Protein AF-0000000086102725 (afdb_homodimer)

Radius of gyration: 27.32 Å; Cα contacts (8 Å, |Δi|>4): 1694; chains: 2; bounding box: 63×88×68 Å

Foldseek 3Di:
DPDQDQQAEAADEDPDPPLFDDDDDDDDDDPPFDKDKDKDAKDADDAQDWDQFFDRIDGDDGIWFIKIATDRPNGRFGQWIATPLFKIKHKDFDADPPPFDQDAWAAPRRLRRRLRGPDSFQVSSLVSSLVRCQVTWHHWAPDPDPDRDIGFIWMWMHGSFWIWIWGDDTNGIHIYIYGHDDDQVRSLVVCLDVPVCNQPDDDPDGAAKDKDWDDDPDPQFWIWIWIQLGTRSNQTATFIFTDFPQADDQQQSFFDDDPCPQQCNDVVHPPDDDDRHGNLHVLSVVLCVLQVVDPVSNVVSSVLRVVLNVVRVVVVCVRRPPVDGHDRVPDDRRRNVSSVVSSVSSVVSVVVSPPPPD/DPDQDQQAEAADEDPDPPLFDDDDDDDDDDPPFDKDKDKDAKDADDAQDWDQFFDRIDGDDGIWFIKIATDRPNGRFGQWIATPLFKIKHKDFDADPPPFDADAWAAPRRLRRRLRGPDSFQVSSLVSSLVRCQVTWHHWAPDPDPDRDIGFMWMWMHGSFWIWIWGDDTSGIYIYIYGHDDDQVRSLVVCLDVPVCSQPDDDPDGAAKDKDWDDDPDPQFWIWIWIQLGTRSNQTATFIFTDFPQADDQQQSFFDDDPCPQQCNDVVHPPDDDDRHGNLHVLSVVLCVLQVVDPVSNVVSSVLRVVLNVVNVVVVCVRRPPVDGHDRVPDDRRRNVSSVVSSVSSVVSVVVSPPPPD

Organism: NCBI:txid247094

Secondary structure (DSSP, 8-state):
-------EEEE----SS--EEEEEEEEEEETTPPEEEEEE--EE--TT-EEE-SS-EEEPPSEE--EEEEEETTSSS-SEEEETTS-EEEEEEE--SS---SS--B-HHHHHHHHHHH-SSHHHHHHHHHHHHHHH-B-S--SSSSS----EEEEEEE-SSEEEEEEEETTEEEEEEEES---HHHHHHHHT-TTTTSS-EETTEEEEEEEEEEEESSTTSPPEEEE--SS-GGGS--EEE---TT----GGGSPPP-GGGSGGGSSSTTSS------HHHHHHHHHHHHHTT-HHHHHHHHHHHHHHHHHHHHHHHHHT-TTS---TTT---HHHHHHHHHHHHHHHHHHHHS----/-------EEEE----SS--EEEEEEEEEEETTPPEEEEEE--EE--TT-EEE-SS-EEEPPSEE--EEEEEETTSSS-SEEEETTS-EEEEEEE--SS---SS--B-HHHHHHHHHHH-SSHHHHHHHHHHHHHHH-B-S--SSSSS----EEEEEEE-SSEEEEEEEETTEEEEEEEES---HHHHHHHHT-TTTTSS-EETTEEEEEEEEEEEESSTTSPPEEEE--SS-GGGS--EEE---TT----GGGSPPP-GGG-GGGSSSTTSS------HHHHHHHHHHHHHTT-HHHHHHHHHHHHHHHHHHHHHHHHHT-TTS---TTT---HHHHHHHHHHHHHHHHHHHSS----

Nearest PDB structures (foldseek):
  8etk-assembly1_A  TM=4.879E-01  e=4.576E-06  Lactobacillus gasseri
  5y7p-assembly4_H  TM=5.320E-01  e=4.505E-05  Ligilactobacillus salivarius
  7svi-assembly1_B  TM=4.671E-01  e=7.655E-06  Lactobacillus johnsonii
  8blt-assembly1_A  TM=4.550E-01  e=4.505E-05  Ligilactobacillus salivarius
  8vrx-assembly1_B  TM=4.661E-01  e=2.465E-03  Arthrobacter citreus

Solvent-accessible surface area (backbone atoms only — not comparable to full-atom values): 36438 Å² total; per-residue (Å²): 124,83,76,64,48,53,42,43,40,42,23,31,19,26,50,51,92,48,58,37,18,36,38,38,37,47,39,73,36,57,57,82,55,44,41,19,46,48,59,43,74,60,45,76,42,62,85,84,36,68,40,76,49,66,74,41,72,44,84,39,63,48,57,36,44,25,32,43,31,39,16,51,61,83,50,64,28,17,45,29,37,34,23,73,63,43,24,36,38,36,55,41,77,38,63,43,84,26,80,52,47,78,52,73,20,39,41,62,30,32,42,43,42,53,20,37,27,66,24,73,36,32,69,49,23,54,51,45,38,54,52,47,24,62,73,58,32,49,19,32,62,76,45,95,38,66,65,74,41,64,60,32,34,31,33,44,27,25,25,44,65,39,34,33,43,38,38,40,26,68,64,37,45,34,39,32,43,30,34,15,64,66,53,70,66,56,49,53,50,53,49,28,30,49,88,80,46,41,23,31,77,53,95,63,27,19,13,25,26,34,40,39,32,43,23,34,56,49,85,64,37,66,47,37,40,25,35,33,51,28,49,41,53,68,79,43,42,54,33,50,36,56,84,40,89,71,54,71,69,49,69,50,41,36,44,69,84,54,71,77,72,27,31,80,68,37,86,72,50,27,79,58,87,77,84,46,67,19,57,50,47,50,48,53,52,50,51,50,61,72,20,68,86,36,70,70,52,35,48,51,53,53,50,53,45,49,51,55,29,49,52,43,48,52,52,52,51,60,55,60,37,79,91,48,79,60,58,59,84,72,53,68,50,52,36,52,54,47,52,50,51,51,51,50,49,46,54,54,52,57,64,65,71,51,78,74,82,119,124,82,76,63,47,53,41,44,40,42,23,31,21,26,50,54,93,48,58,37,18,35,39,38,37,45,40,75,34,56,57,84,54,43,40,20,47,49,61,44,71,59,46,77,43,62,86,85,37,70,40,76,50,67,74,40,72,46,82,40,64,48,58,36,43,26,31,42,32,40,16,52,60,83,50,63,29,16,44,29,38,34,22,73,63,43,23,35,38,36,55,41,78,36,64,41,83,26,78,53,48,80,52,73,20,40,42,62,30,32,43,43,42,54,19,36,27,66,27,72,36,33,70,49,24,54,50,47,39,53,53,45,23,64,73,58,32,50,19,33,62,76,44,96,38,67,62,74,41,63,60,33,35,30,33,44,29,26,24,44,66,39,34,34,43,38,39,40,26,68,64,36,44,33,37,33,44,34,35,16,64,66,52,70,67,55,49,53,50,53,49,30,30,50,87,82,46,42,24,31,75,52,94,63,26,18,12,25,25,34,41,39,31,41,22,35,54,50,88,65,39,67,47,38,40,27,35,32,50,29,49,42,54,68,78,42,42,54,34,48,34,56,82,41,90,72,54,73,69,50,69,51,41,37,43,68,84,55,70,78,73,28,32,77,69,37,86,73,49,26,80,57,86,77,84,46,69,19,58,49,46,50,48,53,51,48,52,49,61,70,21,68,86,34,72,68,51,34,49,49,54,51,50,52,45,48,51,53,28,50,53,45,50,50,53,52,52,58,54,61,35,79,90,48,79,59,58,60,84,71,53,68,50,53,35,51,54,47,52,52,51,52,51,49,49,47,53,54,50,54,63,65,72,50,77,76,83,119

pLDDT: mean 84.91, std 15.69, range [26.83, 98.75]

Structure (mmCIF, N/CA/C/O backbone):
data_AF-0000000086102725-model_v1
#
loop_
_entity.id
_entity.type
_entity.pdbx_description
1 polymer Secernin-2
#
loop_
_atom_site.group_PDB
_atom_site.id
_atom_site.type_symbol
_atom_site.label_atom_id
_atom_site.label_alt_id
_atom_site.label_comp_id
_atom_site.label_asym_id
_atom_site.label_entity_id
_atom_site.label_seq_id
_atom_site.pdbx_PDB_ins_code
_atom_site.Cartn_x
_atom_site.Cartn_y
_atom_site.Cartn_z
_atom_site.occupancy
_atom_site.B_iso_or_equiv
_atom_site.auth_seq_id
_atom_site.auth_comp_id
_atom_site.auth_asym_id
_atom_site.auth_atom_id
_atom_site.pdbx_PDB_model_num
ATOM 1 N N . MET A 1 1 ? -13.008 0.727 19.938 1 26.94 1 MET A N 1
ATOM 2 C CA . MET A 1 1 ? -12.094 -0.035 19.094 1 26.94 1 MET A CA 1
ATOM 3 C C . MET A 1 1 ? -11.438 0.865 18.047 1 26.94 1 MET A C 1
ATOM 5 O O . MET A 1 1 ? -12.109 1.69 17.422 1 26.94 1 MET A O 1
ATOM 9 N N . PRO A 1 2 ? -10.234 1.031 18.188 1 33.69 2 PRO A N 1
ATOM 10 C CA . PRO A 1 2 ? -9.641 1.98 17.25 1 33.69 2 PRO A CA 1
ATOM 11 C C . PRO A 1 2 ? -9.969 1.654 15.789 1 33.69 2 PRO A C 1
ATOM 13 O O . PRO A 1 2 ? -10.141 0.484 15.438 1 33.69 2 PRO A O 1
ATOM 16 N N . PRO A 1 3 ? -10.445 2.596 15.078 1 35.19 3 PRO A N 1
ATOM 17 C CA . PRO A 1 3 ? -11.008 2.436 13.734 1 35.19 3 PRO A CA 1
ATOM 18 C C . PRO A 1 3 ? -10 1.854 12.742 1 35.19 3 PRO A C 1
ATOM 20 O O . PRO A 1 3 ? -8.789 2.061 12.891 1 35.19 3 PRO A O 1
ATOM 23 N N . SER A 1 4 ? -10.188 0.574 12.305 1 38.16 4 SER A N 1
ATOM 24 C CA . SER A 1 4 ? -9.609 0.02 11.086 1 38.16 4 SER A CA 1
ATOM 25 C C . SER A 1 4 ? -9.828 0.943 9.891 1 38.16 4 SER A C 1
ATOM 27 O O . SER A 1 4 ? -10.945 1.42 9.672 1 38.16 4 SER A O 1
ATOM 29 N N . SER A 1 5 ? -9.031 2.061 9.641 1 39.72 5 SER A N 1
ATOM 30 C CA . SER A 1 5 ? -9.414 3.092 8.68 1 39.72 5 SER A CA 1
ATOM 31 C C . SER A 1 5 ? -8.508 3.066 7.453 1 39.72 5 SER A C 1
ATOM 33 O O . SER A 1 5 ? -7.402 2.527 7.5 1 39.72 5 SER A O 1
ATOM 35 N N . CYS A 1 6 ? -9.094 3.074 6.312 1 35.19 6 CYS A N 1
ATOM 36 C CA . CYS A 1 6 ? -8.438 3.426 5.062 1 35.19 6 CYS A CA 1
ATOM 37 C C . CYS A 1 6 ? -8.297 4.938 4.922 1 35.19 6 CYS A C 1
ATOM 39 O O . CYS A 1 6 ? -9.25 5.617 4.527 1 35.19 6 CYS A O 1
ATOM 41 N N . ASP A 1 7 ? -7.207 5.555 5.449 1 31.41 7 ASP A N 1
ATOM 42 C CA . ASP A 1 7 ? -7.215 7.012 5.367 1 31.41 7 ASP A CA 1
ATOM 43 C C . ASP A 1 7 ? -6.062 7.52 4.5 1 31.41 7 ASP A C 1
ATOM 45 O O . ASP A 1 7 ? -5.672 8.68 4.605 1 31.41 7 ASP A O 1
ATOM 49 N N . CYS A 1 8 ? -5.355 6.516 3.723 1 33.34 8 CYS A N 1
ATOM 50 C CA . CYS A 1 8 ? -4.281 6.969 2.844 1 33.34 8 CYS A CA 1
ATOM 51 C C . CYS A 1 8 ? -4.504 6.484 1.416 1 33.34 8 CYS A C 1
ATOM 53 O O . CYS A 1 8 ? -4.855 5.324 1.197 1 33.34 8 CYS A O 1
ATOM 55 N N . PHE A 1 9 ? -4.398 7.469 0.417 1 37.06 9 PHE A N 1
ATOM 56 C CA . PHE A 1 9 ? -4.68 7.219 -0.992 1 37.06 9 PHE A CA 1
ATOM 57 C C . PHE A 1 9 ? -3.561 7.762 -1.871 1 37.06 9 PHE A C 1
ATOM 59 O O . PHE A 1 9 ? -2.955 8.789 -1.555 1 37.06 9 PHE A O 1
ATOM 66 N N . VAL A 1 10 ? -3.139 6.922 -2.898 1 41.31 10 VAL A N 1
ATOM 67 C CA . VAL A 1 10 ? -2.229 7.465 -3.9 1 41.31 10 VAL A CA 1
ATOM 68 C C . VAL A 1 10 ? -2.768 7.18 -5.301 1 41.31 10 VAL A C 1
ATOM 70 O O . VAL A 1 10 ? -3.32 6.109 -5.551 1 41.31 10 VAL A O 1
ATOM 73 N N . SER A 1 11 ? -2.842 8.352 -6.094 1 42.47 11 SER A N 1
ATOM 74 C CA . SER A 1 11 ? -3.107 8.195 -7.523 1 42.47 11 SER A CA 1
ATOM 75 C C . SER A 1 11 ? -1.846 8.414 -8.344 1 42.47 11 SER A C 1
ATOM 77 O O . SER A 1 11 ? -1.082 9.352 -8.086 1 42.47 11 SER A O 1
ATOM 79 N N . LEU A 1 12 ? -1.421 7.461 -9.094 1 50.09 12 LEU A N 1
ATOM 80 C CA . LEU A 1 12 ? -0.244 7.617 -9.945 1 50.09 12 LEU A CA 1
ATOM 81 C C . LEU A 1 12 ? -0.648 7.93 -11.375 1 50.09 12 LEU A C 1
ATOM 83 O O . LEU A 1 12 ? -1.682 7.457 -11.852 1 50.09 12 LEU A O 1
ATOM 87 N N . PRO A 1 13 ? 0.115 9.094 -11.945 1 47.31 13 PRO A N 1
ATOM 88 C CA . PRO A 1 13 ? -0.215 9.516 -13.305 1 47.31 13 PRO A CA 1
ATOM 89 C C . PRO A 1 13 ? -0.164 8.367 -14.312 1 47.31 13 PRO A C 1
ATOM 91 O O . PRO A 1 13 ? 0.476 7.348 -14.047 1 47.31 13 PRO A O 1
ATOM 94 N N . PRO A 1 14 ? -0.843 8.711 -15.375 1 42.59 14 PRO A N 1
ATOM 95 C CA . PRO A 1 14 ? -0.759 7.789 -16.516 1 42.59 14 PRO A CA 1
ATOM 96 C C . PRO A 1 14 ? 0.662 7.645 -17.047 1 42.59 14 PRO A C 1
ATOM 98 O O . PRO A 1 14 ? 1.402 8.633 -17.125 1 42.59 14 PRO A O 1
ATOM 101 N N . ALA A 1 15 ? 1.4 6.816 -16.5 1 38.19 15 ALA A N 1
ATOM 102 C CA . ALA A 1 15 ? 2.643 6.875 -17.266 1 38.19 15 ALA A CA 1
ATOM 103 C C . ALA A 1 15 ? 2.361 7.113 -18.75 1 38.19 15 ALA A C 1
ATOM 105 O O . ALA A 1 15 ? 3.053 7.902 -19.391 1 38.19 15 ALA A O 1
ATOM 106 N N . SER A 1 16 ? 2.352 6.039 -19.594 1 36.78 16 SER A N 1
ATOM 107 C CA . SER A 1 16 ? 2.061 5.977 -21.016 1 36.78 16 SER A CA 1
ATOM 108 C C . SER A 1 16 ? 0.562 5.855 -21.281 1 36.78 16 SER A C 1
ATOM 110 O O . SER A 1 16 ? -0.206 5.555 -20.359 1 36.78 16 SER A O 1
ATOM 112 N N . ILE A 1 17 ? 0.234 6.258 -22.328 1 43.59 17 ILE A N 1
ATOM 113 C CA . ILE A 1 17 ? -1.018 6.023 -23.031 1 43.59 17 ILE A CA 1
ATOM 114 C C . ILE A 1 17 ? -1.529 4.617 -22.719 1 43.59 17 ILE A C 1
ATOM 116 O O . ILE A 1 17 ? -2.59 4.215 -23.203 1 43.59 17 ILE A O 1
ATOM 120 N N . SER A 1 18 ? -0.831 3.924 -21.844 1 53.34 18 SER A N 1
ATOM 121 C CA . SER A 1 18 ? -1.286 2.537 -21.875 1 53.34 18 SER A CA 1
ATOM 122 C C . SER A 1 18 ? -2.473 2.328 -20.938 1 53.34 18 SER A C 1
ATOM 124 O O . SER A 1 18 ? -2.416 2.693 -19.766 1 53.34 18 SER A O 1
ATOM 126 N N . PRO A 1 19 ? -3.574 2.033 -21.328 1 65.81 19 PRO A N 1
ATOM 127 C CA . PRO A 1 19 ? -4.871 1.85 -20.672 1 65.81 19 PRO A CA 1
ATOM 128 C C . PRO A 1 19 ? -4.953 0.547 -19.875 1 65.81 19 PRO A C 1
ATOM 130 O O . PRO A 1 19 ? -5.961 -0.161 -19.938 1 65.81 19 PRO A O 1
ATOM 133 N N . PHE A 1 20 ? -3.588 0.155 -19.156 1 73.62 20 PHE A N 1
ATOM 134 C CA . PHE A 1 20 ? -3.615 -1.12 -18.453 1 73.62 20 PHE A CA 1
ATOM 135 C C . PHE A 1 20 ? -3.209 -0.938 -17 1 73.62 20 PHE A C 1
ATOM 137 O O . PHE A 1 20 ? -2.312 -0.149 -16.688 1 73.62 20 PHE A O 1
ATOM 144 N N . VAL A 1 21 ? -3.822 -1.614 -16.047 1 77.19 21 VAL A N 1
ATOM 145 C CA . VAL A 1 21 ? -3.262 -1.922 -14.727 1 77.19 21 VAL A CA 1
ATOM 146 C C . VAL A 1 21 ? -2.342 -3.137 -14.828 1 77.19 21 VAL A C 1
ATOM 148 O O . VAL A 1 21 ? -2.684 -4.129 -15.484 1 77.19 21 VAL A O 1
ATOM 151 N N . ILE A 1 22 ? -1.103 -3.055 -14.336 1 81.44 22 ILE A N 1
ATOM 152 C CA . ILE A 1 22 ? -0.18 -4.184 -14.336 1 81.44 22 ILE A CA 1
ATOM 153 C C . ILE A 1 22 ? 0.101 -4.621 -12.898 1 81.44 22 ILE A C 1
ATOM 155 O O . ILE A 1 22 ? 0.409 -3.791 -12.039 1 81.44 22 ILE A O 1
ATOM 159 N N . PHE A 1 23 ? -0.068 -5.789 -12.617 1 84.56 23 PHE A N 1
ATOM 160 C CA . PHE A 1 23 ? 0.191 -6.434 -11.328 1 84.56 23 PHE A CA 1
ATOM 161 C C . PHE A 1 23 ? 1.375 -7.387 -11.438 1 84.56 23 PHE A C 1
ATOM 163 O O . PHE A 1 23 ? 1.524 -8.094 -12.43 1 84.56 23 PHE A O 1
ATOM 170 N N . GLY A 1 24 ? 2.264 -7.395 -10.5 1 85.44 24 GLY A N 1
ATOM 171 C CA . GLY A 1 24 ? 3.385 -8.32 -10.445 1 85.44 24 GLY A CA 1
ATOM 172 C C . GLY A 1 24 ? 3.689 -8.805 -9.047 1 85.44 24 GLY A C 1
ATOM 173 O O . GLY A 1 24 ? 3.646 -8.031 -8.086 1 85.44 24 GLY A O 1
ATOM 174 N N . LYS A 1 25 ? 4.004 -10.109 -8.906 1 87.44 25 LYS A N 1
ATOM 175 C CA . LYS A 1 25 ? 4.316 -10.672 -7.594 1 87.44 25 LYS A CA 1
ATOM 176 C C . LYS A 1 25 ? 5.145 -11.953 -7.727 1 87.44 25 LYS A C 1
ATOM 178 O O . LYS A 1 25 ? 4.895 -12.766 -8.609 1 87.44 25 LYS A O 1
ATOM 183 N N . ASN A 1 26 ? 6.184 -12.039 -6.891 1 86.19 26 ASN A N 1
ATOM 184 C CA . ASN A 1 26 ? 6.848 -13.32 -6.652 1 86.19 26 ASN A CA 1
ATOM 185 C C . ASN A 1 26 ? 6.285 -14.023 -5.418 1 86.19 26 ASN A C 1
ATOM 187 O O . ASN A 1 26 ? 5.773 -13.375 -4.508 1 86.19 26 ASN A O 1
ATOM 191 N N . SER A 1 27 ? 6.277 -15.352 -5.5 1 89.19 27 SER A N 1
ATOM 192 C CA . SER A 1 27 ? 6.062 -16.156 -4.305 1 89.19 27 SER A CA 1
ATOM 193 C C . SER A 1 27 ? 7.387 -16.594 -3.688 1 89.19 27 SER A C 1
ATOM 195 O O . SER A 1 27 ? 8.047 -17.5 -4.199 1 89.19 27 SER A O 1
ATOM 197 N N . ASP A 1 28 ? 7.75 -15.953 -2.643 1 83.94 28 ASP A N 1
ATOM 198 C CA . ASP A 1 28 ? 8.977 -16.312 -1.944 1 83.94 28 ASP A CA 1
ATOM 199 C C . ASP A 1 28 ? 8.711 -17.344 -0.855 1 83.94 28 ASP A C 1
ATOM 201 O O . ASP A 1 28 ? 8.023 -17.062 0.128 1 83.94 28 ASP A O 1
ATOM 205 N N . ARG A 1 29 ? 9.258 -18.547 -1.03 1 87.56 29 ARG A N 1
ATOM 206 C CA . ARG A 1 29 ? 8.977 -19.703 -0.201 1 87.56 29 ARG A CA 1
ATOM 207 C C . ARG A 1 29 ? 10.258 -20.5 0.075 1 87.56 29 ARG A C 1
ATOM 209 O O . ARG A 1 29 ? 11.297 -20.234 -0.523 1 87.56 29 ARG A O 1
ATOM 216 N N . PRO A 1 30 ? 10.086 -21.422 1.092 1 85.06 30 PRO A N 1
ATOM 217 C CA . PRO A 1 30 ? 11.219 -22.344 1.202 1 85.06 30 PRO A CA 1
ATOM 218 C C . PRO A 1 30 ? 11.641 -22.922 -0.145 1 85.06 30 PRO A C 1
ATOM 220 O O . PRO A 1 30 ? 10.781 -23.266 -0.968 1 85.06 30 PRO A O 1
ATOM 223 N N . ARG A 1 31 ? 12.875 -23.047 -0.329 1 87.75 31 ARG A N 1
ATOM 224 C CA . ARG A 1 31 ? 13.484 -23.297 -1.627 1 87.75 31 ARG A CA 1
ATOM 225 C C . ARG A 1 31 ? 12.914 -24.562 -2.271 1 87.75 31 ARG A C 1
ATOM 227 O O . ARG A 1 31 ? 12.766 -24.625 -3.494 1 87.75 31 ARG A O 1
ATOM 234 N N . ASP A 1 32 ? 12.539 -25.516 -1.517 1 89.25 32 ASP A N 1
ATOM 235 C CA . ASP A 1 32 ? 12.141 -26.812 -2.074 1 89.25 32 ASP A CA 1
ATOM 236 C C . ASP A 1 32 ? 10.617 -26.906 -2.184 1 89.25 32 ASP A C 1
ATOM 238 O O . ASP A 1 32 ? 10.086 -27.922 -2.631 1 89.25 32 ASP A O 1
ATOM 242 N N . GLU A 1 33 ? 9.984 -25.906 -1.765 1 92.56 33 GLU A N 1
ATOM 243 C CA . GLU A 1 33 ? 8.523 -25.953 -1.852 1 92.56 33 GLU A CA 1
ATOM 244 C C . GLU A 1 33 ? 8.055 -25.797 -3.295 1 92.56 33 GLU A C 1
ATOM 246 O O . GLU A 1 33 ? 8.578 -24.969 -4.043 1 92.56 33 GLU A O 1
ATOM 251 N N . VAL A 1 34 ? 7.113 -26.641 -3.666 1 95 34 VAL A N 1
ATOM 252 C CA . VAL A 1 34 ? 6.609 -26.672 -5.035 1 95 34 VAL A CA 1
ATOM 253 C C . VAL A 1 34 ? 5.332 -25.844 -5.133 1 95 34 VAL A C 1
ATOM 255 O O . VAL A 1 34 ? 4.434 -25.969 -4.301 1 95 34 VAL A O 1
ATOM 258 N N . GLN A 1 35 ? 5.34 -25 -6.121 1 94.69 35 GLN A N 1
ATOM 259 C CA . GLN A 1 35 ? 4.137 -24.25 -6.453 1 94.69 35 GLN A CA 1
ATOM 260 C C . GLN A 1 35 ? 3.414 -24.859 -7.648 1 94.69 35 GLN A C 1
ATOM 262 O O . GLN A 1 35 ? 4.055 -25.391 -8.562 1 94.69 35 GLN A O 1
ATOM 267 N N . GLU A 1 36 ? 2.166 -24.875 -7.609 1 97 36 GLU A N 1
ATOM 268 C CA . GLU A 1 36 ? 1.355 -25.297 -8.742 1 97 36 GLU A CA 1
ATOM 269 C C . GLU A 1 36 ? 0.401 -24.203 -9.188 1 97 36 GLU A C 1
ATOM 271 O O . GLU A 1 36 ? 0.214 -23.203 -8.477 1 97 36 GLU A O 1
ATOM 276 N N . VAL A 1 37 ? -0.053 -24.281 -10.398 1 96.62 37 VAL A N 1
ATOM 277 C CA . VAL A 1 37 ? -1.072 -23.375 -10.93 1 96.62 37 VAL A CA 1
ATOM 278 C C . VAL A 1 37 ? -2.375 -24.141 -11.148 1 96.62 37 VAL A C 1
ATOM 280 O O . VAL A 1 37 ? -2.406 -25.141 -11.883 1 96.62 37 VAL A O 1
ATOM 283 N N . VAL A 1 38 ? -3.447 -23.703 -10.523 1 97.25 38 VAL A N 1
ATOM 284 C CA . VAL A 1 38 ? -4.715 -24.422 -10.531 1 97.25 38 VAL A CA 1
ATOM 285 C C . VAL A 1 38 ? -5.824 -23.5 -11.055 1 97.25 38 VAL A C 1
ATOM 287 O O . VAL A 1 38 ? -5.918 -22.344 -10.656 1 97.25 38 VAL A O 1
ATOM 290 N N . TYR A 1 39 ? -6.59 -24.031 -11.945 1 97.12 39 TYR A N 1
ATOM 291 C CA . TYR A 1 39 ? -7.781 -23.359 -12.461 1 97.12 39 TYR A CA 1
ATOM 292 C C . TYR A 1 39 ? -9.047 -23.984 -11.891 1 97.12 39 TYR A C 1
ATOM 294 O O . TYR A 1 39 ? -9.203 -25.203 -11.898 1 97.12 39 TYR A O 1
ATOM 302 N N . TYR A 1 40 ? -9.898 -23.172 -11.328 1 97.25 40 TYR A N 1
ATOM 303 C CA . TYR A 1 40 ? -11.234 -23.594 -10.914 1 97.25 40 TYR A CA 1
ATOM 304 C C . TYR A 1 40 ? -12.312 -22.844 -11.68 1 97.25 40 TYR A C 1
ATOM 306 O O . TYR A 1 40 ? -12.336 -21.609 -11.672 1 97.25 40 TYR A O 1
ATOM 314 N N . PRO A 1 41 ? -13.211 -23.547 -12.336 1 96.44 41 PRO A N 1
ATOM 315 C CA . PRO A 1 41 ? -14.32 -22.859 -13.016 1 96.44 41 PRO A CA 1
ATOM 316 C C . PRO A 1 41 ? -15.336 -22.266 -12.039 1 96.44 41 PRO A C 1
ATOM 318 O O . PRO A 1 41 ? -15.352 -22.641 -10.867 1 96.44 41 PRO A O 1
ATOM 321 N N . ALA A 1 42 ? -16.109 -21.297 -12.586 1 96.81 42 ALA A N 1
ATOM 322 C CA . ALA A 1 42 ? -17.25 -20.812 -11.797 1 96.81 42 ALA A CA 1
ATOM 323 C C . ALA A 1 42 ? -18.172 -21.953 -11.406 1 96.81 42 ALA A C 1
ATOM 325 O O . ALA A 1 42 ? -18.328 -22.922 -12.148 1 96.81 42 ALA A O 1
ATOM 326 N N . ALA A 1 43 ? -18.75 -21.781 -10.188 1 97.69 43 ALA A N 1
ATOM 327 C CA . ALA A 1 43 ? -19.578 -22.875 -9.703 1 97.69 43 ALA A CA 1
ATOM 328 C C . ALA A 1 43 ? -20.703 -22.375 -8.812 1 97.69 43 ALA A C 1
ATOM 330 O O . ALA A 1 43 ? -20.609 -21.266 -8.258 1 97.69 43 ALA A O 1
ATOM 331 N N . SER A 1 44 ? -21.734 -23.188 -8.719 1 97.94 44 SER A N 1
ATOM 332 C CA . SER A 1 44 ? -22.812 -22.969 -7.754 1 97.94 44 SER A CA 1
ATOM 333 C C . SER A 1 44 ? -22.734 -23.984 -6.609 1 97.94 44 SER A C 1
ATOM 335 O O . SER A 1 44 ? -22.328 -25.125 -6.809 1 97.94 44 SER A O 1
ATOM 337 N N . HIS A 1 45 ? -23.094 -23.5 -5.441 1 97.88 45 HIS A N 1
ATOM 338 C CA . HIS A 1 45 ? -23.047 -24.312 -4.242 1 97.88 45 HIS A CA 1
ATOM 339 C C . HIS A 1 45 ? -24.344 -24.234 -3.465 1 97.88 45 HIS A C 1
ATOM 341 O O . HIS A 1 45 ? -24.984 -23.188 -3.426 1 97.88 45 HIS A O 1
ATOM 347 N N . PRO A 1 46 ? -24.734 -25.344 -2.807 1 97.19 46 PRO A N 1
ATOM 348 C CA . PRO A 1 46 ? -25.953 -25.312 -1.997 1 97.19 46 PRO A CA 1
ATOM 349 C C . PRO A 1 46 ? -25.875 -24.312 -0.842 1 97.19 46 PRO A C 1
ATOM 351 O O . PRO A 1 46 ? -24.812 -24.156 -0.234 1 97.19 46 PRO A O 1
ATOM 354 N N . ARG A 1 47 ? -27.094 -23.766 -0.509 1 94.88 47 ARG A N 1
ATOM 355 C CA . ARG A 1 47 ? -27.156 -22.859 0.637 1 94.88 47 ARG A CA 1
ATOM 356 C C . ARG A 1 47 ? -26.781 -23.594 1.925 1 94.88 47 ARG A C 1
ATOM 358 O O . ARG A 1 47 ? -27.234 -24.719 2.16 1 94.88 47 ARG A O 1
ATOM 365 N N . GLY A 1 48 ? -25.938 -22.969 2.711 1 93.81 48 GLY A N 1
ATOM 366 C CA . GLY A 1 48 ? -25.578 -23.531 3.994 1 93.81 48 GLY A CA 1
ATOM 367 C C . GLY A 1 48 ? -24.391 -24.484 3.906 1 93.81 48 GLY A C 1
ATOM 368 O O . GLY A 1 48 ? -23.938 -25 4.926 1 93.81 48 GLY A O 1
ATOM 369 N N . SER A 1 49 ? -23.844 -24.656 2.742 1 97 49 SER A N 1
ATOM 370 C CA . SER A 1 49 ? -22.688 -25.531 2.596 1 97 49 SER A CA 1
ATOM 371 C C . SER A 1 49 ? -21.422 -24.875 3.158 1 97 49 SER A C 1
ATOM 373 O O . SER A 1 49 ? -21.422 -23.688 3.453 1 97 49 SER A O 1
ATOM 375 N N . LYS A 1 50 ? -20.422 -25.766 3.352 1 97.62 50 LYS A N 1
ATOM 376 C CA . LYS A 1 50 ? -19.141 -25.297 3.867 1 97.62 50 LYS A CA 1
ATOM 377 C C . LYS A 1 50 ? -18.016 -25.641 2.908 1 97.62 50 LYS A C 1
ATOM 379 O O . LYS A 1 50 ? -18.172 -26.5 2.027 1 97.62 50 LYS A O 1
ATOM 384 N N . VAL A 1 51 ? -16.953 -24.938 3 1 97.81 51 VAL A N 1
ATOM 385 C CA . VAL A 1 51 ? -15.734 -25.25 2.256 1 97.81 51 VAL A CA 1
ATOM 386 C C . VAL A 1 51 ? -14.578 -25.453 3.227 1 97.81 51 VAL A C 1
ATOM 388 O O . VAL A 1 51 ? -14.422 -24.688 4.188 1 97.81 51 VAL A O 1
ATOM 391 N N . THR A 1 52 ? -13.859 -26.562 2.988 1 96.12 52 THR A N 1
ATOM 392 C CA . THR A 1 52 ? -12.68 -26.844 3.793 1 96.12 52 THR A CA 1
ATOM 393 C C . THR A 1 52 ? -11.453 -26.141 3.217 1 96.12 52 THR A C 1
ATOM 395 O O . THR A 1 52 ? -11.016 -26.469 2.109 1 96.12 52 THR A O 1
ATOM 398 N N . CYS A 1 53 ? -10.914 -25.188 3.918 1 97.06 53 CYS A N 1
ATOM 399 C CA . CYS A 1 53 ? -9.711 -24.484 3.5 1 97.06 53 CYS A CA 1
ATOM 400 C C . CYS A 1 53 ? -8.461 -25.266 3.912 1 97.06 53 CYS A C 1
ATOM 402 O O . CYS A 1 53 ? -8.445 -26.5 3.875 1 97.06 53 CYS A O 1
ATOM 404 N N . THR A 1 54 ? -7.363 -24.594 4.168 1 95.56 54 THR A N 1
ATOM 405 C CA . THR A 1 54 ? -6.141 -25.328 4.488 1 95.56 54 THR A CA 1
ATOM 406 C C . THR A 1 54 ? -6.289 -26.062 5.82 1 95.56 54 THR A C 1
ATOM 408 O O . THR A 1 54 ? -5.965 -27.25 5.918 1 95.56 54 THR A O 1
ATOM 411 N N . PHE A 1 55 ? -6.867 -25.344 6.887 1 93.31 55 PHE A N 1
ATOM 412 C CA . PHE A 1 55 ? -6.895 -25.938 8.211 1 93.31 55 PHE A CA 1
ATOM 413 C C . PHE A 1 55 ? -8.32 -25.984 8.758 1 93.31 55 PHE A C 1
ATOM 415 O O . PHE A 1 55 ? -8.648 -26.828 9.594 1 93.31 55 PHE A O 1
ATOM 422 N N . ILE A 1 56 ? -9.148 -25.078 8.328 1 95.19 56 ILE A N 1
ATOM 423 C CA . ILE A 1 56 ? -10.469 -24.984 8.93 1 95.19 56 ILE A CA 1
ATOM 424 C C . ILE A 1 56 ? -11.539 -24.953 7.836 1 95.19 56 ILE A C 1
ATOM 426 O O . ILE A 1 56 ? -11.219 -24.781 6.656 1 95.19 56 ILE A O 1
ATOM 430 N N . GLU A 1 57 ? -12.758 -25.078 8.336 1 96.25 57 GLU A N 1
ATOM 431 C CA . GLU A 1 57 ? -13.914 -24.938 7.461 1 96.25 57 GLU A CA 1
ATOM 432 C C . GLU A 1 57 ? -14.594 -23.578 7.668 1 96.25 57 GLU A C 1
ATOM 434 O O . GLU A 1 57 ? -14.68 -23.094 8.797 1 96.25 57 GLU A O 1
ATOM 439 N N . VAL A 1 58 ? -15.047 -23.047 6.578 1 97 58 VAL A N 1
ATOM 440 C CA . VAL A 1 58 ? -15.812 -21.797 6.664 1 97 58 VAL A CA 1
ATOM 441 C C . VAL A 1 58 ? -17.094 -21.922 5.832 1 97 58 VAL A C 1
ATOM 443 O O . VAL A 1 58 ? -17.219 -22.828 5.012 1 97 58 VAL A O 1
ATOM 446 N N . GLU A 1 59 ? -18.078 -21.031 6.09 1 96.12 59 GLU A N 1
ATOM 447 C CA . GLU A 1 59 ? -19.312 -21.031 5.309 1 96.12 59 GLU A CA 1
ATOM 448 C C . GLU A 1 59 ? -19.031 -20.75 3.836 1 96.12 59 GLU A C 1
ATOM 450 O O . GLU A 1 59 ? -18.219 -19.891 3.506 1 96.12 59 GLU A O 1
ATOM 455 N N . GLN A 1 60 ? -19.672 -21.484 3.01 1 97.62 60 GLN A N 1
ATOM 456 C CA . GLN A 1 60 ? -19.531 -21.312 1.569 1 97.62 60 GLN A CA 1
ATOM 457 C C . GLN A 1 60 ? -20.609 -20.391 1.022 1 97.62 60 GLN A C 1
ATOM 459 O O . GLN A 1 60 ? -21.734 -20.359 1.533 1 97.62 60 GLN A O 1
ATOM 464 N N . VAL A 1 61 ? -20.25 -19.609 0.058 1 96.88 61 VAL A N 1
ATOM 465 C CA . VAL A 1 61 ? -21.234 -18.781 -0.637 1 96.88 61 VAL A CA 1
ATOM 466 C C . VAL A 1 61 ? -21.953 -19.609 -1.696 1 96.88 61 VAL A C 1
ATOM 468 O O . VAL A 1 61 ? -21.469 -20.672 -2.098 1 96.88 61 VAL A O 1
ATOM 471 N N . THR A 1 62 ? -23.047 -19.141 -2.254 1 97.56 62 THR A N 1
ATOM 472 C CA . THR A 1 62 ? -23.859 -19.906 -3.182 1 97.56 62 THR A CA 1
ATOM 473 C C . THR A 1 62 ? -23.266 -19.875 -4.582 1 97.56 62 THR A C 1
ATOM 475 O O . THR A 1 62 ? -23.578 -20.734 -5.414 1 97.56 62 THR A O 1
ATOM 478 N N . GLU A 1 63 ? -22.484 -18.859 -4.879 1 97.94 63 GLU A N 1
ATOM 479 C CA . GLU A 1 63 ? -21.828 -18.734 -6.176 1 97.94 63 GLU A CA 1
ATOM 480 C C . GLU A 1 63 ? -20.359 -18.344 -6.016 1 97.94 63 GLU A C 1
ATOM 482 O O . GLU A 1 63 ? -20.031 -17.469 -5.215 1 97.94 63 GLU A O 1
ATOM 487 N N . THR A 1 64 ? -19.484 -19.031 -6.703 1 98.38 64 THR A N 1
ATOM 488 C CA . THR A 1 64 ? -18.078 -18.656 -6.758 1 98.38 64 THR A CA 1
ATOM 489 C C . THR A 1 64 ? -17.656 -18.359 -8.195 1 98.38 64 THR A C 1
ATOM 491 O O . THR A 1 64 ? -18.172 -18.953 -9.133 1 98.38 64 THR A O 1
ATOM 494 N N . LEU A 1 65 ? -16.766 -17.469 -8.391 1 98.06 65 LEU A N 1
ATOM 495 C CA . LEU A 1 65 ? -16.188 -17.094 -9.68 1 98.06 65 LEU A CA 1
ATOM 496 C C . LEU A 1 65 ? -15.094 -18.062 -10.094 1 98.06 65 LEU A C 1
ATOM 498 O O . LEU A 1 65 ? -14.508 -18.75 -9.25 1 98.06 65 LEU A O 1
ATOM 502 N N . ALA A 1 66 ? -14.852 -18.141 -11.422 1 97.69 66 ALA A N 1
ATOM 503 C CA . ALA A 1 66 ? -13.672 -18.859 -11.898 1 97.69 66 ALA A CA 1
ATOM 504 C C . ALA A 1 66 ? -12.391 -18.188 -11.406 1 97.69 66 ALA A C 1
ATOM 506 O O . ALA A 1 66 ? -12.297 -16.953 -11.383 1 97.69 66 ALA A O 1
ATOM 507 N N . VAL A 1 67 ? -11.398 -19 -11.008 1 98.31 67 VAL A N 1
ATOM 508 C CA . VAL A 1 67 ? -10.164 -18.438 -10.477 1 98.31 67 VAL A CA 1
ATOM 509 C C . VAL A 1 67 ? -8.969 -19.188 -11.031 1 98.31 67 VAL A C 1
ATOM 511 O O . VAL A 1 67 ? -9.07 -20.375 -11.344 1 98.31 67 VAL A O 1
ATOM 514 N N . LEU A 1 68 ? -7.879 -18.531 -11.297 1 97.69 68 LEU A N 1
ATOM 515 C CA . LEU A 1 68 ? -6.535 -19.031 -11.547 1 97.69 68 LEU A CA 1
ATOM 516 C C . LEU A 1 68 ? -5.621 -18.75 -10.359 1 97.69 68 LEU A C 1
ATOM 518 O O . LEU A 1 68 ? -5.438 -17.609 -9.961 1 97.69 68 LEU A O 1
ATOM 522 N N . LEU A 1 69 ? -5.043 -19.828 -9.828 1 97.62 69 LEU A N 1
ATOM 523 C CA . LEU A 1 69 ? -4.305 -19.703 -8.578 1 97.62 69 LEU A CA 1
ATOM 524 C C . LEU A 1 69 ? -2.875 -20.203 -8.734 1 97.62 69 LEU A C 1
ATOM 526 O O . LEU A 1 69 ? -2.635 -21.219 -9.391 1 97.62 69 LEU A O 1
ATOM 530 N N . SER A 1 70 ? -1.93 -19.438 -8.32 1 96.19 70 SER A N 1
ATOM 531 C CA . SER A 1 70 ? -0.581 -19.922 -8.039 1 96.19 70 SER A CA 1
ATOM 532 C C . SER A 1 70 ? -0.393 -20.203 -6.559 1 96.19 70 SER A C 1
ATOM 534 O O . SER A 1 70 ? -0.439 -19.297 -5.73 1 96.19 70 SER A O 1
ATOM 536 N N . CYS A 1 71 ? -0.227 -21.469 -6.195 1 95.38 71 CYS A N 1
ATOM 537 C CA . CYS A 1 71 ? -0.292 -21.828 -4.781 1 95.38 71 CYS A CA 1
ATOM 538 C C . CYS A 1 71 ? 0.745 -22.891 -4.445 1 95.38 71 CYS A C 1
ATOM 540 O O . CYS A 1 71 ? 1.021 -23.781 -5.258 1 95.38 71 CYS A O 1
ATOM 542 N N . PRO A 1 72 ? 1.35 -22.734 -3.217 1 93.06 72 PRO A N 1
ATOM 543 C CA . PRO A 1 72 ? 2.062 -23.906 -2.713 1 93.06 72 PRO A CA 1
ATOM 544 C C . PRO A 1 72 ? 1.21 -25.172 -2.748 1 93.06 72 PRO A C 1
ATOM 546 O O . PRO A 1 72 ? 0.044 -25.141 -2.348 1 93.06 72 PRO A O 1
ATOM 549 N N . SER A 1 73 ? 1.772 -26.219 -3.203 1 95.62 73 SER A N 1
ATOM 550 C CA . SER A 1 73 ? 1.008 -27.406 -3.588 1 95.62 73 SER A CA 1
ATOM 551 C C . SER A 1 73 ? 0.392 -28.078 -2.371 1 95.62 73 SER A C 1
ATOM 553 O O . SER A 1 73 ? -0.521 -28.906 -2.508 1 95.62 73 SER A O 1
ATOM 555 N N . TRP A 1 74 ? 0.881 -27.812 -1.189 1 93.94 74 TRP A N 1
ATOM 556 C CA . TRP A 1 74 ? 0.367 -28.5 -0.01 1 93.94 74 TRP A CA 1
ATOM 557 C C . TRP A 1 74 ? -0.831 -27.75 0.573 1 93.94 74 TRP A C 1
ATOM 559 O O . TRP A 1 74 ? -1.55 -28.297 1.419 1 93.94 74 TRP A O 1
ATOM 569 N N . LEU A 1 75 ? -1.057 -26.547 0.188 1 93.94 75 LEU A N 1
ATOM 570 C CA . LEU A 1 75 ? -2.109 -25.766 0.829 1 93.94 75 LEU A CA 1
ATOM 571 C C . LEU A 1 75 ? -3.312 -25.609 -0.096 1 93.94 75 LEU A C 1
ATOM 573 O O . LEU A 1 75 ? -3.197 -25.797 -1.308 1 93.94 75 LEU A O 1
ATOM 577 N N . TRP A 1 76 ? -4.43 -25.234 0.489 1 96.31 76 TRP A N 1
ATOM 578 C CA . TRP A 1 76 ? -5.68 -25.016 -0.235 1 96.31 76 TRP A CA 1
ATOM 579 C C . TRP A 1 76 ? -5.703 -23.641 -0.883 1 96.31 76 TRP A C 1
ATOM 581 O O . TRP A 1 76 ? -6.195 -23.469 -2.002 1 96.31 76 TRP A O 1
ATOM 591 N N . GLY A 1 77 ? -5.184 -22.641 -0.162 1 97.38 77 GLY A N 1
ATOM 592 C CA . GLY A 1 77 ? -5.207 -21.25 -0.589 1 97.38 77 GLY A CA 1
ATOM 593 C C . GLY A 1 77 ? -4.23 -20.953 -1.708 1 97.38 77 GLY A C 1
ATOM 594 O O . GLY A 1 77 ? -3.934 -21.828 -2.531 1 97.38 77 GLY A O 1
ATOM 595 N N . ALA A 1 78 ? -3.863 -19.719 -1.854 1 96.94 78 ALA A N 1
ATOM 596 C CA . ALA A 1 78 ? -2.961 -19.312 -2.926 1 96.94 78 ALA A CA 1
ATOM 597 C C . ALA A 1 78 ? -2.113 -18.125 -2.498 1 96.94 78 ALA A C 1
ATOM 599 O O . ALA A 1 78 ? -2.588 -17.234 -1.776 1 96.94 78 ALA A O 1
ATOM 600 N N . GLU A 1 79 ? -0.873 -18.094 -2.98 1 93.19 79 GLU A N 1
ATOM 601 C CA . GLU A 1 79 ? -0.013 -16.922 -2.768 1 93.19 79 GLU A CA 1
ATOM 602 C C . GLU A 1 79 ? -0.463 -15.742 -3.617 1 93.19 79 GLU A C 1
ATOM 604 O O . GLU A 1 79 ? -0.294 -14.586 -3.221 1 93.19 79 GLU A O 1
ATOM 609 N N . MET A 1 80 ? -0.916 -16.047 -4.781 1 93.06 80 MET A N 1
ATOM 610 C CA . MET A 1 80 ? -1.4 -15.055 -5.73 1 93.06 80 MET A CA 1
ATOM 611 C C . MET A 1 80 ? -2.355 -15.688 -6.738 1 93.06 80 MET A C 1
ATOM 613 O O . MET A 1 80 ? -2.354 -16.906 -6.926 1 93.06 80 MET A O 1
ATOM 617 N N . GLY A 1 81 ? -3.166 -14.859 -7.34 1 97 81 GLY A N 1
ATOM 618 C CA . GLY A 1 81 ? -4.109 -15.352 -8.328 1 97 81 GLY A CA 1
ATOM 619 C C . GLY A 1 81 ? -4.969 -14.25 -8.93 1 97 81 GLY A C 1
ATOM 620 O O . GLY A 1 81 ? -4.707 -13.062 -8.711 1 97 81 GLY A O 1
ATOM 621 N N . ALA A 1 82 ? -5.887 -14.758 -9.773 1 97.38 82 ALA A N 1
ATOM 622 C CA . ALA A 1 82 ? -6.816 -13.867 -10.469 1 97.38 82 ALA A CA 1
ATOM 623 C C . ALA A 1 82 ? -8.172 -14.539 -10.656 1 97.38 82 ALA A C 1
ATOM 625 O O . ALA A 1 82 ? -8.289 -15.766 -10.562 1 97.38 82 ALA A O 1
ATOM 626 N N . ASN A 1 83 ? -9.188 -13.695 -10.805 1 97.75 83 ASN A N 1
ATOM 627 C CA . ASN A 1 83 ? -10.484 -14.266 -11.148 1 97.75 83 ASN A CA 1
ATOM 628 C C . ASN A 1 83 ? -11 -13.734 -12.484 1 97.75 83 ASN A C 1
ATOM 630 O O . ASN A 1 83 ? -10.359 -12.898 -13.109 1 97.75 83 ASN A O 1
ATOM 634 N N . GLU A 1 84 ? -12.055 -14.242 -12.938 1 95.5 84 GLU A N 1
ATOM 635 C CA . GLU A 1 84 ? -12.594 -13.992 -14.266 1 95.5 84 GLU A CA 1
ATOM 636 C C . GLU A 1 84 ? -13.125 -12.57 -14.391 1 95.5 84 GLU A C 1
ATOM 638 O O . GLU A 1 84 ? -13.461 -12.117 -15.492 1 95.5 84 GLU A O 1
ATOM 643 N N . LYS A 1 85 ? -13.203 -11.82 -13.32 1 95 85 LYS A N 1
ATOM 644 C CA . LYS A 1 85 ? -13.719 -10.453 -13.344 1 95 85 LYS A CA 1
ATOM 645 C C . LYS A 1 85 ? -12.578 -9.438 -13.359 1 95 85 LYS A C 1
ATOM 647 O O . LYS A 1 85 ? -12.812 -8.234 -13.273 1 95 85 LYS A O 1
ATOM 652 N N . GLY A 1 86 ? -11.383 -9.961 -13.445 1 93.06 86 GLY A N 1
ATOM 653 C CA . GLY A 1 86 ? -10.242 -9.07 -13.57 1 93.06 86 GLY A CA 1
ATOM 654 C C . GLY A 1 86 ? -9.664 -8.648 -12.234 1 93.06 86 GLY A C 1
ATOM 655 O O . GLY A 1 86 ? -8.945 -7.645 -12.148 1 93.06 86 GLY A O 1
ATOM 656 N N . VAL A 1 87 ? -9.984 -9.336 -11.18 1 94.5 87 VAL A N 1
ATOM 657 C CA . VAL A 1 87 ? -9.398 -9.055 -9.867 1 94.5 87 VAL A CA 1
ATOM 658 C C . VAL A 1 87 ? -8.133 -9.891 -9.68 1 94.5 87 VAL A C 1
ATOM 660 O O . VAL A 1 87 ? -8.117 -11.086 -10.008 1 94.5 87 VAL A O 1
ATOM 663 N N . CYS A 1 88 ? -7.043 -9.312 -9.258 1 94.5 88 CYS A N 1
ATOM 664 C CA . CYS A 1 88 ? -5.812 -9.992 -8.867 1 94.5 88 CYS A CA 1
ATOM 665 C C . CYS A 1 88 ? -5.492 -9.734 -7.398 1 94.5 88 CYS A C 1
ATOM 667 O O . CYS A 1 88 ? -5.691 -8.625 -6.898 1 94.5 88 CYS A O 1
ATOM 669 N N . ILE A 1 89 ? -5.055 -10.727 -6.719 1 94.19 89 ILE A N 1
ATOM 670 C CA . ILE A 1 89 ? -4.66 -10.586 -5.32 1 94.19 89 ILE A CA 1
ATOM 671 C C . ILE A 1 89 ? -3.332 -11.297 -5.082 1 94.19 89 ILE A C 1
ATOM 673 O O . ILE A 1 89 ? -3.113 -12.398 -5.59 1 94.19 89 ILE A O 1
ATOM 677 N N . GLY A 1 90 ? -2.443 -10.688 -4.406 1 91.56 90 GLY A N 1
ATOM 678 C CA . GLY A 1 90 ? -1.219 -11.289 -3.898 1 91.56 90 GLY A CA 1
ATOM 679 C C . GLY A 1 90 ? -1.064 -11.148 -2.396 1 91.56 90 GLY A C 1
ATOM 680 O O . GLY A 1 90 ? -1.431 -10.117 -1.822 1 91.56 90 GLY A O 1
ATOM 681 N N . ASN A 1 91 ? -0.53 -12.141 -1.796 1 89.62 91 ASN A N 1
ATOM 682 C CA . ASN A 1 91 ? -0.282 -12.172 -0.359 1 89.62 91 ASN A CA 1
ATOM 683 C C . ASN A 1 91 ? 1.193 -11.945 -0.039 1 89.62 91 ASN A C 1
ATOM 685 O O . ASN A 1 91 ? 2.07 -12.453 -0.742 1 89.62 91 ASN A O 1
ATOM 689 N N . GLU A 1 92 ? 1.428 -11.195 0.954 1 78.62 92 GLU A N 1
ATOM 690 C CA . GLU A 1 92 ? 2.775 -11.016 1.486 1 78.62 92 GLU A CA 1
ATOM 691 C C . GLU A 1 92 ? 2.805 -11.234 2.996 1 78.62 92 GLU A C 1
ATOM 693 O O . GLU A 1 92 ? 1.875 -10.836 3.703 1 78.62 92 GLU A O 1
ATOM 698 N N . ALA A 1 93 ? 3.891 -11.906 3.438 1 72.81 93 ALA A N 1
ATOM 699 C CA . ALA A 1 93 ? 4.09 -12.125 4.867 1 72.81 93 ALA A CA 1
ATOM 700 C C . ALA A 1 93 ? 4.613 -10.859 5.547 1 72.81 93 ALA A C 1
ATOM 702 O O . ALA A 1 93 ? 5.457 -10.156 4.988 1 72.81 93 ALA A O 1
ATOM 703 N N . VAL A 1 94 ? 3.971 -10.586 6.645 1 61.84 94 VAL A N 1
ATOM 704 C CA . VAL A 1 94 ? 4.504 -9.539 7.512 1 61.84 94 VAL A CA 1
ATOM 705 C C . VAL A 1 94 ? 4.891 -10.141 8.867 1 61.84 94 VAL A C 1
ATOM 707 O O . VAL A 1 94 ? 4.051 -10.719 9.555 1 61.84 94 VAL A O 1
ATOM 710 N N . TRP A 1 95 ? 6.238 -10.305 9.117 1 51.25 95 TRP A N 1
ATOM 711 C CA . TRP A 1 95 ? 6.723 -10.883 10.367 1 51.25 95 TRP A CA 1
ATOM 712 C C . TRP A 1 95 ? 6.52 -9.914 11.523 1 51.25 95 TRP A C 1
ATOM 714 O O . TRP A 1 95 ? 6.867 -8.734 11.43 1 51.25 95 TRP A O 1
ATOM 724 N N . THR A 1 96 ? 5.43 -10.148 12.203 1 46.44 96 THR A N 1
ATOM 725 C CA . THR A 1 96 ? 5.184 -9.289 13.352 1 46.44 96 THR A CA 1
ATOM 726 C C . THR A 1 96 ? 5.559 -10 14.648 1 46.44 96 THR A C 1
ATOM 728 O O . THR A 1 96 ? 5.559 -11.227 14.711 1 46.44 96 THR A O 1
ATOM 731 N N . LYS A 1 97 ? 6.293 -9.469 15.531 1 42.03 97 LYS A N 1
ATOM 732 C CA . LYS A 1 97 ? 6.535 -10.047 16.844 1 42.03 97 LYS A CA 1
ATOM 733 C C . LYS A 1 97 ? 5.234 -10.516 17.5 1 42.03 97 LYS A C 1
ATOM 735 O O . LYS A 1 97 ? 5.254 -11.195 18.516 1 42.03 97 LYS A O 1
ATOM 740 N N . GLU A 1 98 ? 4.066 -9.945 17.125 1 46.72 98 GLU A N 1
ATOM 741 C CA . GLU A 1 98 ? 2.842 -10.453 17.719 1 46.72 98 GLU A CA 1
ATOM 742 C C . GLU A 1 98 ? 2.732 -11.969 17.562 1 46.72 98 GLU A C 1
ATOM 744 O O . GLU A 1 98 ? 2.965 -12.5 16.469 1 46.72 98 GLU A O 1
ATOM 749 N N . PRO A 1 99 ? 2.607 -12.453 18.75 1 53.34 99 PRO A N 1
ATOM 750 C CA . PRO A 1 99 ? 2.389 -13.891 18.625 1 53.34 99 PRO A CA 1
ATOM 751 C C . PRO A 1 99 ? 1.242 -14.242 17.688 1 53.34 99 PRO A C 1
ATOM 753 O O . PRO A 1 99 ? 0.182 -13.609 17.734 1 53.34 99 PRO A O 1
ATOM 756 N N . VAL A 1 100 ? 1.528 -14.648 16.516 1 59.06 100 VAL A N 1
ATOM 757 C CA . VAL A 1 100 ? 0.519 -15.289 15.68 1 59.06 100 VAL A CA 1
ATOM 758 C C . VAL A 1 100 ? -0.126 -16.438 16.438 1 59.06 100 VAL A C 1
ATOM 760 O O . VAL A 1 100 ? 0.554 -17.172 17.172 1 59.06 100 VAL A O 1
ATOM 763 N N . SER A 1 101 ? -1.488 -16.281 16.5 1 61.59 101 SER A N 1
ATOM 764 C CA . SER A 1 101 ? -2.172 -17.359 17.219 1 61.59 101 SER A CA 1
ATOM 765 C C . SER A 1 101 ? -1.645 -18.719 16.781 1 61.59 101 SER A C 1
ATOM 767 O O . SER A 1 101 ? -1.412 -18.953 15.594 1 61.59 101 SER A O 1
ATOM 769 N N . ASP A 1 102 ? -1.457 -19.406 17.734 1 68 102 ASP A N 1
ATOM 770 C CA . ASP A 1 102 ? -1.026 -20.781 17.5 1 68 102 ASP A CA 1
ATOM 771 C C . ASP A 1 102 ? -2.172 -21.625 16.953 1 68 102 ASP A C 1
ATOM 773 O O . ASP A 1 102 ? -1.938 -22.656 16.312 1 68 102 ASP A O 1
ATOM 777 N N . SER A 1 103 ? -3.289 -21.047 17.172 1 82.12 103 SER A N 1
ATOM 778 C CA . SER A 1 103 ? -4.434 -21.844 16.75 1 82.12 103 SER A CA 1
ATOM 779 C C . SER A 1 103 ? -4.648 -21.766 15.25 1 82.12 103 SER A C 1
ATOM 781 O O . SER A 1 103 ? -4.465 -20.703 14.648 1 82.12 103 SER A O 1
ATOM 783 N N . GLU A 1 104 ? -5.008 -22.906 14.758 1 89.25 104 GLU A N 1
ATOM 784 C CA . GLU A 1 104 ? -5.32 -22.969 13.336 1 89.25 104 GLU A CA 1
ATOM 785 C C . GLU A 1 104 ? -6.559 -22.141 13.008 1 89.25 104 GLU A C 1
ATOM 787 O O . GLU A 1 104 ? -7.562 -22.188 13.727 1 89.25 104 GLU A O 1
ATOM 792 N N . ALA A 1 105 ? -6.438 -21.281 12.07 1 93.19 105 ALA A N 1
ATOM 793 C CA . ALA A 1 105 ? -7.477 -20.453 11.477 1 93.19 105 ALA A CA 1
ATOM 794 C C . ALA A 1 105 ? -7.266 -20.297 9.977 1 93.19 105 ALA A C 1
ATOM 796 O O . ALA A 1 105 ? -6.785 -21.219 9.312 1 93.19 105 ALA A O 1
ATOM 797 N N . LEU A 1 106 ? -7.75 -19.219 9.43 1 94.19 106 LEU A N 1
ATOM 798 C CA . LEU A 1 106 ? -7.484 -18.984 8.016 1 94.19 106 LEU A CA 1
ATOM 799 C C . LEU A 1 106 ? -6.059 -18.5 7.801 1 94.19 106 LEU A C 1
ATOM 801 O O . LEU A 1 106 ? -5.594 -17.594 8.5 1 94.19 106 LEU A O 1
ATOM 805 N N . LEU A 1 107 ? -5.336 -19.156 6.895 1 93.19 107 LEU A N 1
ATOM 806 C CA . LEU A 1 107 ? -4.074 -18.578 6.445 1 93.19 107 LEU A CA 1
ATOM 807 C C . LEU A 1 107 ? -4.312 -17.375 5.543 1 93.19 107 LEU A C 1
ATOM 809 O O . LEU A 1 107 ? -5.371 -17.266 4.922 1 93.19 107 LEU A O 1
ATOM 813 N N . GLY A 1 108 ? -3.311 -16.438 5.48 1 93.38 108 GLY A N 1
ATOM 814 C CA . GLY A 1 108 ? -3.4 -15.367 4.492 1 93.38 108 GLY A CA 1
ATOM 815 C C . GLY A 1 108 ? -3.68 -15.875 3.09 1 93.38 108 GLY A C 1
ATOM 816 O O . GLY A 1 108 ? -4.445 -15.266 2.342 1 93.38 108 GLY A O 1
ATOM 817 N N . MET A 1 109 ? -3.117 -17.031 2.779 1 95.19 109 MET A N 1
ATOM 818 C CA . MET A 1 109 ? -3.281 -17.625 1.459 1 95.19 109 MET A CA 1
ATOM 819 C C . MET A 1 109 ? -4.703 -18.141 1.269 1 95.19 109 MET A C 1
ATOM 821 O O . MET A 1 109 ? -5.23 -18.125 0.155 1 95.19 109 MET A O 1
ATOM 825 N N . ASP A 1 110 ? -5.336 -18.625 2.305 1 97.81 110 ASP A N 1
ATOM 826 C CA . ASP A 1 110 ? -6.75 -18.984 2.225 1 97.81 110 ASP A CA 1
ATOM 827 C C . ASP A 1 110 ? -7.609 -17.766 1.88 1 97.81 110 ASP A C 1
ATOM 829 O O . ASP A 1 110 ? -8.531 -17.859 1.068 1 97.81 110 ASP A O 1
ATOM 833 N N . LEU A 1 111 ? -7.297 -16.672 2.566 1 97.25 111 LEU A N 1
ATOM 834 C CA . LEU A 1 111 ? -8.047 -15.43 2.357 1 97.25 111 LEU A CA 1
ATOM 835 C C . LEU A 1 111 ? -7.918 -14.961 0.914 1 97.25 111 LEU A C 1
ATOM 837 O O . LEU A 1 111 ? -8.875 -14.422 0.348 1 97.25 111 LEU A O 1
ATOM 841 N N . VAL A 1 112 ? -6.75 -15.172 0.318 1 96.88 112 VAL A N 1
ATOM 842 C CA . VAL A 1 112 ? -6.543 -14.82 -1.081 1 96.88 112 VAL A CA 1
ATOM 843 C C . VAL A 1 112 ? -7.539 -15.57 -1.959 1 96.88 112 VAL A C 1
ATOM 845 O O . VAL A 1 112 ? -8.266 -14.961 -2.748 1 96.88 112 VAL A O 1
ATOM 848 N N . ARG A 1 113 ? -7.598 -16.875 -1.821 1 98.62 113 ARG A N 1
ATOM 849 C CA . ARG A 1 113 ? -8.477 -17.688 -2.664 1 98.62 113 ARG A CA 1
ATOM 850 C C . ARG A 1 113 ? -9.945 -17.359 -2.402 1 98.62 113 ARG A C 1
ATOM 852 O O . ARG A 1 113 ? -10.727 -17.188 -3.34 1 98.62 113 ARG A O 1
ATOM 859 N N . LEU A 1 114 ? -10.297 -17.281 -1.166 1 98.69 114 LEU A N 1
ATOM 860 C CA . LEU A 1 114 ? -11.688 -16.984 -0.83 1 98.69 114 LEU A CA 1
ATOM 861 C C . LEU A 1 114 ? -12.109 -15.648 -1.432 1 98.69 114 LEU A C 1
ATOM 863 O O . LEU A 1 114 ? -13.203 -15.531 -1.988 1 98.69 114 LEU A O 1
ATOM 867 N N . ALA A 1 115 ? -11.305 -14.672 -1.276 1 98.44 115 ALA A N 1
ATOM 868 C CA . ALA A 1 115 ? -11.633 -13.352 -1.812 1 98.44 115 ALA A CA 1
ATOM 869 C C . ALA A 1 115 ? -11.758 -13.391 -3.332 1 98.44 115 ALA A C 1
ATOM 871 O O . ALA A 1 115 ? -12.672 -12.781 -3.9 1 98.44 115 ALA A O 1
ATOM 872 N N . LEU A 1 116 ? -10.859 -14.07 -4.012 1 98.5 116 LEU A N 1
ATOM 873 C CA . LEU A 1 116 ? -10.914 -14.172 -5.465 1 98.5 116 LEU A CA 1
ATOM 874 C C . LEU A 1 116 ? -12.195 -14.875 -5.91 1 98.5 116 LEU A C 1
ATOM 876 O O . LEU A 1 116 ? -12.828 -14.461 -6.887 1 98.5 116 LEU A O 1
ATOM 880 N N . GLU A 1 117 ? -12.57 -15.898 -5.219 1 98.75 117 GLU A N 1
ATOM 881 C CA . GLU A 1 117 ? -13.75 -16.672 -5.586 1 98.75 117 GLU A CA 1
ATOM 882 C C . GLU A 1 117 ? -15.031 -15.875 -5.352 1 98.75 117 GLU A C 1
ATOM 884 O O . GLU A 1 117 ? -16.047 -16.109 -6.012 1 98.75 117 GLU A O 1
ATOM 889 N N . ARG A 1 118 ? -14.984 -14.914 -4.527 1 98.62 118 ARG A N 1
ATOM 890 C CA . ARG A 1 118 ? -16.234 -14.328 -4.047 1 98.62 118 ARG A CA 1
ATOM 891 C C . ARG A 1 118 ? -16.375 -12.883 -4.508 1 98.62 118 ARG A C 1
ATOM 893 O O . ARG A 1 118 ? -17.422 -12.258 -4.309 1 98.62 118 ARG A O 1
ATOM 900 N N . SER A 1 119 ? -15.328 -12.281 -5.094 1 97.75 119 SER A N 1
ATOM 901 C CA . SER A 1 119 ? -15.352 -10.828 -5.246 1 97.75 119 SER A CA 1
ATOM 902 C C . SER A 1 119 ? -15.195 -10.43 -6.711 1 97.75 119 SER A C 1
ATOM 904 O O . SER A 1 119 ? -14.172 -10.711 -7.332 1 97.75 119 SER A O 1
ATOM 906 N N . PRO A 1 120 ? -16.125 -9.695 -7.258 1 95.94 120 PRO A N 1
ATOM 907 C CA . PRO A 1 120 ? -16.016 -9.227 -8.641 1 95.94 120 PRO A CA 1
ATOM 908 C C . PRO A 1 120 ? -15.211 -7.938 -8.773 1 95.94 120 PRO A C 1
ATOM 910 O O . PRO A 1 120 ? -14.992 -7.453 -9.883 1 95.94 120 PRO A O 1
ATOM 913 N N . SER A 1 121 ? -14.773 -7.34 -7.676 1 92.12 121 SER A N 1
ATOM 914 C CA . SER A 1 121 ? -13.953 -6.133 -7.695 1 92.12 121 SER A CA 1
ATOM 915 C C . SER A 1 121 ? -12.922 -6.148 -6.57 1 92.12 121 SER A C 1
ATOM 917 O O . SER A 1 121 ? -13.047 -6.914 -5.613 1 92.12 121 SER A O 1
ATOM 919 N N . ALA A 1 122 ? -11.891 -5.312 -6.77 1 90.12 122 ALA A N 1
ATOM 920 C CA . ALA A 1 122 ? -10.867 -5.203 -5.73 1 90.12 122 ALA A CA 1
ATOM 921 C C . ALA A 1 122 ? -11.469 -4.707 -4.418 1 90.12 122 ALA A C 1
ATOM 923 O O . ALA A 1 122 ? -11.109 -5.195 -3.344 1 90.12 122 ALA A O 1
ATOM 924 N N . GLN A 1 123 ? -12.328 -3.729 -4.473 1 84.81 123 GLN A N 1
ATOM 925 C CA . GLN A 1 123 ? -12.984 -3.189 -3.287 1 84.81 123 GLN A CA 1
ATOM 926 C C . GLN A 1 123 ? -13.766 -4.273 -2.547 1 84.81 123 GLN A C 1
ATOM 928 O O . GLN A 1 123 ? -13.688 -4.379 -1.322 1 84.81 123 GLN A O 1
ATOM 933 N N . GLN A 1 124 ? -14.539 -5.047 -3.287 1 92.06 124 GLN A N 1
ATOM 934 C CA . GLN A 1 124 ? -15.305 -6.125 -2.668 1 92.06 124 GLN A CA 1
ATOM 935 C C . GLN A 1 124 ? -14.375 -7.191 -2.092 1 92.06 124 GLN A C 1
ATOM 937 O O . GLN A 1 124 ? -14.688 -7.805 -1.067 1 92.06 124 GLN A O 1
ATOM 942 N N . ALA A 1 125 ? -13.25 -7.41 -2.76 1 95.31 125 ALA A N 1
ATOM 943 C CA . ALA A 1 125 ? -12.273 -8.352 -2.223 1 95.31 125 ALA A CA 1
ATOM 944 C C . ALA A 1 125 ? -11.766 -7.906 -0.855 1 95.31 125 ALA A C 1
ATOM 946 O O . ALA A 1 125 ? -11.602 -8.727 0.053 1 95.31 125 ALA A O 1
ATOM 947 N N . VAL A 1 126 ? -11.469 -6.574 -0.706 1 89.38 126 VAL A N 1
ATOM 948 C CA . VAL A 1 126 ? -11.078 -6.027 0.59 1 89.38 126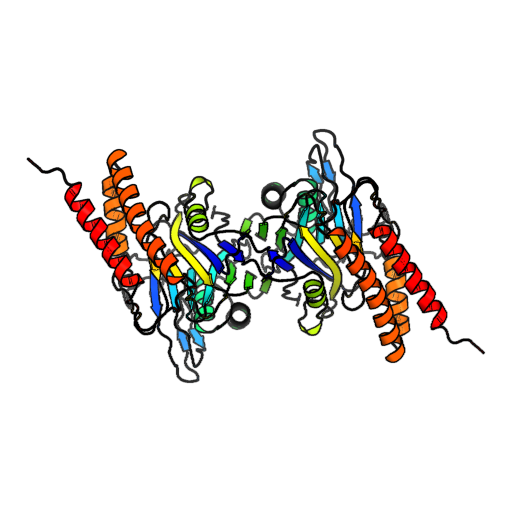 VAL A CA 1
ATOM 949 C C . VAL A 1 126 ? -12.164 -6.324 1.624 1 89.38 126 VAL A C 1
ATOM 951 O O . VAL A 1 126 ? -11.867 -6.77 2.734 1 89.38 126 VAL A O 1
ATOM 954 N N . GLN A 1 127 ? -13.398 -6.129 1.286 1 87.75 127 GLN A N 1
ATOM 955 C CA . GLN A 1 127 ? -14.516 -6.355 2.193 1 87.75 127 GLN A CA 1
ATOM 956 C C . GLN A 1 127 ? -14.617 -7.824 2.594 1 87.75 127 GLN A C 1
ATOM 958 O O . GLN A 1 127 ? -14.797 -8.141 3.771 1 87.75 127 GLN A O 1
ATOM 963 N N . VAL A 1 128 ? -14.477 -8.711 1.656 1 94.75 128 VAL A N 1
ATOM 964 C CA . VAL A 1 128 ? -14.57 -10.141 1.924 1 94.75 128 VAL A CA 1
ATOM 965 C C . VAL A 1 128 ? -13.469 -10.562 2.889 1 94.75 128 VAL A C 1
ATOM 967 O O . VAL A 1 128 ? -13.727 -11.273 3.865 1 94.75 128 VAL A O 1
ATOM 970 N N . ILE A 1 129 ? -12.242 -10.117 2.611 1 94.75 129 ILE A N 1
ATOM 971 C CA . ILE A 1 129 ? -11.125 -10.508 3.457 1 94.75 129 ILE A CA 1
ATOM 972 C C . ILE A 1 129 ? -11.344 -9.992 4.879 1 94.75 129 ILE A C 1
ATOM 974 O O . ILE A 1 129 ? -11.164 -10.727 5.848 1 94.75 129 ILE A O 1
ATOM 978 N N . THR A 1 130 ? -11.75 -8.734 5.047 1 86.12 130 THR A N 1
ATOM 979 C CA . THR A 1 130 ? -11.883 -8.141 6.371 1 86.12 130 THR A CA 1
ATOM 980 C C . THR A 1 130 ? -13.031 -8.789 7.137 1 86.12 130 THR A C 1
ATOM 982 O O . THR A 1 130 ? -12.945 -8.992 8.352 1 86.12 130 THR A O 1
ATOM 985 N N . GLU A 1 131 ? -14.117 -9.141 6.457 1 87.5 131 GLU A N 1
ATOM 986 C CA . GLU A 1 131 ? -15.227 -9.836 7.102 1 87.5 131 GLU A CA 1
ATOM 987 C C . GLU A 1 131 ? -14.805 -11.227 7.57 1 87.5 131 GLU A C 1
ATOM 989 O O . GLU A 1 131 ? -15.148 -11.648 8.68 1 87.5 131 GLU A O 1
ATOM 994 N N . LEU A 1 132 ? -14.125 -11.938 6.746 1 94.12 132 LEU A N 1
ATOM 995 C CA . LEU A 1 132 ? -13.656 -13.273 7.098 1 94.12 132 LEU A CA 1
ATOM 996 C C . LEU A 1 132 ? -12.68 -13.219 8.266 1 94.12 132 LEU A C 1
ATOM 998 O O . LEU A 1 132 ? -12.688 -14.094 9.133 1 94.12 132 LEU A O 1
ATOM 1002 N N . LEU A 1 133 ? -11.812 -12.227 8.219 1 87.5 133 LEU A N 1
ATOM 1003 C CA . LEU A 1 133 ? -10.859 -12.023 9.305 1 87.5 133 LEU A CA 1
ATOM 1004 C C . LEU A 1 133 ? -11.57 -11.812 10.633 1 87.5 133 LEU A C 1
ATOM 1006 O O . LEU A 1 133 ? -11.164 -12.359 11.656 1 87.5 133 LEU A O 1
ATOM 1010 N N . GLU A 1 134 ? -12.586 -10.977 10.633 1 81.5 134 GLU A N 1
ATOM 1011 C CA . GLU A 1 134 ? -13.344 -10.68 11.844 1 81.5 134 GLU A CA 1
ATOM 1012 C C . GLU A 1 134 ? -14.055 -11.93 12.375 1 81.5 134 GLU A C 1
ATOM 1014 O O . GLU A 1 134 ? -14.141 -12.133 13.586 1 81.5 134 GLU A O 1
ATOM 1019 N N . HIS A 1 135 ? -14.484 -12.789 11.523 1 87.75 135 HIS A N 1
ATOM 1020 C CA . HIS A 1 135 ? -15.312 -13.93 11.922 1 87.75 135 HIS A CA 1
ATOM 1021 C C . HIS A 1 135 ? -14.453 -15.133 12.281 1 87.75 135 HIS A C 1
ATOM 1023 O O . HIS A 1 135 ? -14.797 -15.898 13.188 1 87.75 135 HIS A O 1
ATOM 1029 N N . TYR A 1 136 ? -13.359 -15.344 11.523 1 91.44 136 TYR A N 1
ATOM 1030 C CA . TYR A 1 136 ? -12.648 -16.609 11.664 1 91.44 136 TYR A CA 1
ATOM 1031 C C . TYR A 1 136 ? -11.219 -16.375 12.141 1 91.44 136 TYR A C 1
ATOM 1033 O O . TYR A 1 136 ? -10.539 -17.312 12.562 1 91.44 136 TYR A O 1
ATOM 1041 N N . GLY A 1 137 ? -10.773 -15.133 12.031 1 86.25 137 GLY A N 1
ATOM 1042 C CA . GLY A 1 137 ? -9.391 -14.836 12.383 1 86.25 137 GLY A CA 1
ATOM 1043 C C . GLY A 1 137 ? -8.391 -15.375 11.383 1 86.25 137 GLY A C 1
ATOM 1044 O O . GLY A 1 137 ? -8.781 -15.859 10.312 1 86.25 137 GLY A O 1
ATOM 1045 N N . GLN A 1 138 ? -7.098 -15.219 11.695 1 88.12 138 GLN A N 1
ATOM 1046 C CA . GLN A 1 138 ? -6 -15.766 10.906 1 88.12 138 GLN A CA 1
ATOM 1047 C C . GLN A 1 138 ? -4.969 -16.453 11.789 1 88.12 138 GLN A C 1
ATOM 1049 O O . GLN A 1 138 ? -4.707 -16 12.914 1 88.12 138 GLN A O 1
ATOM 1054 N N . GLY A 1 139 ? -4.516 -17.609 11.234 1 86.5 139 GLY A N 1
ATOM 1055 C CA . GLY A 1 139 ? -3.545 -18.344 12.023 1 86.5 139 GLY A CA 1
ATOM 1056 C C . GLY A 1 139 ? -3.209 -19.703 11.445 1 86.5 139 GLY A C 1
ATOM 1057 O O . GLY A 1 139 ? -3.891 -20.188 10.531 1 86.5 139 GLY A O 1
ATOM 1058 N N . GLY A 1 140 ? -2.084 -20.328 12.031 1 86 140 GLY A N 1
ATOM 1059 C CA . GLY A 1 140 ? -1.583 -21.625 11.602 1 86 140 GLY A CA 1
ATOM 1060 C C . GLY A 1 140 ? -0.23 -21.531 10.922 1 86 140 GLY A C 1
ATOM 1061 O O . GLY A 1 140 ? 0.222 -20.453 10.555 1 86 140 GLY A O 1
ATOM 1062 N N . SER A 1 141 ? 0.321 -22.734 10.766 1 84.5 141 SER A N 1
ATOM 1063 C CA . SER A 1 141 ? 1.64 -22.797 10.141 1 84.5 141 SER A CA 1
ATOM 1064 C C . SER A 1 141 ? 1.559 -22.5 8.648 1 84.5 141 SER A C 1
ATOM 1066 O O . SER A 1 141 ? 0.667 -23 7.957 1 84.5 141 SER A O 1
ATOM 1068 N N . CYS A 1 142 ? 2.521 -21.719 8.219 1 86.69 142 CYS A N 1
ATOM 1069 C CA . CYS A 1 142 ? 2.527 -21.328 6.812 1 86.69 142 CYS A CA 1
ATOM 1070 C C . CYS A 1 142 ? 3.615 -22.062 6.043 1 86.69 142 CYS A C 1
ATOM 1072 O O . CYS A 1 142 ? 3.947 -21.703 4.918 1 86.69 142 CYS A O 1
ATOM 1074 N N . MET A 1 143 ? 4.145 -23.094 6.609 1 84.75 143 MET A N 1
ATOM 1075 C CA . MET A 1 143 ? 5.176 -23.906 5.965 1 84.75 143 MET A CA 1
ATOM 1076 C C . MET A 1 143 ? 4.887 -25.391 6.133 1 84.75 143 MET A C 1
ATOM 1078 O O . MET A 1 143 ? 4.391 -25.812 7.176 1 84.75 143 MET A O 1
ATOM 1082 N N . GLU A 1 144 ? 5.289 -26.047 5.098 1 90.19 144 GLU A N 1
ATOM 1083 C CA . GLU A 1 144 ? 5.172 -27.5 5.16 1 90.19 144 GLU A CA 1
ATOM 1084 C C . GLU A 1 144 ? 6.348 -28.125 5.914 1 90.19 144 GLU A C 1
ATOM 1086 O O . GLU A 1 144 ? 7.168 -28.828 5.328 1 90.19 144 GLU A O 1
ATOM 1091 N N . ASP A 1 145 ? 6.355 -27.875 7.102 1 85.88 145 ASP A N 1
ATOM 1092 C CA . ASP A 1 145 ? 7.434 -28.328 7.973 1 85.88 145 ASP A CA 1
ATOM 1093 C C . ASP A 1 145 ? 6.938 -28.531 9.406 1 85.88 145 ASP A C 1
ATOM 1095 O O . ASP A 1 145 ? 5.977 -27.891 9.828 1 85.88 145 ASP A O 1
ATOM 1099 N N . ALA A 1 146 ? 7.637 -29.406 10.07 1 79.12 146 ALA A N 1
ATOM 1100 C CA . ALA A 1 146 ? 7.27 -29.656 11.461 1 79.12 146 ALA A CA 1
ATOM 1101 C C . ALA A 1 146 ? 7.441 -28.406 12.312 1 79.12 146 ALA A C 1
ATOM 1103 O O . ALA A 1 146 ? 6.676 -28.172 13.25 1 79.12 146 ALA A O 1
ATOM 1104 N N . GLU A 1 147 ? 8.43 -27.688 11.891 1 76.81 147 GLU A N 1
ATOM 1105 C CA . GLU A 1 147 ? 8.609 -26.391 12.555 1 76.81 147 GLU A CA 1
ATOM 1106 C C . GLU A 1 147 ? 7.605 -25.359 12.055 1 76.81 147 GLU A C 1
ATOM 1108 O O . GLU A 1 147 ? 7.387 -25.234 10.844 1 76.81 147 GLU A O 1
ATOM 1113 N N . SER A 1 148 ? 6.934 -24.781 12.969 1 76.5 148 SER A N 1
ATOM 1114 C CA . SER A 1 148 ? 5.863 -23.859 12.617 1 76.5 148 SER A CA 1
ATOM 1115 C C . SER A 1 148 ? 6.414 -22.484 12.289 1 76.5 148 SER A C 1
ATOM 1117 O O . SER A 1 148 ? 7.348 -22 12.945 1 76.5 148 SER A O 1
ATOM 1119 N N . LEU A 1 149 ? 5.941 -21.969 11.148 1 73.25 149 LEU A N 1
ATOM 1120 C CA . LEU A 1 149 ? 6.184 -20.578 10.781 1 73.25 149 LEU A CA 1
ATOM 1121 C C . LEU A 1 149 ? 4.871 -19.812 10.656 1 73.25 149 LEU A C 1
ATOM 1123 O O . LEU A 1 149 ? 4.008 -20.172 9.859 1 73.25 149 LEU A O 1
ATOM 1127 N N . LYS A 1 150 ? 4.723 -18.828 11.539 1 77.5 150 LYS A N 1
ATOM 1128 C CA . LYS A 1 150 ? 3.49 -18.047 11.547 1 77.5 150 LYS A CA 1
ATOM 1129 C C . LYS A 1 150 ? 3.771 -16.562 11.297 1 77.5 150 LYS A C 1
ATOM 1131 O O . LYS A 1 150 ? 4.781 -16.031 11.766 1 77.5 150 LYS A O 1
ATOM 1136 N N . TYR A 1 151 ? 2.924 -15.961 10.523 1 73.81 151 TYR A N 1
ATOM 1137 C CA . TYR A 1 151 ? 3.07 -14.539 10.266 1 73.81 151 TYR A CA 1
ATOM 1138 C C . TYR A 1 151 ? 1.721 -13.898 9.961 1 73.81 151 TYR A C 1
ATOM 1140 O O . TYR A 1 151 ? 0.756 -14.594 9.633 1 73.81 151 TYR A O 1
ATOM 1148 N N . HIS A 1 152 ? 1.676 -12.547 10.117 1 77.25 152 HIS A N 1
ATOM 1149 C CA . HIS A 1 152 ? 0.541 -11.773 9.633 1 77.25 152 HIS A CA 1
ATOM 1150 C C . HIS A 1 152 ? 0.682 -11.453 8.148 1 77.25 152 HIS A C 1
ATOM 1152 O O . HIS A 1 152 ? 1.734 -11.703 7.555 1 77.25 152 HIS A O 1
ATOM 1158 N N . ASN A 1 153 ? -0.472 -10.898 7.656 1 81.44 153 ASN A N 1
ATOM 1159 C CA . ASN A 1 153 ? -0.514 -10.859 6.199 1 81.44 153 ASN A CA 1
ATOM 1160 C C . ASN A 1 153 ? -0.797 -9.445 5.684 1 81.44 153 ASN A C 1
ATOM 1162 O O . ASN A 1 153 ? -1.582 -8.711 6.281 1 81.44 153 ASN A O 1
ATOM 1166 N N . THR A 1 154 ? -0.143 -9.125 4.645 1 82.44 154 THR A N 1
ATOM 1167 C CA . THR A 1 154 ? -0.5 -7.992 3.793 1 82.44 154 THR A CA 1
ATOM 1168 C C . THR A 1 154 ? -0.944 -8.477 2.416 1 82.44 154 THR A C 1
ATOM 1170 O O . THR A 1 154 ? -0.381 -9.43 1.875 1 82.44 154 THR A O 1
ATOM 1173 N N . PHE A 1 155 ? -1.932 -7.797 1.854 1 88.06 155 PHE A N 1
ATOM 1174 C CA . PHE A 1 155 ? -2.465 -8.164 0.549 1 88.06 155 PHE A CA 1
ATOM 1175 C C . PHE A 1 155 ? -2.377 -6.996 -0.424 1 88.06 155 PHE A C 1
ATOM 1177 O O . PHE A 1 155 ? -2.629 -5.852 -0.049 1 88.06 155 PHE A O 1
ATOM 1184 N N . MET A 1 156 ? -1.949 -7.285 -1.556 1 85.94 156 MET A N 1
ATOM 1185 C CA . MET A 1 156 ? -2.166 -6.383 -2.684 1 85.94 156 MET A CA 1
ATOM 1186 C C . MET A 1 156 ? -3.352 -6.844 -3.527 1 85.94 156 MET A C 1
ATOM 1188 O O . MET A 1 156 ? -3.369 -7.973 -4.016 1 85.94 156 MET A O 1
ATOM 1192 N N . LEU A 1 157 ? -4.371 -5.984 -3.656 1 90.81 157 LEU A N 1
ATOM 1193 C CA . LEU A 1 157 ? -5.566 -6.27 -4.441 1 90.81 157 LEU A CA 1
ATOM 1194 C C . LEU A 1 157 ? -5.734 -5.254 -5.566 1 90.81 157 LEU A C 1
ATOM 1196 O O . LEU A 1 157 ? -5.555 -4.051 -5.355 1 90.81 157 LEU A O 1
ATOM 1200 N N . CYS A 1 158 ? -5.988 -5.762 -6.77 1 87.56 158 CYS A N 1
ATOM 1201 C CA . CYS A 1 158 ? -6.234 -4.785 -7.828 1 87.56 158 CYS A CA 1
ATOM 1202 C C . CYS A 1 158 ? -7.223 -5.328 -8.852 1 87.56 158 CYS A C 1
ATOM 1204 O O . CYS A 1 158 ? -7.492 -6.531 -8.883 1 87.56 158 CYS A O 1
ATOM 1206 N N . ASP A 1 159 ? -7.859 -4.453 -9.531 1 89.75 159 ASP A N 1
ATOM 1207 C CA . ASP A 1 159 ? -8.68 -4.727 -10.711 1 89.75 159 ASP A CA 1
ATOM 1208 C C . ASP A 1 159 ? -8.383 -3.734 -11.836 1 89.75 159 ASP A C 1
ATOM 1210 O O . ASP A 1 159 ? -7.289 -3.162 -11.891 1 89.75 159 ASP A O 1
ATOM 1214 N N . ARG A 1 160 ? -9.273 -3.582 -12.75 1 83.44 160 ARG A N 1
ATOM 1215 C CA . ARG A 1 160 ? -9.023 -2.803 -13.961 1 83.44 160 ARG A CA 1
ATOM 1216 C C . ARG A 1 160 ? -8.93 -1.314 -13.641 1 83.44 160 ARG A C 1
ATOM 1218 O O . ARG A 1 160 ? -8.461 -0.526 -14.469 1 83.44 160 ARG A O 1
ATOM 1225 N N . SER A 1 161 ? -9.25 -0.92 -12.375 1 75.5 161 SER A N 1
ATOM 1226 C CA . SER A 1 161 ? -9.43 0.512 -12.164 1 75.5 161 SER A CA 1
ATOM 1227 C C . SER A 1 161 ? -8.711 0.976 -10.898 1 75.5 161 SER A C 1
ATOM 1229 O O . SER A 1 161 ? -8.359 2.152 -10.773 1 75.5 161 SER A O 1
ATOM 1231 N N . GLU A 1 162 ? -8.492 0.084 -9.977 1 78.56 162 GLU A N 1
ATOM 1232 C CA . GLU A 1 162 ? -7.945 0.521 -8.695 1 78.56 162 GLU A CA 1
ATOM 1233 C C . GLU A 1 162 ? -7.145 -0.592 -8.023 1 78.56 162 GLU A C 1
ATOM 1235 O O . GLU A 1 162 ? -7.195 -1.745 -8.461 1 78.56 162 GLU A O 1
ATOM 1240 N N . ALA A 1 163 ? -6.395 -0.203 -7.09 1 82.75 163 ALA A N 1
ATOM 1241 C CA . ALA A 1 163 ? -5.617 -1.139 -6.277 1 82.75 163 ALA A CA 1
ATOM 1242 C C . ALA A 1 163 ? -5.723 -0.797 -4.793 1 82.75 163 ALA A C 1
ATOM 1244 O O . ALA A 1 163 ? -6.047 0.336 -4.434 1 82.75 163 ALA A O 1
ATOM 1245 N N . TYR A 1 164 ? -5.555 -1.791 -3.984 1 81.56 164 TYR A N 1
ATOM 1246 C CA . TYR A 1 164 ? -5.535 -1.659 -2.531 1 81.56 164 TYR A CA 1
ATOM 1247 C C . TYR A 1 164 ? -4.336 -2.385 -1.935 1 81.56 164 TYR A C 1
ATOM 1249 O O . TYR A 1 164 ? -3.943 -3.449 -2.416 1 81.56 164 TYR A O 1
ATOM 1257 N N . VAL A 1 165 ? -3.746 -1.792 -0.972 1 82.19 165 VAL A N 1
ATOM 1258 C CA . VAL A 1 165 ? -2.873 -2.516 -0.052 1 82.19 165 VAL A CA 1
ATOM 1259 C C . VAL A 1 165 ? -3.58 -2.705 1.288 1 82.19 165 VAL A C 1
ATOM 1261 O O . VAL A 1 165 ? -3.945 -1.729 1.947 1 82.19 165 VAL A O 1
ATOM 1264 N N . LEU A 1 166 ? -3.838 -3.971 1.67 1 82.06 166 LEU A N 1
ATOM 1265 C CA . LEU A 1 166 ? -4.531 -4.316 2.906 1 82.06 166 LEU A CA 1
ATOM 1266 C C . LEU A 1 166 ? -3.58 -4.988 3.891 1 82.06 166 LEU A C 1
ATOM 1268 O O . LEU A 1 166 ? -3.084 -6.086 3.633 1 82.06 166 LEU A O 1
ATOM 1272 N N . GLU A 1 167 ? -3.363 -4.336 4.984 1 77.94 167 GLU A N 1
ATOM 1273 C CA . GLU A 1 167 ? -2.531 -4.887 6.051 1 77.94 167 GLU A CA 1
ATOM 1274 C C . GLU A 1 167 ? -3.387 -5.438 7.188 1 77.94 167 GLU A C 1
ATOM 1276 O O . GLU A 1 167 ? -4.375 -4.82 7.586 1 77.94 167 GLU A O 1
ATOM 1281 N N . THR A 1 168 ? -2.932 -6.613 7.633 1 76.25 168 THR A N 1
ATOM 1282 C CA . THR A 1 168 ? -3.73 -7.238 8.68 1 76.25 168 THR A CA 1
ATOM 1283 C C . THR A 1 168 ? -2.846 -7.68 9.844 1 76.25 168 THR A C 1
ATOM 1285 O O . THR A 1 168 ? -1.685 -8.047 9.641 1 76.25 168 THR A O 1
ATOM 1288 N N . ALA A 1 169 ? -3.344 -7.621 11.016 1 71.06 169 ALA A N 1
ATOM 1289 C CA . ALA A 1 169 ? -2.77 -8.141 12.25 1 71.06 169 ALA A CA 1
ATOM 1290 C C . ALA A 1 169 ? -3.861 -8.672 13.18 1 71.06 169 ALA A C 1
ATOM 1292 O O . ALA A 1 169 ? -4.645 -7.891 13.734 1 71.06 169 ALA A O 1
ATOM 1293 N N . GLY A 1 170 ? -3.824 -9.945 13.352 1 71.56 170 GLY A N 1
ATOM 1294 C CA . GLY A 1 170 ? -4.988 -10.508 14.023 1 71.56 170 GLY A CA 1
ATOM 1295 C C . GLY A 1 170 ? -6.285 -10.227 13.289 1 71.56 170 GLY A C 1
ATOM 1296 O O . GLY A 1 170 ? -6.418 -10.539 12.102 1 71.56 170 GLY A O 1
ATOM 1297 N N . CYS A 1 171 ? -7.207 -9.602 14.016 1 68.19 171 CYS A N 1
ATOM 1298 C CA . CYS A 1 171 ? -8.469 -9.266 13.375 1 68.19 171 CYS A CA 1
ATOM 1299 C C . CYS A 1 171 ? -8.484 -7.809 12.93 1 68.19 171 CYS A C 1
ATOM 1301 O O . CYS A 1 171 ? -9.477 -7.34 12.359 1 68.19 171 CYS A O 1
ATOM 1303 N N . TYR A 1 172 ? -7.461 -7.125 13.117 1 65.56 172 TYR A N 1
ATOM 1304 C CA . TYR A 1 172 ? -7.367 -5.719 12.75 1 65.56 172 TYR A CA 1
ATOM 1305 C C . TYR A 1 172 ? -6.82 -5.559 11.336 1 65.56 172 TYR A C 1
ATOM 1307 O O . TYR A 1 172 ? -6.117 -6.438 10.836 1 65.56 172 TYR A O 1
ATOM 1315 N N . TRP A 1 173 ? -7.27 -4.402 10.75 1 65.81 173 TRP A N 1
ATOM 1316 C CA . TRP A 1 173 ? -6.801 -4.199 9.383 1 65.81 173 TRP A CA 1
ATOM 1317 C C . TRP A 1 173 ? -6.789 -2.719 9.023 1 65.81 173 TRP A C 1
ATOM 1319 O O . TRP A 1 173 ? -7.5 -1.92 9.641 1 65.81 173 TRP A O 1
ATOM 1329 N N . VAL A 1 174 ? -5.801 -2.363 8.109 1 66.19 174 VAL A N 1
ATOM 1330 C CA . VAL A 1 174 ? -5.73 -1.052 7.477 1 66.19 174 VAL A CA 1
ATOM 1331 C C . VAL A 1 174 ? -5.605 -1.216 5.965 1 66.19 174 VAL A C 1
ATOM 1333 O O . VAL A 1 174 ? -4.855 -2.07 5.488 1 66.19 174 VAL A O 1
ATOM 1336 N N . ALA A 1 175 ? -6.445 -0.435 5.262 1 68.12 175 ALA A N 1
ATOM 1337 C CA . ALA A 1 175 ? -6.387 -0.497 3.803 1 68.12 175 ALA A CA 1
ATOM 1338 C C . ALA A 1 175 ? -5.977 0.849 3.213 1 68.12 175 ALA A C 1
ATOM 1340 O O . ALA A 1 175 ? -6.418 1.899 3.682 1 68.12 175 ALA A O 1
ATOM 1341 N N . GLU A 1 176 ? -4.996 0.747 2.305 1 70.19 176 GLU A N 1
ATOM 1342 C CA . GLU A 1 176 ? -4.625 1.898 1.489 1 70.19 176 GLU A CA 1
ATOM 1343 C C . GLU A 1 176 ? -5.133 1.746 0.057 1 70.19 176 GLU A C 1
ATOM 1345 O O . GLU A 1 176 ? -4.938 0.702 -0.568 1 70.19 176 GLU A O 1
ATOM 1350 N N . ARG A 1 177 ? -5.789 2.795 -0.402 1 70.88 177 ARG A N 1
ATOM 1351 C CA . ARG A 1 177 ? -6.352 2.756 -1.747 1 70.88 177 ARG A CA 1
ATOM 1352 C C . ARG A 1 177 ? -5.453 3.488 -2.74 1 70.88 177 ARG A C 1
ATOM 1354 O O . ARG A 1 177 ? -4.922 4.555 -2.432 1 70.88 177 ARG A O 1
ATOM 1361 N N . ILE A 1 178 ? -5.246 2.844 -3.832 1 70.88 178 ILE A N 1
ATOM 1362 C CA . ILE A 1 178 ? -4.473 3.4 -4.938 1 70.88 178 ILE A CA 1
ATOM 1363 C C . ILE A 1 178 ? -5.352 3.52 -6.176 1 70.88 178 ILE A C 1
ATOM 1365 O O . ILE A 1 178 ? -5.973 2.543 -6.602 1 70.88 178 ILE A O 1
ATOM 1369 N N . VAL A 1 179 ? -5.477 4.715 -6.688 1 65.12 179 VAL A N 1
ATOM 1370 C CA . VAL A 1 179 ? -6.371 4.918 -7.82 1 65.12 179 VAL A CA 1
ATOM 1371 C C . VAL A 1 179 ? -5.598 5.512 -8.992 1 65.12 179 VAL A C 1
ATOM 1373 O O . VAL A 1 179 ? -4.594 6.199 -8.797 1 65.12 179 VAL A O 1
ATOM 1376 N N . GLY A 1 180 ? -5.953 5.102 -10.172 1 61.78 180 GLY A N 1
ATOM 1377 C CA . GLY A 1 180 ? -5.324 5.641 -11.359 1 61.78 180 GLY A CA 1
ATOM 1378 C C . GLY A 1 180 ? -5.691 7.086 -11.625 1 61.78 180 GLY A C 1
ATOM 1379 O O . GLY A 1 180 ? -4.832 7.895 -11.992 1 61.78 180 GLY A O 1
ATOM 1380 N N . LYS A 1 181 ? -7.121 7.395 -11.609 1 61.66 181 LYS A N 1
ATOM 1381 C CA . LYS A 1 181 ? -7.566 8.734 -11.992 1 61.66 181 LYS A CA 1
ATOM 1382 C C . LYS A 1 181 ? -8.25 9.438 -10.82 1 61.66 181 LYS A C 1
ATOM 1384 O O . LYS A 1 181 ? -9.266 8.953 -10.305 1 61.66 181 LYS A O 1
ATOM 1389 N N . MET A 1 182 ? -7.492 10.508 -10.344 1 67.31 182 MET A N 1
ATOM 1390 C CA . MET A 1 182 ? -8.148 11.32 -9.32 1 67.31 182 MET A CA 1
ATOM 1391 C C . MET A 1 182 ? -7.656 12.766 -9.375 1 67.31 182 MET A C 1
ATOM 1393 O O . MET A 1 182 ? -6.453 13.008 -9.492 1 67.31 182 MET A O 1
ATOM 1397 N N . ASP A 1 183 ? -8.578 13.625 -9.484 1 74.5 183 ASP A N 1
ATOM 1398 C CA . ASP A 1 183 ? -8.164 15.023 -9.375 1 74.5 183 ASP A CA 1
ATOM 1399 C C . ASP A 1 183 ? -8.188 15.492 -7.922 1 74.5 183 ASP A C 1
ATOM 1401 O O . ASP A 1 183 ? -8.594 14.742 -7.031 1 74.5 183 ASP A O 1
ATOM 1405 N N . VAL A 1 184 ? -7.719 16.641 -7.766 1 82.88 184 VAL A N 1
ATOM 1406 C CA . VAL A 1 184 ? -7.531 17.203 -6.43 1 82.88 184 VAL A CA 1
ATOM 1407 C C . VAL A 1 184 ? -8.875 17.297 -5.719 1 82.88 184 VAL A C 1
ATOM 1409 O O . VAL A 1 184 ? -9 16.938 -4.551 1 82.88 184 VAL A O 1
ATOM 1412 N N . GLN A 1 185 ? -9.852 17.75 -6.449 1 83.31 185 GLN A N 1
ATOM 1413 C CA . GLN A 1 185 ? -11.164 17.938 -5.844 1 83.31 185 GLN A CA 1
ATOM 1414 C C . GLN A 1 185 ? -11.789 16.609 -5.434 1 83.31 185 GLN A C 1
ATOM 1416 O O . GLN A 1 185 ? -12.414 16.516 -4.375 1 83.31 185 GLN A O 1
ATOM 1421 N N . SER A 1 186 ? -11.594 15.664 -6.258 1 79.19 186 SER A N 1
ATOM 1422 C CA . SER A 1 186 ? -12.109 14.344 -5.93 1 79.19 186 SER A CA 1
ATOM 1423 C C . SER A 1 186 ? -11.438 13.781 -4.68 1 79.19 186 SER A C 1
ATOM 1425 O O . SER A 1 186 ? -12.094 13.164 -3.84 1 79.19 186 SER A O 1
ATOM 1427 N N . MET A 1 187 ? -10.164 13.922 -4.574 1 82.25 187 MET A N 1
ATOM 1428 C CA . MET A 1 187 ? -9.438 13.484 -3.387 1 82.25 187 MET A CA 1
ATOM 1429 C C . MET A 1 187 ? -9.953 14.195 -2.141 1 82.25 187 MET A C 1
ATOM 1431 O O . MET A 1 187 ? -10.195 13.562 -1.112 1 82.25 187 MET A O 1
ATOM 1435 N N . MET A 1 188 ? -10.18 15.5 -2.252 1 88.38 188 MET A N 1
ATOM 1436 C CA . MET A 1 188 ? -10.695 16.266 -1.123 1 88.38 188 MET A CA 1
ATOM 1437 C C . MET A 1 188 ? -12.062 15.75 -0.696 1 88.38 188 MET A C 1
ATOM 1439 O O . MET A 1 188 ? -12.344 15.633 0.498 1 88.38 188 MET A O 1
ATOM 1443 N N . ASN A 1 189 ? -12.844 15.43 -1.668 1 85.62 189 ASN A N 1
ATOM 1444 C CA . ASN A 1 189 ? -14.18 14.922 -1.37 1 85.62 189 ASN A CA 1
ATOM 1445 C C . ASN A 1 189 ? -14.117 13.578 -0.642 1 85.62 189 ASN A C 1
ATOM 1447 O O . ASN A 1 189 ? -14.914 13.328 0.267 1 85.62 189 ASN A O 1
ATOM 1451 N N . ILE A 1 190 ? -13.211 12.773 -1.085 1 77.81 190 ILE A N 1
ATOM 1452 C CA . ILE A 1 190 ? -13.031 11.477 -0.444 1 77.81 190 ILE A CA 1
ATOM 1453 C C . ILE A 1 190 ? -12.625 11.672 1.016 1 77.81 190 ILE A C 1
ATOM 1455 O O . ILE A 1 190 ? -13.18 11.031 1.912 1 77.81 190 ILE A O 1
ATOM 1459 N N . LEU A 1 191 ? -11.734 12.555 1.324 1 85.06 191 LEU A N 1
ATOM 1460 C CA . LEU A 1 191 ? -11.195 12.789 2.66 1 85.06 191 LEU A CA 1
ATOM 1461 C C . LEU A 1 191 ? -12.234 13.461 3.557 1 85.06 191 LEU A C 1
ATOM 1463 O O . LEU A 1 191 ? -12.117 13.422 4.781 1 85.06 191 LEU A O 1
ATOM 1467 N N . ARG A 1 192 ? -13.273 14.016 2.934 1 91 192 ARG A N 1
ATOM 1468 C CA . ARG A 1 192 ? -14.32 14.711 3.668 1 91 192 ARG A CA 1
ATOM 1469 C C . ARG A 1 192 ? -15.484 13.773 3.979 1 91 192 ARG A C 1
ATOM 1471 O O . ARG A 1 192 ? -16.422 14.141 4.699 1 91 192 ARG A O 1
ATOM 1478 N N . ASP A 1 193 ? -15.445 12.617 3.488 1 81.25 193 ASP A N 1
ATOM 1479 C CA . ASP A 1 193 ? -16.594 11.711 3.562 1 81.25 193 ASP A CA 1
ATOM 1480 C C . ASP A 1 193 ? -16.734 11.117 4.961 1 81.25 193 ASP A C 1
ATOM 1482 O O . ASP A 1 193 ? -16.062 10.141 5.293 1 81.25 193 ASP A O 1
ATOM 1486 N N . LYS A 1 194 ? -17.672 11.531 5.711 1 82.5 194 LYS A N 1
ATOM 1487 C CA . LYS A 1 194 ? -17.906 11.023 7.059 1 82.5 194 LYS A CA 1
ATOM 1488 C C . LYS A 1 194 ? -18.641 9.68 7.027 1 82.5 194 LYS A C 1
ATOM 1490 O O . LYS A 1 194 ? -18.391 8.82 7.875 1 82.5 194 LYS A O 1
ATOM 1495 N N . ASN A 1 195 ? -19.422 9.539 6.09 1 73.5 195 ASN A N 1
ATOM 1496 C CA . ASN A 1 195 ? -20.25 8.336 6.004 1 73.5 195 ASN A CA 1
ATOM 1497 C C . ASN A 1 195 ? -19.391 7.086 5.816 1 73.5 195 ASN A C 1
ATOM 1499 O O . ASN A 1 195 ? -19.703 6.035 6.379 1 73.5 195 ASN A O 1
ATOM 1503 N N . SER A 1 196 ? -18.406 7.262 5.055 1 64.5 196 SER A N 1
ATOM 1504 C CA . SER A 1 196 ? -17.531 6.117 4.801 1 64.5 196 SER A CA 1
ATOM 1505 C C . SER A 1 196 ? -16.578 5.883 5.969 1 64.5 196 SER A C 1
ATOM 1507 O O . SER A 1 196 ? -15.93 4.836 6.047 1 64.5 196 SER A O 1
ATOM 1509 N N . GLY A 1 197 ? -16.484 6.875 6.887 1 72.31 197 GLY A N 1
ATOM 1510 C CA . GLY A 1 197 ? -15.555 6.77 8 1 72.31 197 GLY A CA 1
ATOM 1511 C C . GLY A 1 197 ? -14.188 7.352 7.695 1 72.31 197 GLY A C 1
ATOM 1512 O O . GLY A 1 197 ? -13.328 7.418 8.578 1 72.31 197 GLY A O 1
ATOM 1513 N N . ILE A 1 198 ? -13.953 7.758 6.406 1 73.81 198 ILE A N 1
ATOM 1514 C CA . ILE A 1 198 ? -12.672 8.336 6.035 1 73.81 198 ILE A CA 1
ATOM 1515 C C . ILE A 1 198 ? -12.445 9.633 6.801 1 73.81 198 ILE A C 1
ATOM 1517 O O . ILE A 1 198 ? -11.359 9.859 7.348 1 73.81 198 ILE A O 1
ATOM 1521 N N . CYS A 1 199 ? -13.484 10.469 6.742 1 86.19 199 CYS A N 1
ATOM 1522 C CA . CYS A 1 199 ? -13.469 11.594 7.676 1 86.19 199 CYS A CA 1
ATOM 1523 C C . CYS A 1 199 ? -13.961 11.156 9.055 1 86.19 199 CYS A C 1
ATOM 1525 O O . CYS A 1 199 ? -15.164 11.172 9.32 1 86.19 199 CYS A O 1
ATOM 1527 N N . MET A 1 200 ? -13.047 10.812 9.898 1 80.5 200 MET A N 1
ATOM 1528 C CA . MET A 1 200 ? -13.344 10.18 11.18 1 80.5 200 MET A CA 1
ATOM 1529 C C . MET A 1 200 ? -14.039 11.156 12.117 1 80.5 200 MET A C 1
ATOM 1531 O O . MET A 1 200 ? -13.609 12.305 12.258 1 80.5 200 MET A O 1
ATOM 1535 N N . ASP A 1 201 ? -15.148 10.727 12.703 1 85.44 201 ASP A N 1
ATOM 1536 C CA . ASP A 1 201 ? -15.891 11.516 13.688 1 85.44 201 ASP A CA 1
ATOM 1537 C C . ASP A 1 201 ? -16.672 10.602 14.641 1 85.44 201 ASP A C 1
ATOM 1539 O O . ASP A 1 201 ? -17.875 10.789 14.844 1 85.44 201 ASP A O 1
ATOM 1543 N N . SER A 1 202 ? -15.977 9.633 15.078 1 75.75 202 SER A N 1
ATOM 1544 C CA . SER A 1 202 ? -16.625 8.664 15.961 1 75.75 202 SER A CA 1
ATOM 1545 C C . SER A 1 202 ? -15.633 8.086 16.969 1 75.75 202 SER A C 1
ATOM 1547 O O . SER A 1 202 ? -14.422 8.227 16.797 1 75.75 202 SER A O 1
ATOM 1549 N N . GLY A 1 203 ? -16.156 7.555 18.062 1 71.06 203 GLY A N 1
ATOM 1550 C CA . GLY A 1 203 ? -15.352 6.832 19.031 1 71.06 203 GLY A CA 1
ATOM 1551 C C . GLY A 1 203 ? -14.352 7.719 19.75 1 71.06 203 GLY A C 1
ATOM 1552 O O . GLY A 1 203 ? -13.266 7.266 20.125 1 71.06 203 GLY A O 1
ATOM 1553 N N . GLY A 1 204 ? -14.609 8.961 19.812 1 80.69 204 GLY A N 1
ATOM 1554 C CA . GLY A 1 204 ? -13.688 9.867 20.484 1 80.69 204 GLY A CA 1
ATOM 1555 C C . GLY A 1 204 ? -12.562 10.352 19.578 1 80.69 204 GLY A C 1
ATOM 1556 O O . GLY A 1 204 ? -11.68 11.086 20.031 1 80.69 204 GLY A O 1
ATOM 1557 N N . PHE A 1 205 ? -12.672 9.922 18.328 1 82.5 205 PHE A N 1
ATOM 1558 C CA . PHE A 1 205 ? -11.633 10.305 17.375 1 82.5 205 PHE A CA 1
ATOM 1559 C C . PHE A 1 205 ? -12.211 11.195 16.281 1 82.5 205 PHE A C 1
ATOM 1561 O O . PHE A 1 205 ? -13.414 11.188 16.031 1 82.5 205 PHE A O 1
ATOM 1568 N N . ARG A 1 206 ? -11.336 11.922 15.711 1 88.06 206 ARG A N 1
ATOM 1569 C CA . ARG A 1 206 ? -11.688 12.828 14.617 1 88.06 206 ARG A CA 1
ATOM 1570 C C . ARG A 1 206 ? -10.516 13.016 13.664 1 88.06 206 ARG A C 1
ATOM 1572 O O . ARG A 1 206 ? -9.359 12.867 14.055 1 88.06 206 ARG A O 1
ATOM 1579 N N . SER A 1 207 ? -10.867 13.195 12.398 1 89.56 207 SER A N 1
ATOM 1580 C CA . SER A 1 207 ? -9.82 13.703 11.516 1 89.56 207 SER A CA 1
ATOM 1581 C C . SER A 1 207 ? -9.406 15.125 11.906 1 89.56 207 SER A C 1
ATOM 1583 O O . SER A 1 207 ? -10.125 16.078 11.617 1 89.56 207 SER A O 1
ATOM 1585 N N . THR A 1 208 ? -8.273 15.234 12.492 1 93.69 208 THR A N 1
ATOM 1586 C CA . THR A 1 208 ? -7.891 16.5 13.109 1 93.69 208 THR A CA 1
ATOM 1587 C C . THR A 1 208 ? -7.156 17.391 12.109 1 93.69 208 THR A C 1
ATOM 1589 O O . THR A 1 208 ? -6.949 18.578 12.375 1 93.69 208 THR A O 1
ATOM 1592 N N . SER A 1 209 ? -6.809 16.922 11.062 1 93.62 209 SER A N 1
ATOM 1593 C CA . SER A 1 209 ? -6.207 17.625 9.938 1 93.62 209 SER A CA 1
ATOM 1594 C C . SER A 1 209 ? -6.246 16.781 8.664 1 93.62 209 SER A C 1
ATOM 1596 O O . SER A 1 209 ? -6.516 15.578 8.719 1 93.62 209 SER A O 1
ATOM 1598 N N . SER A 1 210 ? -6.035 17.406 7.586 1 92.56 210 SER A N 1
ATOM 1599 C CA . SER A 1 210 ? -6.051 16.734 6.297 1 92.56 210 SER A CA 1
ATOM 1600 C C . SER A 1 210 ? -5.074 17.375 5.316 1 92.56 210 SER A C 1
ATOM 1602 O O . SER A 1 210 ? -4.82 18.578 5.387 1 92.56 210 SER A O 1
ATOM 1604 N N . MET A 1 211 ? -4.516 16.562 4.453 1 92.88 211 MET A N 1
ATOM 1605 C CA . MET A 1 211 ? -3.547 17.031 3.469 1 92.88 211 MET A CA 1
ATOM 1606 C C . MET A 1 211 ? -3.791 16.391 2.111 1 92.88 211 MET A C 1
ATOM 1608 O O . MET A 1 211 ? -4.09 15.195 2.035 1 92.88 211 MET A O 1
ATOM 1612 N N . VAL A 1 212 ? -3.771 17.156 1.065 1 89.81 212 VAL A N 1
ATOM 1613 C CA . VAL A 1 212 ? -3.764 16.703 -0.32 1 89.81 212 VAL A CA 1
ATOM 1614 C C . VAL A 1 212 ? -2.588 17.328 -1.064 1 89.81 212 VAL A C 1
ATOM 1616 O O . VAL A 1 212 ? -2.408 18.547 -1.042 1 89.81 212 VAL A O 1
ATOM 1619 N N . SER A 1 213 ? -1.728 16.5 -1.661 1 92.31 213 SER A N 1
ATOM 1620 C CA . SER A 1 213 ? -0.589 17.016 -2.418 1 92.31 213 SER A CA 1
ATOM 1621 C C . SER A 1 213 ? -0.716 16.672 -3.9 1 92.31 213 SER A C 1
ATOM 1623 O O . SER A 1 213 ? -1.146 15.578 -4.258 1 92.31 213 SER A O 1
ATOM 1625 N N . VAL A 1 214 ? -0.432 17.641 -4.695 1 86.69 214 VAL A N 1
ATOM 1626 C CA . VAL A 1 214 ? -0.336 17.5 -6.145 1 86.69 214 VAL A CA 1
ATOM 1627 C C . VAL A 1 214 ? 1.13 17.531 -6.57 1 86.69 214 VAL A C 1
ATOM 1629 O O . VAL A 1 214 ? 1.812 18.531 -6.395 1 86.69 214 VAL A O 1
ATOM 1632 N N . LEU A 1 215 ? 1.618 16.406 -7.113 1 87.56 215 LEU A N 1
ATOM 1633 C CA . LEU A 1 215 ? 3.02 16.266 -7.492 1 87.56 215 LEU A CA 1
ATOM 1634 C C . LEU A 1 215 ? 3.154 16.078 -9 1 87.56 215 LEU A C 1
ATOM 1636 O O . LEU A 1 215 ? 3.068 14.945 -9.492 1 87.56 215 LEU A O 1
ATOM 1640 N N . PRO A 1 216 ? 3.434 17.219 -9.703 1 83.31 216 PRO A N 1
ATOM 1641 C CA . PRO A 1 216 ? 3.604 17.094 -11.148 1 83.31 216 PRO A CA 1
ATOM 1642 C C . PRO A 1 216 ? 4.816 16.25 -11.531 1 83.31 216 PRO A C 1
ATOM 1644 O O . PRO A 1 216 ? 5.871 16.344 -10.891 1 83.31 216 PRO A O 1
ATOM 1647 N N . CYS A 1 217 ? 4.672 15.453 -12.562 1 77.06 217 CYS A N 1
ATOM 1648 C CA . CYS A 1 217 ? 5.801 14.672 -13.062 1 77.06 217 CYS A CA 1
ATOM 1649 C C . CYS A 1 217 ? 6.902 15.586 -13.594 1 77.06 217 CYS A C 1
ATOM 1651 O O . CYS A 1 217 ? 8.086 15.281 -13.445 1 77.06 217 CYS A O 1
ATOM 1653 N N . SER A 1 218 ? 6.418 16.672 -14.172 1 77.31 218 SER A N 1
ATOM 1654 C CA . SER A 1 218 ? 7.367 17.641 -14.695 1 77.31 218 SER A CA 1
ATOM 1655 C C . SER A 1 218 ? 8.008 18.438 -13.57 1 77.31 218 SER A C 1
ATOM 1657 O O . SER A 1 218 ? 7.316 18.969 -12.695 1 77.31 218 SER A O 1
ATOM 1659 N N . HIS A 1 219 ? 9.281 18.672 -13.648 1 81.5 219 HIS A N 1
ATOM 1660 C CA . HIS A 1 219 ? 10.008 19.422 -12.633 1 81.5 219 HIS A CA 1
ATOM 1661 C C . HIS A 1 219 ? 9.875 20.922 -12.852 1 81.5 219 HIS A C 1
ATOM 1663 O O . HIS A 1 219 ? 10.289 21.719 -12.008 1 81.5 219 HIS A O 1
ATOM 1669 N N . HIS A 1 220 ? 9.18 21.266 -13.883 1 81.62 220 HIS A N 1
ATOM 1670 C CA . HIS A 1 220 ? 8.992 22.688 -14.172 1 81.62 220 HIS A CA 1
ATOM 1671 C C . HIS A 1 220 ? 7.766 23.25 -13.461 1 81.62 220 HIS A C 1
ATOM 1673 O O . HIS A 1 220 ? 7.586 24.453 -13.383 1 81.62 220 HIS A O 1
ATOM 1679 N N . LEU A 1 221 ? 6.949 22.359 -13.031 1 84.12 221 LEU A N 1
ATOM 1680 C CA . LEU A 1 221 ? 5.773 22.75 -12.266 1 84.12 221 LEU A CA 1
ATOM 1681 C C . LEU A 1 221 ? 5.984 22.5 -10.773 1 84.12 221 LEU A C 1
ATOM 1683 O O . LEU A 1 221 ? 6.648 21.531 -10.398 1 84.12 221 LEU A O 1
ATOM 1687 N N . PRO A 1 222 ? 5.449 23.281 -9.961 1 89.19 222 PRO A N 1
ATOM 1688 C CA . PRO A 1 222 ? 5.66 23.125 -8.523 1 89.19 222 PRO A CA 1
ATOM 1689 C C . PRO A 1 222 ? 4.793 22.016 -7.918 1 89.19 222 PRO A C 1
ATOM 1691 O O . PRO A 1 222 ? 3.666 21.797 -8.367 1 89.19 222 PRO A O 1
ATOM 1694 N N . CYS A 1 223 ? 5.41 21.375 -6.953 1 91.62 223 CYS A N 1
ATOM 1695 C CA . CYS A 1 223 ? 4.562 20.562 -6.082 1 91.62 223 CYS A CA 1
ATOM 1696 C C . CYS A 1 223 ? 3.713 21.453 -5.176 1 91.62 223 CYS A C 1
ATOM 1698 O O . CYS A 1 223 ? 4.195 22.453 -4.66 1 91.62 223 CYS A O 1
ATOM 1700 N N . ILE A 1 224 ? 2.441 21.156 -5.062 1 92.75 224 ILE A N 1
ATOM 1701 C CA . ILE A 1 224 ? 1.527 21.953 -4.242 1 92.75 224 ILE A CA 1
ATOM 1702 C C . ILE A 1 224 ? 0.926 21.078 -3.148 1 92.75 224 ILE A C 1
ATOM 1704 O O . ILE A 1 224 ? 0.445 19.969 -3.422 1 92.75 224 ILE A O 1
ATOM 1708 N N . HIS A 1 225 ? 0.974 21.5 -1.934 1 95.38 225 HIS A N 1
ATOM 1709 C CA . HIS A 1 225 ? 0.448 20.781 -0.78 1 95.38 225 HIS A CA 1
ATOM 1710 C C . HIS A 1 225 ? -0.693 21.547 -0.123 1 95.38 225 HIS A C 1
ATOM 1712 O O . HIS A 1 225 ? -0.489 22.656 0.397 1 95.38 225 HIS A O 1
ATOM 1718 N N . LEU A 1 226 ? -1.884 21.031 -0.178 1 95.81 226 LEU A N 1
ATOM 1719 C CA . LEU A 1 226 ? -3.068 21.656 0.401 1 95.81 226 LEU A CA 1
ATOM 1720 C C . LEU A 1 226 ? -3.355 21.094 1.79 1 95.81 226 LEU A C 1
ATOM 1722 O O . LEU A 1 226 ? -3.492 19.875 1.958 1 95.81 226 LEU A O 1
ATOM 1726 N N . LEU A 1 227 ? -3.467 21.953 2.795 1 97.19 227 LEU A N 1
ATOM 1727 C CA . LEU A 1 227 ? -3.668 21.531 4.172 1 97.19 227 LEU A CA 1
ATOM 1728 C C . LEU A 1 227 ? -4.875 22.219 4.793 1 97.19 227 LEU A C 1
ATOM 1730 O O . LEU A 1 227 ? -5.086 23.422 4.574 1 97.19 227 LEU A O 1
ATOM 1734 N N . THR A 1 228 ? -5.59 21.469 5.582 1 96.75 228 THR A N 1
ATOM 1735 C CA . THR A 1 228 ? -6.699 22.094 6.289 1 96.75 228 THR A CA 1
ATOM 1736 C C . THR A 1 228 ? -6.211 22.797 7.551 1 96.75 228 THR A C 1
ATOM 1738 O O . THR A 1 228 ? -6.766 23.812 7.957 1 96.75 228 THR A O 1
ATOM 1741 N N . VAL A 1 229 ? -5.273 22.188 8.266 1 95.38 229 VAL A N 1
ATOM 1742 C CA . VAL A 1 229 ? -4.719 22.656 9.531 1 95.38 229 VAL A CA 1
ATOM 1743 C C . VAL A 1 229 ? -5.742 22.469 10.648 1 95.38 229 VAL A C 1
ATOM 1745 O O . VAL A 1 229 ? -5.371 22.266 11.805 1 95.38 229 VAL A O 1
ATOM 1748 N N . THR A 1 230 ? -6.992 22.578 10.375 1 97.19 230 THR A N 1
ATOM 1749 C CA . THR A 1 230 ? -8.078 22.484 11.352 1 97.19 230 THR A CA 1
ATOM 1750 C C . THR A 1 230 ? -8.805 21.141 11.211 1 97.19 230 THR A C 1
ATOM 1752 O O . THR A 1 230 ? -8.734 20.5 10.156 1 97.19 230 THR A O 1
ATOM 1755 N N . PRO A 1 231 ? -9.531 20.719 12.305 1 94.88 231 PRO A N 1
ATOM 1756 C CA . PRO A 1 231 ? -10.172 19.406 12.297 1 94.88 231 PRO A CA 1
ATOM 1757 C C . PRO A 1 231 ? -11.422 19.359 11.422 1 94.88 231 PRO A C 1
ATOM 1759 O O . PRO A 1 231 ? -11.93 20.406 11.008 1 94.88 231 PRO A O 1
ATOM 1762 N N . ASP A 1 232 ? -11.852 18.172 11.141 1 93.5 232 ASP A N 1
ATOM 1763 C CA . ASP A 1 232 ? -13.07 17.891 10.383 1 93.5 232 ASP A CA 1
ATOM 1764 C C . ASP A 1 232 ? -12.977 18.453 8.969 1 93.5 232 ASP A C 1
ATOM 1766 O O . ASP A 1 232 ? -13.625 19.453 8.656 1 93.5 232 ASP A O 1
ATOM 1770 N N . PRO A 1 233 ? -12.258 17.781 8.133 1 92.81 233 PRO A N 1
ATOM 1771 C CA . PRO A 1 233 ? -12.07 18.266 6.758 1 92.81 233 PRO A CA 1
ATOM 1772 C C . PRO A 1 233 ? -13.391 18.594 6.062 1 92.81 233 PRO A C 1
ATOM 1774 O O . PRO A 1 233 ? -13.422 19.438 5.16 1 92.81 233 PRO A O 1
ATOM 1777 N N . SER A 1 234 ? -14.469 18.047 6.484 1 93.06 234 SER A N 1
ATOM 1778 C CA . SER A 1 234 ? -15.766 18.328 5.879 1 93.06 234 SER A CA 1
ATOM 1779 C C . SER A 1 234 ? -16.234 19.734 6.219 1 93.06 234 SER A C 1
ATOM 1781 O O . SER A 1 234 ? -17.141 20.266 5.57 1 93.06 234 SER A O 1
ATOM 1783 N N . ARG A 1 235 ? -15.625 20.328 7.211 1 95.81 235 ARG A N 1
ATOM 1784 C CA . ARG A 1 235 ? -15.984 21.672 7.648 1 95.81 235 ARG A CA 1
ATOM 1785 C C . ARG A 1 235 ? -14.766 22.578 7.68 1 95.81 235 ARG A C 1
ATOM 1787 O O . ARG A 1 235 ? -14.742 23.578 8.398 1 95.81 235 ARG A O 1
ATOM 1794 N N . SER A 1 236 ? -13.75 22.234 7.051 1 97.06 236 SER A N 1
ATOM 1795 C CA . SER A 1 236 ? -12.516 23 6.996 1 97.06 236 SER A CA 1
ATOM 1796 C C . SER A 1 236 ? -12.188 23.422 5.57 1 97.06 236 SER A C 1
ATOM 1798 O O . SER A 1 236 ? -12.938 23.109 4.637 1 97.06 236 SER A O 1
ATOM 1800 N N . ILE A 1 237 ? -11.148 24.188 5.406 1 97.25 237 ILE A N 1
ATOM 1801 C CA . ILE A 1 237 ? -10.734 24.734 4.117 1 97.25 237 ILE A CA 1
ATOM 1802 C C . ILE A 1 237 ? -9.32 24.266 3.787 1 97.25 237 ILE A C 1
ATOM 1804 O O . ILE A 1 237 ? -8.406 24.422 4.602 1 97.25 237 ILE A O 1
ATOM 1808 N N . TYR A 1 238 ? -9.164 23.656 2.617 1 96.62 238 TYR A N 1
ATOM 1809 C CA . TYR A 1 238 ? -7.824 23.328 2.152 1 96.62 238 TYR A CA 1
ATOM 1810 C C . TYR A 1 238 ? -7.105 24.578 1.652 1 96.62 238 TYR A C 1
ATOM 1812 O O . TYR A 1 238 ? -7.66 25.359 0.864 1 96.62 238 TYR A O 1
ATOM 1820 N N . LYS A 1 239 ? -5.887 24.797 2.074 1 97.44 239 LYS A N 1
ATOM 1821 C CA . LYS A 1 239 ? -5.043 25.922 1.688 1 97.44 239 LYS A CA 1
ATOM 1822 C C . LYS A 1 239 ? -3.738 25.438 1.06 1 97.44 239 LYS A C 1
ATOM 1824 O O . LYS A 1 239 ? -3.033 24.609 1.638 1 97.44 239 LYS A O 1
ATOM 1829 N N . PRO A 1 240 ? -3.393 26 -0.092 1 95.62 240 PRO A N 1
ATOM 1830 C CA . PRO A 1 240 ? -2.201 25.5 -0.791 1 95.62 240 PRO A CA 1
ATOM 1831 C C . PRO A 1 240 ? -0.905 26.078 -0.215 1 95.62 240 PRO A C 1
ATOM 1833 O O . PRO A 1 240 ? -0.864 27.234 0.193 1 95.62 240 PRO A O 1
ATOM 1836 N N . PHE A 1 241 ? 0.085 25.281 -0.165 1 96.25 241 PHE A N 1
ATOM 1837 C CA . PHE A 1 241 ? 1.466 25.609 0.174 1 96.25 241 PHE A CA 1
ATOM 1838 C C . PHE A 1 241 ? 2.41 25.203 -0.949 1 96.25 241 PHE A C 1
ATOM 1840 O O . PHE A 1 241 ? 2.258 24.125 -1.531 1 96.25 241 PHE A O 1
ATOM 1847 N N . VAL A 1 242 ? 3.34 26.047 -1.293 1 93.62 242 VAL A N 1
ATOM 1848 C CA . VAL A 1 242 ? 4.398 25.766 -2.252 1 93.62 242 VAL A CA 1
ATOM 1849 C C . VAL A 1 242 ? 5.754 26.125 -1.651 1 93.62 242 VAL A C 1
ATOM 1851 O O . VAL A 1 242 ? 5.922 27.219 -1.101 1 93.62 242 VAL A O 1
ATOM 1854 N N . PHE A 1 243 ? 6.676 25.141 -1.722 1 93.31 243 PHE A N 1
ATOM 1855 C CA . PHE A 1 243 ? 8.031 25.484 -1.29 1 93.31 243 PHE A CA 1
ATOM 1856 C C . PHE A 1 243 ? 8.633 26.547 -2.188 1 93.31 243 PHE A C 1
ATOM 1858 O O . PHE A 1 243 ? 8.594 26.438 -3.414 1 93.31 243 PHE A O 1
ATOM 1865 N N . SER A 1 244 ? 9.133 27.578 -1.615 1 88.94 244 SER A N 1
ATOM 1866 C CA . SER A 1 244 ? 9.805 28.672 -2.303 1 88.94 244 SER A CA 1
ATOM 1867 C C . SER A 1 244 ? 10.789 29.375 -1.382 1 88.94 244 SER A C 1
ATOM 1869 O O . SER A 1 244 ? 10.766 29.188 -0.166 1 88.94 244 SER A O 1
ATOM 1871 N N . PRO A 1 245 ? 11.672 30.172 -1.951 1 85.31 245 PRO A N 1
ATOM 1872 C CA . PRO A 1 245 ? 12.695 30.828 -1.13 1 85.31 245 PRO A CA 1
ATOM 1873 C C . PRO A 1 245 ? 12.094 31.797 -0.111 1 85.31 245 PRO A C 1
ATOM 1875 O O . PRO A 1 245 ? 12.734 32.094 0.897 1 85.31 245 PRO A O 1
ATOM 1878 N N . HIS A 1 246 ? 10.883 32.25 -0.274 1 85.06 246 HIS A N 1
ATOM 1879 C CA . HIS A 1 246 ? 10.32 33.281 0.584 1 85.06 246 HIS A CA 1
ATOM 1880 C C . HIS A 1 246 ? 9.336 32.688 1.588 1 85.06 246 HIS A C 1
ATOM 1882 O O . HIS A 1 246 ? 8.734 33.438 2.375 1 85.06 246 HIS A O 1
ATOM 1888 N N . VAL A 1 247 ? 9.211 31.438 1.553 1 90.81 247 VAL A N 1
ATOM 1889 C CA . VAL A 1 247 ? 8.25 30.812 2.451 1 90.81 247 VAL A CA 1
ATOM 1890 C C . VAL A 1 247 ? 8.734 30.938 3.895 1 90.81 247 VAL A C 1
ATOM 1892 O O . VAL A 1 247 ? 9.922 30.797 4.176 1 90.81 247 VAL A O 1
ATOM 1895 N N . ALA A 1 248 ? 7.785 31.281 4.781 1 90.81 248 ALA A N 1
ATOM 1896 C CA . ALA A 1 248 ? 8.07 31.391 6.211 1 90.81 248 ALA A CA 1
ATOM 1897 C C . ALA A 1 248 ? 6.984 30.688 7.035 1 90.81 248 ALA A C 1
ATOM 1899 O O . ALA A 1 248 ? 5.902 30.391 6.523 1 90.81 248 ALA A O 1
ATOM 1900 N N . GLN A 1 249 ? 7.375 30.5 8.266 1 94.81 249 GLN A N 1
ATOM 1901 C CA . GLN A 1 249 ? 6.418 29.906 9.195 1 94.81 249 GLN A CA 1
ATOM 1902 C C . GLN A 1 249 ? 5.227 30.828 9.43 1 94.81 249 GLN A C 1
ATOM 1904 O O . GLN A 1 249 ? 5.406 32 9.742 1 94.81 249 GLN A O 1
ATOM 1909 N N . VAL A 1 250 ? 4.078 30.281 9.211 1 95.38 250 VAL A N 1
ATOM 1910 C CA . VAL A 1 250 ? 2.865 31.047 9.5 1 95.38 250 VAL A CA 1
ATOM 1911 C C . VAL A 1 250 ? 2.531 30.953 10.984 1 95.38 250 VAL A C 1
ATOM 1913 O O . VAL A 1 250 ? 2.227 29.859 11.492 1 95.38 250 VAL A O 1
ATOM 1916 N N . PRO A 1 251 ? 2.494 31.984 11.688 1 96 251 PRO A N 1
ATOM 1917 C CA . PRO A 1 251 ? 2.377 31.922 13.141 1 96 251 PRO A CA 1
ATOM 1918 C C . PRO A 1 251 ? 0.991 31.469 13.609 1 96 251 PRO A C 1
ATOM 1920 O O . PRO A 1 251 ? 0.86 30.828 14.656 1 96 251 PRO A O 1
ATOM 1923 N N . TRP A 1 252 ? -0.042 31.719 12.875 1 97.62 252 TRP A N 1
ATOM 1924 C CA . TRP A 1 252 ? -1.418 31.531 13.328 1 97.62 252 TRP A CA 1
ATOM 1925 C C . TRP A 1 252 ? -1.829 30.062 13.219 1 97.62 252 TRP A C 1
ATOM 1927 O O . TRP A 1 252 ? -2.939 29.703 13.617 1 97.62 252 TRP A O 1
ATOM 1937 N N . VAL A 1 253 ? -0.934 29.25 12.727 1 97.62 253 VAL A N 1
ATOM 1938 C CA . VAL A 1 253 ? -1.227 27.812 12.633 1 97.62 253 VAL A CA 1
ATOM 1939 C C . VAL A 1 253 ? -0.281 27.031 13.539 1 97.62 253 VAL A C 1
ATOM 1941 O O . VAL A 1 253 ? -0.162 25.812 13.422 1 97.62 253 VAL A O 1
ATOM 1944 N N . LEU A 1 254 ? 0.429 27.766 14.398 1 97 254 LEU A N 1
ATOM 1945 C CA . LEU A 1 254 ? 1.36 27.156 15.352 1 97 254 LEU A CA 1
ATOM 1946 C C . LEU A 1 254 ? 0.75 27.094 16.75 1 97 254 LEU A C 1
ATOM 1948 O O . LEU A 1 254 ? 0.169 28.078 17.219 1 97 254 LEU A O 1
ATOM 1952 N N . SER A 1 255 ? 0.867 25.938 17.297 1 96.69 255 SER A N 1
ATOM 1953 C CA . SER A 1 255 ? 0.488 25.781 18.703 1 96.69 255 SER A CA 1
ATOM 1954 C C . SER A 1 255 ? 1.443 26.531 19.609 1 96.69 255 SER A C 1
ATOM 1956 O O . SER A 1 255 ? 2.629 26.672 19.312 1 96.69 255 SER A O 1
ATOM 1958 N N . PRO A 1 256 ? 0.92 27.062 20.766 1 95.94 256 PRO A N 1
ATOM 1959 C CA . PRO A 1 256 ? 1.819 27.672 21.75 1 95.94 256 PRO A CA 1
ATOM 1960 C C . PRO A 1 256 ? 2.863 26.688 22.281 1 95.94 256 PRO A C 1
ATOM 1962 O O . PRO A 1 256 ? 2.629 25.484 22.297 1 95.94 256 PRO A O 1
ATOM 1965 N N . THR A 1 257 ? 3.979 27.266 22.641 1 93.69 257 THR A N 1
ATOM 1966 C CA . THR A 1 257 ? 5.023 26.453 23.266 1 93.69 257 THR A CA 1
ATOM 1967 C C . THR A 1 257 ? 4.93 26.531 24.781 1 93.69 257 THR A C 1
ATOM 1969 O O . THR A 1 257 ? 4.609 27.578 25.344 1 93.69 257 THR A O 1
ATOM 1972 N N . PHE A 1 258 ? 5.305 25.469 25.484 1 94.69 258 PHE A N 1
ATOM 1973 C CA . PHE A 1 258 ? 5.137 25.422 26.938 1 94.69 258 PHE A CA 1
ATOM 1974 C C . PHE A 1 258 ? 6.461 25.109 27.625 1 94.69 258 PHE A C 1
ATOM 1976 O O . PHE A 1 258 ? 6.512 24.938 28.844 1 94.69 258 PHE A O 1
ATOM 1983 N N . GLY A 1 259 ? 7.492 24.969 26.844 1 91.56 259 GLY A N 1
ATOM 1984 C CA . GLY A 1 259 ? 8.82 24.734 27.391 1 91.56 259 GLY A CA 1
ATOM 1985 C C . GLY A 1 259 ? 8.898 23.516 28.281 1 91.56 259 GLY A C 1
ATOM 1986 O O . GLY A 1 259 ? 8.414 22.438 27.922 1 91.56 259 GLY A O 1
ATOM 1987 N N . GLY A 1 260 ? 9.531 23.703 29.391 1 90 260 GLY A N 1
ATOM 1988 C CA . GLY A 1 260 ? 9.703 22.609 30.344 1 90 260 GLY A CA 1
ATOM 1989 C C . GLY A 1 260 ? 8.398 22.172 30.984 1 90 260 GLY A C 1
ATOM 1990 O O . GLY A 1 260 ? 8.312 21.062 31.516 1 90 260 GLY A O 1
ATOM 1991 N N . SER A 1 261 ? 7.379 23 30.922 1 91.62 261 SER A N 1
ATOM 1992 C CA . SER A 1 261 ? 6.094 22.688 31.547 1 91.62 261 SER A CA 1
ATOM 1993 C C . SER A 1 261 ? 5.219 21.859 30.609 1 91.62 261 SER A C 1
ATOM 1995 O O . SER A 1 261 ? 4.121 21.453 30.984 1 91.62 261 SER A O 1
ATOM 1997 N N . ASP A 1 262 ? 5.684 21.672 29.422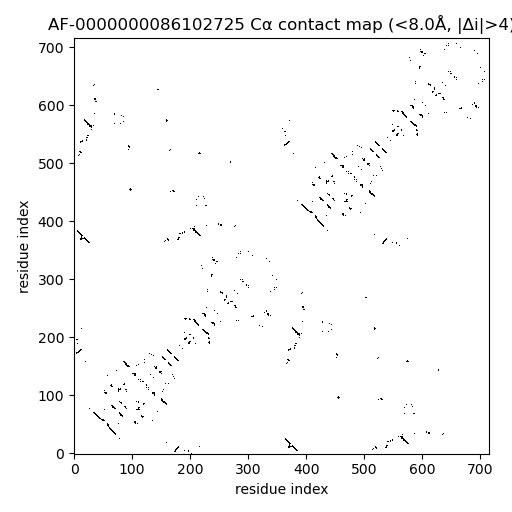 1 93.38 262 ASP A N 1
ATOM 1998 C CA . ASP A 1 262 ? 4.938 20.828 28.5 1 93.38 262 ASP A CA 1
ATOM 1999 C C . ASP A 1 262 ? 4.777 19.406 29.062 1 93.38 262 ASP A C 1
ATOM 2001 O O . ASP A 1 262 ? 5.766 18.766 29.406 1 93.38 262 ASP A O 1
ATOM 2005 N N . PRO A 1 263 ? 3.6 18.906 29.094 1 91.38 263 PRO A N 1
ATOM 2006 C CA . PRO A 1 263 ? 3.365 17.578 29.688 1 91.38 263 PRO A CA 1
ATOM 2007 C C . PRO A 1 263 ? 4.227 16.5 29.047 1 91.38 263 PRO A C 1
ATOM 2009 O O . PRO A 1 263 ? 4.578 15.508 29.703 1 91.38 263 PRO A O 1
ATOM 2012 N N . VAL A 1 264 ? 4.551 16.625 27.812 1 90.88 264 VAL A N 1
ATOM 2013 C CA . VAL A 1 264 ? 5.344 15.617 27.109 1 90.88 264 VAL A CA 1
ATOM 2014 C C . VAL A 1 264 ? 6.758 15.586 27.688 1 90.88 264 VAL A C 1
ATOM 2016 O O . VAL A 1 264 ? 7.438 14.562 27.625 1 90.88 264 VAL A O 1
ATOM 2019 N N . LYS A 1 265 ? 7.191 16.672 28.312 1 90.56 265 LYS A N 1
ATOM 2020 C CA . LYS A 1 265 ? 8.555 16.781 28.844 1 90.56 265 LYS A CA 1
ATOM 2021 C C . LYS A 1 265 ? 8.594 16.5 30.328 1 90.56 265 LYS A C 1
ATOM 2023 O O . LYS A 1 265 ? 9.672 16.469 30.938 1 90.56 265 LYS A O 1
ATOM 2028 N N . GLN A 1 266 ? 7.496 16.25 30.922 1 90.12 266 GLN A N 1
ATOM 2029 C CA . GLN A 1 266 ? 7.422 15.984 32.344 1 90.12 266 GLN A CA 1
ATOM 2030 C C . GLN A 1 266 ? 7.574 14.492 32.656 1 90.12 266 GLN A C 1
ATOM 2032 O O . GLN A 1 266 ? 7.414 13.656 31.75 1 90.12 266 GLN A O 1
ATOM 2037 N N . THR A 1 267 ? 7.867 14.172 33.906 1 87.81 267 THR A N 1
ATOM 2038 C CA . THR A 1 267 ? 7.941 12.789 34.375 1 87.81 267 THR A CA 1
ATOM 2039 C C . THR A 1 267 ? 7.121 12.617 35.656 1 87.81 267 THR A C 1
ATOM 2041 O O . THR A 1 267 ? 7.402 13.25 36.656 1 87.81 267 THR A O 1
ATOM 2044 N N . PRO A 1 268 ? 6.176 11.828 35.656 1 88.5 268 PRO A N 1
ATOM 2045 C CA . PRO A 1 268 ? 5.621 11.07 34.531 1 88.5 268 PRO A CA 1
ATOM 2046 C C . PRO A 1 268 ? 4.93 11.953 33.5 1 88.5 268 PRO A C 1
ATOM 2048 O O . PRO A 1 268 ? 4.438 13.031 33.844 1 88.5 268 PRO A O 1
ATOM 2051 N N . ARG A 1 269 ? 4.914 11.453 32.281 1 88.06 269 ARG A N 1
ATOM 2052 C CA . ARG A 1 269 ? 4.379 12.258 31.203 1 88.06 269 ARG A CA 1
ATOM 2053 C C . ARG A 1 269 ? 2.855 12.312 31.25 1 88.06 269 ARG A C 1
ATOM 2055 O O . ARG A 1 269 ? 2.213 11.375 31.734 1 88.06 269 ARG A O 1
ATOM 2062 N N . PHE A 1 270 ? 2.289 13.508 30.781 1 89.56 270 PHE A N 1
ATOM 2063 C CA . PHE A 1 270 ? 0.9 13.68 30.375 1 89.56 270 PHE A CA 1
ATOM 2064 C C . PHE A 1 270 ? -0.034 13.586 31.578 1 89.56 270 PHE A C 1
ATOM 2066 O O . PHE A 1 270 ? -1.144 13.062 31.469 1 89.56 270 PHE A O 1
ATOM 2073 N N . GLN A 1 271 ? 0.489 14 32.75 1 88.62 271 GLN A N 1
ATOM 2074 C CA . GLN A 1 271 ? -0.356 14.055 33.938 1 88.62 271 GLN A CA 1
ATOM 2075 C C . GLN A 1 271 ? -1.169 15.344 33.969 1 88.62 271 GLN A C 1
ATOM 2077 O O . GLN A 1 271 ? -2.139 15.453 34.75 1 88.62 271 GLN A O 1
ATOM 2082 N N . THR A 1 272 ? -0.771 16.297 33.188 1 91 272 THR A N 1
ATOM 2083 C CA . THR A 1 272 ? -1.478 17.562 33.062 1 91 272 THR A CA 1
ATOM 2084 C C . THR A 1 272 ? -1.831 17.844 31.609 1 91 272 THR A C 1
ATOM 2086 O O . THR A 1 272 ? -1.364 17.156 30.703 1 91 272 THR A O 1
ATOM 2089 N N . LYS A 1 273 ? -2.719 18.812 31.469 1 90.81 273 LYS A N 1
ATOM 2090 C CA . LYS A 1 273 ? -3.127 19.219 30.125 1 90.81 273 LYS A CA 1
ATOM 2091 C C . LYS A 1 273 ? -2.838 20.703 29.891 1 90.81 273 LYS A C 1
ATOM 2093 O O . LYS A 1 273 ? -2.875 21.5 30.828 1 90.81 273 LYS A O 1
ATOM 2098 N N . VAL A 1 274 ? -2.545 21 28.703 1 94.81 274 VAL A N 1
ATOM 2099 C CA . VAL A 1 274 ? -2.334 22.391 28.297 1 94.81 274 VAL A CA 1
ATOM 2100 C C . VAL A 1 274 ? -3.211 22.703 27.094 1 94.81 274 VAL A C 1
ATOM 2102 O O . VAL A 1 274 ? -3.656 21.797 26.391 1 94.81 274 VAL A O 1
ATOM 2105 N N . ASP A 1 275 ? -3.572 23.953 26.938 1 96 275 ASP A N 1
ATOM 2106 C CA . ASP A 1 275 ? -4.336 24.375 25.766 1 96 275 ASP A CA 1
ATOM 2107 C C . ASP A 1 275 ? -3.418 24.625 24.562 1 96 275 ASP A C 1
ATOM 2109 O O . ASP A 1 275 ? -2.801 25.688 24.453 1 96 275 ASP A O 1
ATOM 2113 N N . ARG A 1 276 ? -3.439 23.719 23.578 1 95.94 276 ARG A N 1
ATOM 2114 C CA . ARG A 1 276 ? -2.516 23.766 22.453 1 95.94 276 ARG A CA 1
ATOM 2115 C C . ARG A 1 276 ? -3.145 24.469 21.266 1 95.94 276 ARG A C 1
ATOM 2117 O O . ARG A 1 276 ? -2.523 24.578 20.203 1 95.94 276 ARG A O 1
ATOM 2124 N N . ARG A 1 277 ? -4.383 25 21.438 1 97.62 277 ARG A N 1
ATOM 2125 C CA . ARG A 1 277 ? -5.121 25.562 20.312 1 97.62 277 ARG A CA 1
ATOM 2126 C C . ARG A 1 277 ? -4.438 26.828 19.797 1 97.62 277 ARG A C 1
ATOM 2128 O O . ARG A 1 277 ? -4.145 27.734 20.562 1 97.62 277 ARG A O 1
ATOM 2135 N N . HIS A 1 278 ? -4.156 26.766 18.469 1 97.94 278 HIS A N 1
ATOM 2136 C CA . HIS A 1 278 ? -3.617 27.938 17.797 1 97.94 278 HIS A CA 1
ATOM 2137 C C . HIS A 1 278 ? -4.734 28.844 17.297 1 97.94 278 HIS A C 1
ATOM 2139 O O . HIS A 1 278 ? -5.914 28.484 17.375 1 97.94 278 HIS A O 1
ATOM 2145 N N . GLU A 1 279 ? -4.344 30 16.812 1 97.88 279 GLU A N 1
ATOM 2146 C CA . GLU A 1 279 ? -5.312 31.047 16.484 1 97.88 279 GLU A CA 1
ATOM 2147 C C . GLU A 1 279 ? -6.324 30.562 15.453 1 97.88 279 GLU A C 1
ATOM 2149 O O . GLU A 1 279 ? -7.531 30.766 15.617 1 97.88 279 GLU A O 1
ATOM 2154 N N . LEU A 1 280 ? -5.863 29.969 14.367 1 98.19 280 LEU A N 1
ATOM 2155 C CA . LEU A 1 280 ? -6.785 29.484 13.344 1 98.19 280 LEU A CA 1
ATOM 2156 C C . LEU A 1 280 ? -7.734 28.438 13.898 1 98.19 280 LEU A C 1
ATOM 2158 O O . LEU A 1 280 ? -8.922 28.422 13.562 1 98.19 280 LEU A O 1
ATOM 2162 N N . TYR A 1 281 ? -7.199 27.531 14.688 1 97.94 281 TYR A N 1
ATOM 2163 C CA . TYR A 1 281 ? -8.023 26.516 15.336 1 97.94 281 TYR A CA 1
ATOM 2164 C C . TYR A 1 281 ? -9.141 27.156 16.141 1 97.94 281 TYR A C 1
ATOM 2166 O O . TYR A 1 281 ? -10.305 26.75 16.031 1 97.94 281 TYR A O 1
ATOM 2174 N N . LYS A 1 282 ? -8.828 28.125 16.984 1 97.75 282 LYS A N 1
ATOM 2175 C CA . LYS A 1 282 ? -9.789 28.781 17.859 1 97.75 282 LYS A CA 1
ATOM 2176 C C . LYS A 1 282 ? -10.898 29.453 17.047 1 97.75 282 LYS A C 1
ATOM 2178 O O . LYS A 1 282 ? -12.078 29.312 17.375 1 97.75 282 LYS A O 1
ATOM 2183 N N . GLN A 1 283 ? -10.492 30.188 16.047 1 97.81 283 GLN A N 1
ATOM 2184 C CA . GLN A 1 283 ? -11.484 30.891 15.25 1 97.81 283 GLN A CA 1
ATOM 2185 C C . GLN A 1 283 ? -12.375 29.906 14.484 1 97.81 283 GLN A C 1
ATOM 2187 O O . GLN A 1 283 ? -13.578 30.125 14.359 1 97.81 283 GLN A O 1
ATOM 2192 N N . HIS A 1 284 ? -11.812 28.875 13.922 1 97.56 284 HIS A N 1
ATOM 2193 C CA . HIS A 1 284 ? -12.547 27.828 13.211 1 97.56 284 HIS A CA 1
ATOM 2194 C C . HIS A 1 284 ? -13.578 27.172 14.117 1 97.56 284 HIS A C 1
ATOM 2196 O O . HIS A 1 284 ? -14.742 27.031 13.742 1 97.56 284 HIS A O 1
ATOM 2202 N N . GLN A 1 285 ? -13.125 26.797 15.32 1 96.38 285 GLN A N 1
ATOM 2203 C CA . GLN A 1 285 ? -14.039 26.141 16.25 1 96.38 285 GLN A CA 1
ATOM 2204 C C . GLN A 1 285 ? -15.133 27.094 16.719 1 96.38 285 GLN A C 1
ATOM 2206 O O . GLN A 1 285 ? -16.281 26.688 16.906 1 96.38 285 GLN A O 1
ATOM 2211 N N . LYS A 1 286 ? -14.797 28.266 16.969 1 96.12 286 LYS A N 1
ATOM 2212 C CA . LYS A 1 286 ? -15.766 29.266 17.406 1 96.12 286 LYS A CA 1
ATOM 2213 C C . LYS A 1 286 ? -16.906 29.406 16.406 1 96.12 286 LYS A C 1
ATOM 2215 O O . LYS A 1 286 ? -18.078 29.359 16.781 1 96.12 286 LYS A O 1
ATOM 2220 N N . VAL A 1 287 ? -16.578 29.578 15.125 1 96.38 287 VAL A N 1
ATOM 2221 C CA . VAL A 1 287 ? -17.609 29.812 14.133 1 96.38 287 VAL A CA 1
ATOM 2222 C C . VAL A 1 287 ? -18.438 28.547 13.953 1 96.38 287 VAL A C 1
ATOM 2224 O O . VAL A 1 287 ? -19.641 28.625 13.656 1 96.38 287 VAL A O 1
ATOM 2227 N N . LEU A 1 288 ? -17.844 27.406 14.062 1 95 288 LEU A N 1
ATOM 2228 C CA . LEU A 1 288 ? -18.594 26.172 13.977 1 95 288 LEU A CA 1
ATOM 2229 C C . LEU A 1 288 ? -19.609 26.078 15.109 1 95 288 LEU A C 1
ATOM 2231 O O . LEU A 1 288 ? -20.766 25.688 14.891 1 95 288 LEU A O 1
ATOM 2235 N N . GLU A 1 289 ? -19.188 26.406 16.281 1 93.69 289 GLU A N 1
ATOM 2236 C CA . GLU A 1 289 ? -20.062 26.375 17.438 1 93.69 289 GLU A CA 1
ATOM 2237 C C . GLU A 1 289 ? -21.219 27.375 17.281 1 93.69 289 GLU A C 1
ATOM 2239 O O . GLU A 1 289 ? -22.359 27.062 17.609 1 93.69 289 GLU A O 1
ATOM 2244 N N . GLU A 1 290 ? -20.891 28.484 16.797 1 93.12 290 GLU A N 1
ATOM 2245 C CA . GLU A 1 290 ? -21.891 29.531 16.609 1 93.12 290 GLU A CA 1
ATOM 2246 C C . GLU A 1 290 ? -22.922 29.156 15.547 1 93.12 290 GLU A C 1
ATOM 2248 O O . GLU A 1 290 ? -24.062 29.609 15.586 1 93.12 290 GLU A O 1
ATOM 2253 N N . SER A 1 291 ? -22.5 28.328 14.633 1 92.62 291 SER A N 1
ATOM 2254 C CA . SER A 1 291 ? -23.391 28 13.523 1 92.62 291 SER A CA 1
ATOM 2255 C C . SER A 1 291 ? -24.203 26.734 13.82 1 92.62 291 SER A C 1
ATOM 2257 O O . SER A 1 291 ? -25.188 26.453 13.141 1 92.62 291 SER A O 1
ATOM 2259 N N . GLU A 1 292 ? -23.891 26 14.828 1 88.69 292 GLU A N 1
ATOM 2260 C CA . GLU A 1 292 ? -24.375 24.656 15.055 1 88.69 292 GLU A CA 1
ATOM 2261 C C . GLU A 1 292 ? -25.875 24.656 15.383 1 88.69 292 GLU A C 1
ATOM 2263 O O . GLU A 1 292 ? -26.578 23.688 15.094 1 88.69 292 GLU A O 1
ATOM 2268 N N . HIS A 1 293 ? -26.438 25.719 15.852 1 87 293 HIS A N 1
ATOM 2269 C CA . HIS A 1 293 ? -27.797 25.734 16.391 1 87 293 HIS A CA 1
ATOM 2270 C C . HIS A 1 293 ? -28.812 26.094 15.312 1 87 293 HIS A C 1
ATOM 2272 O O . HIS A 1 293 ? -30.016 26.016 15.539 1 87 293 HIS A O 1
ATOM 2278 N N . ASN A 1 294 ? -28.391 26.547 14.156 1 88.88 294 ASN A N 1
ATOM 2279 C CA . ASN A 1 294 ? -29.266 26.969 13.062 1 88.88 294 ASN A CA 1
ATOM 2280 C C . ASN A 1 294 ? -28.797 26.406 11.719 1 88.88 294 ASN A C 1
ATOM 2282 O O . ASN A 1 294 ? -27.719 26.734 11.25 1 88.88 294 ASN A O 1
ATOM 2286 N N . LYS A 1 295 ? -29.688 25.703 11.117 1 88.31 295 LYS A N 1
ATOM 2287 C CA . LYS A 1 295 ? -29.359 25 9.875 1 88.31 295 LYS A CA 1
ATOM 2288 C C . LYS A 1 295 ? -29 26 8.773 1 88.31 295 LYS A C 1
ATOM 2290 O O . LYS A 1 295 ? -28.109 25.734 7.957 1 88.31 295 LYS A O 1
ATOM 2295 N N . ASP A 1 296 ? -29.781 27.047 8.742 1 91.62 296 ASP A N 1
ATOM 2296 C CA . ASP A 1 296 ? -29.531 28.047 7.711 1 91.62 296 ASP A CA 1
ATOM 2297 C C . ASP A 1 296 ? -28.188 28.734 7.922 1 91.62 296 ASP A C 1
ATOM 2299 O O . ASP A 1 296 ? -27.469 29.016 6.961 1 91.62 296 ASP A O 1
ATOM 2303 N N . VAL A 1 297 ? -27.828 29.047 9.164 1 91.5 297 VAL A N 1
ATOM 2304 C CA . VAL A 1 297 ? -26.562 29.672 9.516 1 91.5 297 VAL A CA 1
ATOM 2305 C C . VAL A 1 297 ? -25.406 28.719 9.227 1 91.5 297 VAL A C 1
ATOM 2307 O O . VAL A 1 297 ? -24.359 29.141 8.734 1 91.5 297 VAL A O 1
ATOM 2310 N N . LYS A 1 298 ? -25.656 27.484 9.523 1 93.38 298 LYS A N 1
ATOM 2311 C CA . LYS A 1 298 ? -24.656 26.453 9.242 1 93.38 298 LYS A CA 1
ATOM 2312 C C . LYS A 1 298 ? -24.375 26.359 7.742 1 93.38 298 LYS A C 1
ATOM 2314 O O . LYS A 1 298 ? -23.219 26.25 7.328 1 93.38 298 LYS A O 1
ATOM 2319 N N . LYS A 1 299 ? -25.406 26.359 6.996 1 93.62 299 LYS A N 1
ATOM 2320 C CA . LYS A 1 299 ? -25.266 26.312 5.543 1 93.62 299 LYS A CA 1
ATOM 2321 C C . LYS A 1 299 ? -24.531 27.531 5.012 1 93.62 299 LYS A C 1
ATOM 2323 O O . LYS A 1 299 ? -23.703 27.422 4.098 1 93.62 299 LYS A O 1
ATOM 2328 N N . ASP A 1 300 ? -24.875 28.641 5.57 1 94.38 300 ASP A N 1
ATOM 2329 C CA . ASP A 1 300 ? -24.203 29.875 5.148 1 94.38 300 ASP A CA 1
ATOM 2330 C C . ASP A 1 300 ? -22.703 29.797 5.379 1 94.38 300 ASP A C 1
ATOM 2332 O O . ASP A 1 300 ? -21.906 30.156 4.504 1 94.38 300 ASP A O 1
ATOM 2336 N N . LEU A 1 301 ? -22.281 29.391 6.59 1 95.62 301 LEU A N 1
ATOM 2337 C CA . LEU A 1 301 ? -20.859 29.234 6.895 1 95.62 301 LEU A CA 1
ATOM 2338 C C . LEU A 1 301 ? -20.188 28.266 5.926 1 95.62 301 LEU A C 1
ATOM 2340 O O . LEU A 1 301 ? -19.109 28.547 5.41 1 95.62 301 LEU A O 1
ATOM 2344 N N . ASN A 1 302 ? -20.859 27.156 5.676 1 94.5 302 ASN A N 1
ATOM 2345 C CA . ASN A 1 302 ? -20.328 26.141 4.754 1 94.5 302 ASN A CA 1
ATOM 2346 C C . ASN A 1 302 ? -20.125 26.719 3.355 1 94.5 302 ASN A C 1
ATOM 2348 O O . ASN A 1 302 ? -19.125 26.438 2.699 1 94.5 302 ASN A O 1
ATOM 2352 N N . ASP A 1 303 ? -21.078 27.469 2.924 1 94.38 303 ASP A N 1
ATOM 2353 C CA . ASP A 1 303 ? -21 28.078 1.6 1 94.38 303 ASP A CA 1
ATOM 2354 C C . ASP A 1 303 ? -19.812 29.031 1.51 1 94.38 303 ASP A C 1
ATOM 2356 O O . ASP A 1 303 ? -19.109 29.062 0.498 1 94.38 303 ASP A O 1
ATOM 2360 N N . LYS A 1 304 ? -19.641 29.828 2.549 1 95.81 304 LYS A N 1
ATOM 2361 C CA . LYS A 1 304 ? -18.531 30.781 2.57 1 95.81 304 LYS A CA 1
ATOM 2362 C C . LYS A 1 304 ? -17.188 30.062 2.58 1 95.81 304 LYS A C 1
ATOM 2364 O O . LYS A 1 304 ? -16.234 30.469 1.909 1 95.81 304 LYS A O 1
ATOM 2369 N N . GLN A 1 305 ? -17.078 29.062 3.381 1 96.5 305 GLN A N 1
ATOM 2370 C CA . GLN A 1 305 ? -15.867 28.25 3.418 1 96.5 305 GLN A CA 1
ATOM 2371 C C . GLN A 1 305 ? -15.57 27.656 2.047 1 96.5 305 GLN A C 1
ATOM 2373 O O . GLN A 1 305 ? -14.422 27.688 1.584 1 96.5 305 GLN A O 1
ATOM 2378 N N . GLN A 1 306 ? -16.578 27.125 1.405 1 93.62 306 GLN A N 1
ATOM 2379 C CA . GLN A 1 306 ? -16.406 26.5 0.098 1 93.62 306 GLN A CA 1
ATOM 2380 C C . GLN A 1 306 ? -16 27.516 -0.956 1 93.62 306 GLN A C 1
ATOM 2382 O O . GLN A 1 306 ? -15.219 27.219 -1.855 1 93.62 306 GLN A O 1
ATOM 2387 N N . THR A 1 307 ? -16.625 28.625 -0.871 1 95.06 307 THR A N 1
ATOM 2388 C CA . THR A 1 307 ? -16.266 29.688 -1.80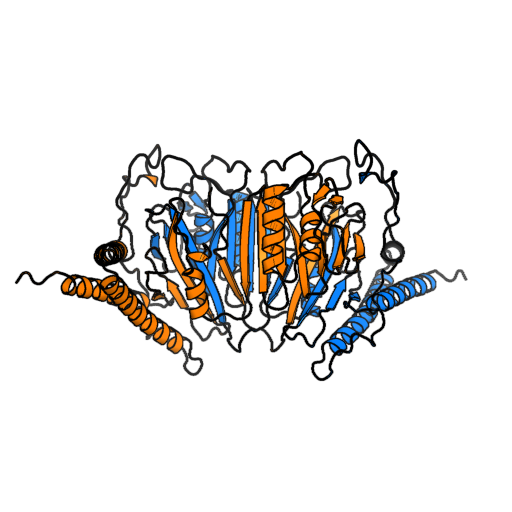6 1 95.06 307 THR A CA 1
ATOM 2389 C C . THR A 1 307 ? -14.797 30.047 -1.683 1 95.06 307 THR A C 1
ATOM 2391 O O . THR A 1 307 ? -14.094 30.188 -2.691 1 95.06 307 THR A O 1
ATOM 2394 N N . LEU A 1 308 ? -14.352 30.25 -0.468 1 96.81 308 LEU A N 1
ATOM 2395 C CA . LEU A 1 308 ? -12.945 30.562 -0.245 1 96.81 308 LEU A CA 1
ATOM 2396 C C . LEU A 1 308 ? -12.055 29.438 -0.743 1 96.81 308 LEU A C 1
ATOM 2398 O O . LEU A 1 308 ? -10.992 29.688 -1.327 1 96.81 308 LEU A O 1
ATOM 2402 N N . GLU A 1 309 ? -12.391 28.188 -0.492 1 97 309 GLU A N 1
ATOM 2403 C CA . GLU A 1 309 ? -11.617 27.047 -0.961 1 97 309 GLU A CA 1
ATOM 2404 C C . GLU A 1 309 ? -11.547 27.016 -2.484 1 97 309 GLU A C 1
ATOM 2406 O O . GLU A 1 309 ? -10.516 26.656 -3.059 1 97 309 GLU A O 1
ATOM 2411 N N . GLU A 1 310 ? -12.664 27.312 -3.119 1 92.88 310 GLU A N 1
ATOM 2412 C CA . GLU A 1 310 ? -12.672 27.359 -4.578 1 92.88 310 GLU A CA 1
ATOM 2413 C C . GLU A 1 310 ? -11.695 28.391 -5.109 1 92.88 310 GLU A C 1
ATOM 2415 O O . GLU A 1 310 ? -11.055 28.188 -6.145 1 92.88 310 GLU A O 1
ATOM 2420 N N . GLU A 1 311 ? -11.617 29.484 -4.461 1 93.44 311 GLU A N 1
ATOM 2421 C CA . GLU A 1 311 ? -10.609 30.484 -4.824 1 93.44 311 GLU A CA 1
ATOM 2422 C C . GLU A 1 311 ? -9.203 29.906 -4.715 1 93.44 311 GLU A C 1
ATOM 2424 O O . GLU A 1 311 ? -8.359 30.141 -5.586 1 93.44 311 GLU A O 1
ATOM 2429 N N . ASN A 1 312 ? -8.938 29.234 -3.615 1 95.19 312 ASN A N 1
ATOM 2430 C CA . ASN A 1 312 ? -7.641 28.578 -3.432 1 95.19 312 ASN A CA 1
ATOM 2431 C C . ASN A 1 312 ? -7.355 27.578 -4.543 1 95.19 312 ASN A C 1
ATOM 2433 O O . ASN A 1 312 ? -6.227 27.484 -5.023 1 95.19 312 ASN A O 1
ATOM 2437 N N . LEU A 1 313 ? -8.375 26.797 -4.922 1 92.5 313 LEU A N 1
ATOM 2438 C CA . LEU A 1 313 ? -8.219 25.781 -5.961 1 92.5 313 LEU A CA 1
ATOM 2439 C C . LEU A 1 313 ? -7.961 26.438 -7.316 1 92.5 313 LEU A C 1
ATOM 2441 O O . LEU A 1 313 ? -7.23 25.891 -8.148 1 92.5 313 LEU A O 1
ATOM 2445 N N . HIS A 1 314 ? -8.586 27.578 -7.551 1 89.62 314 HIS A N 1
ATOM 2446 C CA . HIS A 1 314 ? -8.289 28.328 -8.766 1 89.62 314 HIS A CA 1
ATOM 2447 C C . HIS A 1 314 ? -6.824 28.734 -8.82 1 89.62 314 HIS A C 1
ATOM 2449 O O . HIS A 1 314 ? -6.199 28.688 -9.883 1 89.62 314 HIS A O 1
ATOM 2455 N N . LEU A 1 315 ? -6.34 29.219 -7.691 1 89.62 315 LEU A N 1
ATOM 2456 C CA . LEU A 1 315 ? -4.922 29.531 -7.602 1 89.62 315 LEU A CA 1
ATOM 2457 C C . LEU A 1 315 ? -4.066 28.312 -7.922 1 89.62 315 LEU A C 1
ATOM 2459 O O . LEU A 1 315 ? -3.068 28.422 -8.641 1 89.62 315 LEU A O 1
ATOM 2463 N N . VAL A 1 316 ? -4.395 27.109 -7.414 1 90.06 316 VAL A N 1
ATOM 2464 C CA . VAL A 1 316 ? -3.682 25.859 -7.648 1 90.06 316 VAL A CA 1
ATOM 2465 C C . VAL A 1 316 ? -3.67 25.547 -9.141 1 90.06 316 VAL A C 1
ATOM 2467 O O . VAL A 1 316 ? -2.631 25.188 -9.703 1 90.06 316 VAL A O 1
ATOM 2470 N N . ARG A 1 317 ? -4.816 25.688 -9.758 1 84.69 317 ARG A N 1
ATOM 2471 C CA . ARG A 1 317 ? -4.926 25.438 -11.195 1 84.69 317 ARG A CA 1
ATOM 2472 C C . ARG A 1 317 ? -4.035 26.375 -11.992 1 84.69 317 ARG A C 1
ATOM 2474 O O . ARG A 1 317 ? -3.414 25.969 -12.977 1 84.69 317 ARG A O 1
ATOM 2481 N N . ARG A 1 318 ? -4.012 27.562 -11.57 1 85.19 318 ARG A N 1
ATOM 2482 C CA . ARG A 1 318 ? -3.17 28.547 -12.242 1 85.19 318 ARG A CA 1
ATOM 2483 C C . ARG A 1 318 ? -1.693 28.188 -12.109 1 85.19 318 ARG A C 1
ATOM 2485 O O . ARG A 1 318 ? -0.925 28.344 -13.062 1 85.19 318 ARG A O 1
ATOM 2492 N N . LEU A 1 319 ? -1.31 27.75 -10.953 1 87.12 319 LEU A N 1
ATOM 2493 C CA . LEU A 1 319 ? 0.084 27.406 -10.695 1 87.12 319 LEU A CA 1
ATOM 2494 C C . LEU A 1 319 ? 0.495 26.172 -11.492 1 87.12 319 LEU A C 1
ATOM 2496 O O . LEU A 1 319 ? 1.667 26.016 -11.844 1 87.12 319 LEU A O 1
ATOM 2500 N N . LEU A 1 320 ? -0.457 25.328 -11.805 1 85.19 320 LEU A N 1
ATOM 2501 C CA . LEU A 1 320 ? -0.167 24.078 -12.492 1 85.19 320 LEU A CA 1
ATOM 2502 C C . LEU A 1 320 ? -0.344 24.234 -13.992 1 85.19 320 LEU A C 1
ATOM 2504 O O . LEU A 1 320 ? -0.183 23.266 -14.742 1 85.19 320 LEU A O 1
ATOM 2508 N N . ASP A 1 321 ? -0.722 25.359 -14.383 1 78.94 321 ASP A N 1
ATOM 2509 C CA . ASP A 1 321 ? -0.868 25.625 -15.812 1 78.94 321 ASP A CA 1
ATOM 2510 C C . ASP A 1 321 ? 0.474 25.516 -16.531 1 78.94 321 ASP A C 1
ATOM 2512 O O . ASP A 1 321 ? 1.393 26.297 -16.266 1 78.94 321 ASP A O 1
ATOM 2516 N N . THR A 1 322 ? 0.642 24.594 -17.391 1 69.69 322 THR A N 1
ATOM 2517 C CA . THR A 1 322 ? 1.881 24.219 -18.062 1 69.69 322 THR A CA 1
ATOM 2518 C C . THR A 1 322 ? 2.289 25.266 -19.078 1 69.69 322 THR A C 1
ATOM 2520 O O . THR A 1 322 ? 3.438 25.297 -19.531 1 69.69 322 THR A O 1
ATOM 2523 N N . SER A 1 323 ? 1.383 26.016 -19.438 1 68.62 323 SER A N 1
ATOM 2524 C CA . SER A 1 323 ? 1.678 27.016 -20.453 1 68.62 323 SER A CA 1
ATOM 2525 C C . SER A 1 323 ? 2.582 28.109 -19.906 1 68.62 323 SER A C 1
ATOM 2527 O O . SER A 1 323 ? 3.174 28.875 -20.656 1 68.62 323 SER A O 1
ATOM 2529 N N . LYS A 1 324 ? 2.713 28.156 -18.578 1 67.25 324 LYS A N 1
ATOM 2530 C CA . LYS A 1 324 ? 3.525 29.188 -17.953 1 67.25 324 LYS A CA 1
ATOM 2531 C C . LYS A 1 324 ? 4.547 28.578 -17 1 67.25 324 LYS A C 1
ATOM 2533 O O . LYS A 1 324 ? 4.277 27.547 -16.359 1 67.25 324 LYS A O 1
ATOM 2538 N N . SER A 1 325 ? 5.727 28.938 -17.156 1 68.19 325 SER A N 1
ATOM 2539 C CA . SER A 1 325 ? 6.719 28.5 -16.188 1 68.19 325 SER A CA 1
ATOM 2540 C C . SER A 1 325 ? 6.473 29.109 -14.812 1 68.19 325 SER A C 1
ATOM 2542 O O . SER A 1 325 ? 6.113 30.297 -14.711 1 68.19 325 SER A O 1
ATOM 2544 N N . PHE A 1 326 ? 6.488 28.312 -13.859 1 70.5 326 PHE A N 1
ATOM 2545 C CA . PHE A 1 326 ? 6.332 28.812 -12.492 1 70.5 326 PHE A CA 1
ATOM 2546 C C . PHE A 1 326 ? 7.59 29.531 -12.031 1 70.5 326 PHE A C 1
ATOM 2548 O O . PHE A 1 326 ? 8.703 29.031 -12.188 1 70.5 326 PHE A O 1
ATOM 2555 N N . ASP A 1 327 ? 7.352 30.766 -11.672 1 74.75 327 ASP A N 1
ATOM 2556 C CA . ASP A 1 327 ? 8.453 31.562 -11.133 1 74.75 327 ASP A CA 1
ATOM 2557 C C . ASP A 1 327 ? 8.445 31.562 -9.609 1 74.75 327 ASP A C 1
ATOM 2559 O O . ASP A 1 327 ? 7.703 32.312 -8.984 1 74.75 327 ASP A O 1
ATOM 2563 N N . TYR A 1 328 ? 9.258 30.75 -9 1 73.62 328 TYR A N 1
ATOM 2564 C CA . TYR A 1 328 ? 9.336 30.562 -7.551 1 73.62 328 TYR A CA 1
ATOM 2565 C C . TYR A 1 328 ? 9.688 31.875 -6.848 1 73.62 328 TYR A C 1
ATOM 2567 O O . TYR A 1 328 ? 9.375 32.062 -5.672 1 73.62 328 TYR A O 1
ATOM 2575 N N . GLY A 1 329 ? 10.344 32.719 -7.5 1 70.25 329 GLY A N 1
ATOM 2576 C CA . GLY A 1 329 ? 10.812 33.969 -6.902 1 70.25 329 GLY A CA 1
ATOM 2577 C C . GLY A 1 329 ? 9.734 35.031 -6.793 1 70.25 329 GLY A C 1
ATOM 2578 O O . GLY A 1 329 ? 9.844 35.969 -5.988 1 70.25 329 GLY A O 1
ATOM 2579 N N . LYS A 1 330 ? 8.719 34.906 -7.484 1 66.19 330 LYS A N 1
ATOM 2580 C CA . LYS A 1 330 ? 7.762 36 -7.574 1 66.19 330 LYS A CA 1
ATOM 2581 C C . LYS A 1 330 ? 6.508 35.719 -6.758 1 66.19 330 LYS A C 1
ATOM 2583 O O . LYS A 1 330 ? 5.707 36.594 -6.488 1 66.19 330 LYS A O 1
ATOM 2588 N N . GLU A 1 331 ? 6.453 34.562 -6.41 1 65.12 331 GLU A N 1
ATOM 2589 C CA . GLU A 1 331 ? 5.195 34.281 -5.738 1 65.12 331 GLU A CA 1
ATOM 2590 C C . GLU A 1 331 ? 5.293 34.531 -4.238 1 65.12 331 GLU A C 1
ATOM 2592 O O . GLU A 1 331 ? 6.301 34.188 -3.611 1 65.12 331 GLU A O 1
ATOM 2597 N N . ASP A 1 332 ? 4.371 35.312 -3.738 1 78.38 332 ASP A N 1
ATOM 2598 C CA . ASP A 1 332 ? 4.199 35.531 -2.307 1 78.38 332 ASP A CA 1
ATOM 2599 C C . ASP A 1 332 ? 3.951 34.219 -1.575 1 78.38 332 ASP A C 1
ATOM 2601 O O . ASP A 1 332 ? 3.793 33.188 -2.207 1 78.38 332 ASP A O 1
ATOM 2605 N N . ASP A 1 333 ? 4.16 34.344 -0.253 1 89.94 333 ASP A N 1
ATOM 2606 C CA . ASP A 1 333 ? 3.832 33.188 0.581 1 89.94 333 ASP A CA 1
ATOM 2607 C C . ASP A 1 333 ? 2.357 32.812 0.445 1 89.94 333 ASP A C 1
ATOM 2609 O O . ASP A 1 333 ? 1.504 33.375 1.138 1 89.94 333 ASP A O 1
ATOM 2613 N N . ILE A 1 334 ? 2.113 31.906 -0.422 1 91.19 334 ILE A N 1
ATOM 2614 C CA . ILE A 1 334 ? 0.763 31.516 -0.806 1 91.19 334 ILE A CA 1
ATOM 2615 C C . ILE A 1 334 ? 0.004 31 0.419 1 91.19 334 ILE A C 1
ATOM 2617 O O . ILE A 1 334 ? -1.138 31.406 0.658 1 91.19 334 ILE A O 1
ATOM 2621 N N . PHE A 1 335 ? 0.616 30.188 1.167 1 95.81 335 PHE A N 1
ATOM 2622 C CA . PHE A 1 335 ? -0.037 29.578 2.318 1 95.81 335 PHE A CA 1
ATOM 2623 C C . PHE A 1 335 ? -0.382 30.625 3.365 1 95.81 335 PHE A C 1
ATOM 2625 O O . PHE A 1 335 ? -1.49 30.641 3.906 1 95.81 335 PHE A O 1
ATOM 2632 N N . MET A 1 336 ? 0.501 31.484 3.645 1 95.44 336 MET A N 1
ATOM 2633 C CA . MET A 1 336 ? 0.263 32.562 4.609 1 95.44 336 MET A CA 1
ATOM 2634 C C . MET A 1 336 ? -0.927 33.406 4.188 1 95.44 336 MET A C 1
ATOM 2636 O O . MET A 1 336 ? -1.792 33.719 5.008 1 95.44 336 MET A O 1
ATOM 2640 N N . ASN A 1 337 ? -0.934 33.781 2.934 1 94.44 337 ASN A N 1
ATOM 2641 C CA . ASN A 1 337 ? -2.033 34.594 2.42 1 94.44 337 ASN A CA 1
ATOM 2642 C C . ASN A 1 337 ? -3.373 33.875 2.568 1 94.44 337 ASN A C 1
ATOM 2644 O O . ASN A 1 337 ? -4.379 34.5 2.912 1 94.44 337 ASN A O 1
ATOM 2648 N N . CYS A 1 338 ? -3.367 32.625 2.309 1 96.56 338 CYS A N 1
ATOM 2649 C CA . CYS A 1 338 ? -4.605 31.859 2.391 1 96.56 338 CYS A CA 1
ATOM 2650 C C . CYS A 1 338 ? -5.07 31.734 3.836 1 96.56 338 CYS A C 1
ATOM 2652 O O . CYS A 1 338 ? -6.27 31.75 4.113 1 96.56 338 CYS A O 1
ATOM 2654 N N . VAL A 1 339 ? -4.148 31.547 4.766 1 97.5 339 VAL A N 1
ATOM 2655 C CA . VAL A 1 339 ? -4.488 31.469 6.184 1 97.5 339 VAL A CA 1
ATOM 2656 C C . VAL A 1 339 ? -5.074 32.812 6.648 1 97.5 339 VAL A C 1
ATOM 2658 O O . VAL A 1 339 ? -6.074 32.844 7.367 1 97.5 339 VAL A O 1
ATOM 2661 N N . GLU A 1 340 ? -4.484 33.906 6.211 1 97 340 GLU A N 1
ATOM 2662 C CA . GLU A 1 340 ? -4.977 35.219 6.57 1 97 340 GLU A CA 1
ATOM 2663 C C . GLU A 1 340 ? -6.395 35.438 6.055 1 97 340 GLU A C 1
ATOM 2665 O O . GLU A 1 340 ? -7.238 36 6.766 1 97 340 GLU A O 1
ATOM 2670 N N . LYS A 1 341 ? -6.594 35.094 4.855 1 97.25 341 LYS A N 1
ATOM 2671 C CA . LYS A 1 341 ? -7.926 35.219 4.273 1 97.25 341 LYS A CA 1
ATOM 2672 C C . LYS A 1 341 ? -8.961 34.406 5.055 1 97.25 341 LYS A C 1
ATOM 2674 O O . LYS A 1 341 ? -10.094 34.875 5.234 1 97.25 341 LYS A O 1
ATOM 2679 N N . GLU A 1 342 ? -8.578 33.219 5.438 1 98.12 342 GLU A N 1
ATOM 2680 C CA . GLU A 1 342 ? -9.492 32.375 6.207 1 98.12 342 GLU A CA 1
ATOM 2681 C C . GLU A 1 342 ? -9.797 33 7.566 1 98.12 342 GLU A C 1
ATOM 2683 O O . GLU A 1 342 ? -10.945 33 8.016 1 98.12 342 GLU A O 1
ATOM 2688 N N . LEU A 1 343 ? -8.797 33.5 8.227 1 97.81 343 LEU A N 1
ATOM 2689 C CA . LEU A 1 343 ? -8.992 34.156 9.508 1 97.81 343 LEU A CA 1
ATOM 2690 C C . LEU A 1 343 ? -9.914 35.375 9.367 1 97.81 343 LEU A C 1
ATOM 2692 O O . LEU A 1 343 ? -10.781 35.594 10.211 1 97.81 343 LEU A O 1
ATOM 2696 N N . LEU A 1 344 ? -9.688 36.125 8.344 1 97.19 344 LEU A N 1
ATOM 2697 C CA . LEU A 1 344 ? -10.539 37.281 8.078 1 97.19 344 LEU A CA 1
ATOM 2698 C C . LEU A 1 344 ? -11.984 36.844 7.844 1 97.19 344 LEU A C 1
ATOM 2700 O O . LEU A 1 344 ? -12.914 37.5 8.312 1 97.19 344 LEU A O 1
ATOM 2704 N N . LEU A 1 345 ? -12.18 35.781 7.109 1 97.12 345 LEU A N 1
ATOM 2705 C CA . LEU A 1 345 ? -13.516 35.25 6.863 1 97.12 345 LEU A CA 1
ATOM 2706 C C . LEU A 1 345 ? -14.227 34.938 8.18 1 97.12 345 LEU A C 1
ATOM 2708 O O . LEU A 1 345 ? -15.383 35.312 8.359 1 97.12 345 LEU A O 1
ATOM 2712 N N . TYR A 1 346 ? -13.562 34.25 9.055 1 96.81 346 TYR A N 1
ATOM 2713 C CA . TYR A 1 346 ? -14.188 33.844 10.312 1 96.81 346 TYR A CA 1
ATOM 2714 C C . TYR A 1 346 ? -14.492 35.062 11.195 1 96.81 346 TYR A C 1
ATOM 2716 O O . TYR A 1 346 ? -15.523 35.094 11.859 1 96.81 346 TYR A O 1
ATOM 2724 N N . ARG A 1 347 ? -13.633 36.031 11.188 1 94.75 347 ARG A N 1
ATOM 2725 C CA . ARG A 1 347 ? -13.852 37.219 11.969 1 94.75 347 ARG A CA 1
ATOM 2726 C C . ARG A 1 347 ? -15.062 38 11.461 1 94.75 347 ARG A C 1
ATOM 2728 O O . ARG A 1 347 ? -15.898 38.438 12.25 1 94.75 347 ARG A O 1
ATOM 2735 N N . GLU A 1 348 ? -15.117 38.125 10.18 1 94.06 348 GLU A N 1
ATOM 2736 C CA . GLU A 1 348 ? -16.219 38.875 9.57 1 94.06 348 GLU A CA 1
ATOM 2737 C C . GLU A 1 348 ? -17.547 38.125 9.734 1 94.06 348 GLU A C 1
ATOM 2739 O O . GLU A 1 348 ? -18.578 38.719 9.977 1 94.06 348 GLU A O 1
ATOM 2744 N N . TRP A 1 349 ? -17.516 36.844 9.57 1 93.06 349 TRP A N 1
ATOM 2745 C CA . TRP A 1 349 ? -18.719 36.031 9.695 1 93.06 349 TRP A CA 1
ATOM 2746 C C . TRP A 1 349 ? -19.266 36.094 11.109 1 93.06 349 TRP A C 1
ATOM 2748 O O . TRP A 1 349 ? -20.484 36.188 11.297 1 93.06 349 TRP A O 1
ATOM 2758 N N . SER A 1 350 ? -18.438 36.031 12.117 1 89.44 350 SER A N 1
ATOM 2759 C CA . SER A 1 350 ? -18.859 36.062 13.516 1 89.44 350 SER A CA 1
ATOM 2760 C C . SER A 1 350 ? -19.469 37.406 13.875 1 89.44 350 SER A C 1
ATOM 2762 O O . SER A 1 350 ? -20.344 37.5 14.742 1 89.44 350 SER A O 1
ATOM 2764 N N . LEU A 1 351 ? -19.016 38.438 13.297 1 84.88 351 LEU A N 1
ATOM 2765 C CA . LEU A 1 351 ? -19.547 39.781 13.547 1 84.88 351 LEU A CA 1
ATOM 2766 C C . LEU A 1 351 ? -20.938 39.938 12.969 1 84.88 351 LEU A C 1
ATOM 2768 O O . LEU A 1 351 ? -21.781 40.656 13.539 1 84.88 351 LEU A O 1
ATOM 2772 N N . LEU A 1 352 ? -21.219 39.281 11.859 1 79.94 352 LEU A N 1
ATOM 2773 C CA . LEU A 1 352 ? -22.516 39.406 11.195 1 79.94 352 LEU A CA 1
ATOM 2774 C C . LEU A 1 352 ? -23.562 38.531 11.852 1 79.94 352 LEU A C 1
ATOM 2776 O O . LEU A 1 352 ? -24.75 38.812 11.789 1 79.94 352 LEU A O 1
ATOM 2780 N N . SER A 1 353 ? -23.281 37.375 12.398 1 67.69 353 SER A N 1
ATOM 2781 C CA . SER A 1 353 ? -24.219 36.438 13 1 67.69 353 SER A CA 1
ATOM 2782 C C . SER A 1 353 ? -24.641 36.906 14.391 1 67.69 353 SER A C 1
ATOM 2784 O O . SER A 1 353 ? -25.562 36.312 14.984 1 67.69 353 SER A O 1
ATOM 2786 N N . LEU A 1 354 ? -24.031 37.844 15.102 1 58.56 354 LEU A N 1
ATOM 2787 C CA . LEU A 1 354 ? -24.469 38.406 16.375 1 58.56 354 LEU A CA 1
ATOM 2788 C C . LEU A 1 354 ? -25.75 39.219 16.203 1 58.56 354 LEU A C 1
ATOM 2790 O O . LEU A 1 354 ? -25.875 40 15.266 1 58.56 354 LEU A O 1
ATOM 2794 N N . PRO A 1 355 ? -26.859 38.719 16.891 1 49.84 355 PRO A N 1
ATOM 2795 C CA . PRO A 1 355 ? -28.094 39.5 16.859 1 49.84 355 PRO A CA 1
ATOM 2796 C C . PRO A 1 355 ? -27.875 41 17.156 1 49.84 355 PRO A C 1
ATOM 2798 O O . PRO A 1 355 ? -27.062 41.344 18.016 1 49.84 355 PRO A O 1
ATOM 2801 N N . VAL A 1 356 ? -28.047 41.906 16.219 1 42.5 356 VAL A N 1
ATOM 2802 C CA . VAL A 1 356 ? -28.203 43.312 16.484 1 42.5 356 VAL A CA 1
ATOM 2803 C C . VAL A 1 356 ? -29.172 43.531 17.656 1 42.5 356 VAL A C 1
ATOM 2805 O O . VAL A 1 356 ? -30.328 43.125 17.578 1 42.5 356 VAL A O 1
ATOM 2808 N N . CYS A 1 357 ? -28.625 43.406 18.797 1 34.84 357 CYS A N 1
ATOM 2809 C CA . CYS A 1 357 ? -29.484 43.969 19.844 1 34.84 357 CYS A CA 1
ATOM 2810 C C . CYS A 1 357 ? -30.078 45.312 19.406 1 34.84 357 CYS A C 1
ATOM 2812 O O . CYS A 1 357 ? -29.344 46.312 19.281 1 34.84 357 CYS A O 1
ATOM 2814 N N . VAL A 1 358 ? -31.016 45.219 18.547 1 30.77 358 VAL A N 1
ATOM 2815 C CA . VAL A 1 358 ? -31.922 46.344 18.656 1 30.77 358 VAL A CA 1
ATOM 2816 C C . VAL A 1 358 ? -32.781 46.219 19.922 1 30.77 358 VAL A C 1
ATOM 2818 O O . VAL A 1 358 ? -33.281 45.125 20.234 1 30.77 358 VAL A O 1
ATOM 2821 N N . MET B 1 1 ? 16.969 -14.898 8.883 1 26.83 1 MET B N 1
ATOM 2822 C CA . MET B 1 1 ? 16 -13.828 9.109 1 26.83 1 MET B CA 1
ATOM 2823 C C . MET B 1 1 ? 15.055 -13.688 7.93 1 26.83 1 MET B C 1
ATOM 2825 O O . MET B 1 1 ? 15.484 -13.734 6.773 1 26.83 1 MET B O 1
ATOM 2829 N N . PRO B 1 2 ? 13.891 -13.984 8.172 1 33.72 2 PRO B N 1
ATOM 2830 C CA . PRO B 1 2 ? 13 -13.953 7.008 1 33.72 2 PRO B CA 1
ATOM 2831 C C . PRO B 1 2 ? 13.062 -12.625 6.254 1 33.72 2 PRO B C 1
ATOM 2833 O O . PRO B 1 2 ? 13.328 -11.578 6.855 1 33.72 2 PRO B O 1
ATOM 2836 N N . PRO B 1 3 ? 13.227 -12.664 4.992 1 35.03 3 PRO B N 1
ATOM 2837 C CA . PRO B 1 3 ? 13.516 -11.523 4.129 1 35.03 3 PRO B CA 1
ATOM 2838 C C . PRO B 1 3 ? 12.43 -10.453 4.18 1 35.03 3 PRO B C 1
ATOM 2840 O O . PRO B 1 3 ? 11.258 -10.773 4.387 1 35.03 3 PRO B O 1
ATOM 2843 N N . SER B 1 4 ? 12.711 -9.289 4.824 1 38 4 SER B N 1
ATOM 2844 C CA . SER B 1 4 ? 11.977 -8.039 4.613 1 38 4 SER B CA 1
ATOM 2845 C C . SER B 1 4 ? 11.867 -7.711 3.129 1 38 4 SER B C 1
ATOM 2847 O O . SER B 1 4 ? 12.859 -7.75 2.402 1 38 4 SER B O 1
ATOM 2849 N N . SER B 1 5 ? 10.922 -8.312 2.295 1 39.72 5 SER B N 1
ATOM 2850 C CA . SER B 1 5 ? 11 -8.219 0.841 1 39.72 5 SER B CA 1
ATOM 2851 C C . SER B 1 5 ? 9.883 -7.352 0.281 1 39.72 5 SER B C 1
ATOM 2853 O O . SER B 1 5 ? 8.867 -7.133 0.948 1 39.72 5 SER B O 1
ATOM 2855 N N . CYS B 1 6 ? 10.227 -6.43 -0.55 1 35.44 6 CYS B N 1
ATOM 2856 C CA . CYS B 1 6 ? 9.297 -5.77 -1.46 1 35.44 6 CYS B CA 1
ATOM 2857 C C . CYS B 1 6 ? 8.984 -6.656 -2.662 1 35.44 6 CYS B C 1
ATOM 2859 O O . CYS B 1 6 ? 9.766 -6.703 -3.617 1 35.44 6 CYS B O 1
ATOM 2861 N N . ASP B 1 7 ? 7.969 -7.559 -2.574 1 31.33 7 ASP B N 1
ATOM 2862 C CA . ASP B 1 7 ? 7.824 -8.438 -3.732 1 31.33 7 ASP B CA 1
ATOM 2863 C C . ASP B 1 7 ? 6.484 -8.211 -4.426 1 31.33 7 ASP B C 1
ATOM 2865 O O . ASP B 1 7 ? 6.016 -9.078 -5.172 1 31.33 7 ASP B O 1
ATOM 2869 N N . CYS B 1 8 ? 5.73 -7.027 -4.008 1 33.41 8 CYS B N 1
ATOM 2870 C CA . CYS B 1 8 ? 4.469 -6.754 -4.68 1 33.41 8 CYS B CA 1
ATOM 2871 C C . CYS B 1 8 ? 4.445 -5.34 -5.242 1 33.41 8 CYS B C 1
ATOM 2873 O O . CYS B 1 8 ? 4.859 -4.391 -4.574 1 33.41 8 CYS B O 1
ATOM 2875 N N . PHE B 1 9 ? 4.051 -5.223 -6.59 1 37.06 9 PHE B N 1
ATOM 2876 C CA . PHE B 1 9 ? 4.062 -3.967 -7.332 1 37.06 9 PHE B CA 1
ATOM 2877 C C . PHE B 1 9 ? 2.742 -3.754 -8.062 1 37.06 9 PHE B C 1
ATOM 2879 O O . PHE B 1 9 ? 2.123 -4.711 -8.531 1 37.06 9 PHE B O 1
ATOM 2886 N N . VAL B 1 10 ? 2.201 -2.479 -7.969 1 41.16 10 VAL B N 1
ATOM 2887 C CA . VAL B 1 10 ? 1.062 -2.152 -8.82 1 41.16 10 VAL B CA 1
ATOM 2888 C C . VAL B 1 10 ? 1.336 -0.857 -9.578 1 41.16 10 VAL B C 1
ATOM 2890 O O . VAL B 1 10 ? 1.931 0.076 -9.031 1 41.16 10 VAL B O 1
ATOM 2893 N N . SER B 1 11 ? 1.14 -1.009 -10.984 1 42.47 11 SER B N 1
ATOM 2894 C CA . SER B 1 11 ? 1.129 0.201 -11.797 1 42.47 11 SER B CA 1
ATOM 2895 C C . SER B 1 11 ? -0.288 0.568 -12.227 1 42.47 11 SER B C 1
ATOM 2897 O O . SER B 1 11 ? -1.072 -0.303 -12.609 1 42.47 11 SER B O 1
ATOM 2899 N N . LEU B 1 12 ? -0.76 1.707 -11.891 1 49.47 12 LEU B N 1
ATOM 2900 C CA . LEU B 1 12 ? -2.092 2.143 -12.289 1 49.47 12 LEU B CA 1
ATOM 2901 C C . LEU B 1 12 ? -2.02 3.064 -13.5 1 49.47 12 LEU B C 1
ATOM 2903 O O . LEU B 1 12 ? -1.062 3.828 -13.648 1 49.47 12 LEU B O 1
ATOM 2907 N N . PRO B 1 13 ? -2.982 2.664 -14.586 1 46.69 13 PRO B N 1
ATOM 2908 C CA . PRO B 1 13 ? -2.975 3.451 -15.82 1 46.69 13 PRO B CA 1
ATOM 2909 C C . PRO B 1 13 ? -3.133 4.949 -15.57 1 46.69 13 PRO B C 1
ATOM 2911 O O . PRO B 1 13 ? -3.611 5.352 -14.5 1 46.69 13 PRO B O 1
ATOM 2914 N N . PRO B 1 14 ? -2.734 5.609 -16.625 1 42.19 14 PRO B N 1
ATOM 2915 C CA . PRO B 1 14 ? -2.973 7.055 -16.625 1 42.19 14 PRO B CA 1
ATOM 2916 C C . PRO B 1 14 ? -4.457 7.406 -16.578 1 42.19 14 PRO B C 1
ATOM 2918 O O . PRO B 1 14 ? -5.273 6.75 -17.219 1 42.19 14 PRO B O 1
ATOM 2921 N N . ALA B 1 15 ? -5.012 7.434 -15.477 1 37.94 15 ALA B N 1
ATOM 2922 C CA . ALA B 1 15 ? -6.375 7.867 -15.789 1 37.94 15 ALA B CA 1
ATOM 2923 C C . ALA B 1 15 ? -6.383 8.875 -16.938 1 37.94 15 ALA B C 1
ATOM 2925 O O . ALA B 1 15 ? -7.219 8.797 -17.828 1 37.94 15 ALA B O 1
ATOM 2926 N N . SER B 1 16 ? -6.496 10.219 -16.625 1 36.22 16 SER B N 1
ATOM 2927 C CA . SER B 1 16 ? -6.477 11.383 -17.5 1 36.22 16 SER B CA 1
ATOM 2928 C C . SER B 1 16 ? -5.047 11.805 -17.828 1 36.22 16 SER B C 1
ATOM 2930 O O . SER B 1 16 ? -4.098 11.367 -17.172 1 36.22 16 SER B O 1
ATOM 2932 N N . ILE B 1 17 ? -4.926 12.383 -18.828 1 43.44 17 ILE B N 1
ATOM 2933 C CA . ILE B 1 17 ? -3.824 13.203 -19.328 1 43.44 17 ILE B CA 1
ATOM 2934 C C . ILE B 1 17 ? -3.139 13.906 -18.156 1 43.44 17 ILE B C 1
ATOM 2936 O O . ILE B 1 17 ? -2.174 14.648 -18.359 1 43.44 17 ILE B O 1
ATOM 2940 N N . SER B 1 18 ? -3.57 13.625 -16.953 1 53.41 18 SER B N 1
ATOM 2941 C CA . SER B 1 18 ? -3.006 14.562 -15.984 1 53.41 18 SER B CA 1
ATOM 2942 C C . SER B 1 18 ? -1.636 14.109 -15.5 1 53.41 18 SER B C 1
ATOM 2944 O O . SER B 1 18 ? -1.479 12.969 -15.062 1 53.41 18 SER B O 1
ATOM 2946 N N . PRO B 1 19 ? -0.611 14.695 -15.742 1 65.88 19 PRO B N 1
ATOM 2947 C CA . PRO B 1 19 ? 0.804 14.438 -15.461 1 65.88 19 PRO B CA 1
ATOM 2948 C C . PRO B 1 19 ? 1.167 14.68 -14 1 65.88 19 PRO B C 1
ATOM 2950 O O . PRO B 1 19 ? 2.207 15.273 -13.703 1 65.88 19 PRO B O 1
ATOM 2953 N N . PHE B 1 20 ? 0.02 14.273 -12.984 1 73.75 20 PHE B N 1
ATOM 2954 C CA . PHE B 1 20 ? 0.308 14.555 -11.586 1 73.75 20 PHE B CA 1
ATOM 2955 C C . PHE B 1 20 ? 0.188 13.297 -10.734 1 73.75 20 PHE B C 1
ATOM 2957 O O . PHE B 1 20 ? -0.7 12.469 -10.969 1 73.75 20 PHE B O 1
ATOM 2964 N N . VAL B 1 21 ? 1.038 13.055 -9.758 1 77.25 21 VAL B N 1
ATOM 2965 C CA . VAL B 1 21 ? 0.781 12.203 -8.602 1 77.25 21 VAL B CA 1
ATOM 2966 C C . VAL B 1 21 ? -0.026 12.977 -7.559 1 77.25 21 VAL B C 1
ATOM 2968 O O . VAL B 1 21 ? 0.262 14.141 -7.281 1 77.25 21 VAL B O 1
ATOM 2971 N N . ILE B 1 22 ? -1.133 12.438 -7.066 1 81.56 22 ILE B N 1
ATOM 2972 C CA . ILE B 1 22 ? -1.929 13.07 -6.023 1 81.56 22 ILE B CA 1
ATOM 2973 C C . ILE B 1 22 ? -1.874 12.242 -4.746 1 81.56 22 ILE B C 1
ATOM 2975 O O . ILE B 1 22 ? -2.08 11.023 -4.785 1 81.56 22 ILE B O 1
ATOM 2979 N N . PHE B 1 23 ? -1.544 12.789 -3.723 1 84.62 23 PHE B N 1
ATOM 2980 C CA . PHE B 1 23 ? -1.479 12.211 -2.387 1 84.62 23 PHE B CA 1
ATOM 2981 C C . PHE B 1 23 ? -2.562 12.789 -1.488 1 84.62 23 PHE B C 1
ATOM 2983 O O . PHE B 1 23 ? -2.836 13.992 -1.537 1 84.62 23 PHE B O 1
ATOM 2990 N N . GLY B 1 24 ? -3.246 12.008 -0.734 1 85.5 24 GLY B N 1
ATOM 2991 C CA . GLY B 1 24 ? -4.242 12.461 0.225 1 85.5 24 GLY B CA 1
ATOM 2992 C C . GLY B 1 24 ? -4.215 11.68 1.525 1 85.5 24 GLY B C 1
ATOM 2993 O O . GLY B 1 24 ? -4.055 10.453 1.519 1 85.5 24 GLY B O 1
ATOM 2994 N N . LYS B 1 25 ? -4.383 12.383 2.664 1 87.69 25 LYS B N 1
ATOM 2995 C CA . LYS B 1 25 ? -4.379 11.719 3.965 1 87.69 25 LYS B CA 1
ATOM 2996 C C . LYS B 1 25 ? -5.094 12.562 5.016 1 87.69 25 LYS B C 1
ATOM 2998 O O . LYS B 1 25 ? -4.949 13.789 5.039 1 87.69 25 LYS B O 1
ATOM 3003 N N . ASN B 1 26 ? -5.93 11.898 5.816 1 86.38 26 ASN B N 1
ATOM 3004 C CA . ASN B 1 26 ? -6.414 12.477 7.062 1 86.38 26 ASN B CA 1
ATOM 3005 C C . ASN B 1 26 ? -5.559 12.047 8.25 1 86.38 26 ASN B C 1
ATOM 3007 O O . ASN B 1 26 ? -4.934 10.984 8.219 1 86.38 26 ASN B O 1
ATOM 3011 N N . SER B 1 27 ? -5.441 12.961 9.195 1 89.12 27 SER B N 1
ATOM 3012 C CA . SER B 1 27 ? -4.922 12.594 10.516 1 89.12 27 SER B CA 1
ATOM 3013 C C . SER B 1 27 ? -6.051 12.281 11.484 1 89.12 27 SER B C 1
ATOM 3015 O O . SER B 1 27 ? -6.719 13.188 11.984 1 89.12 27 SER B O 1
ATOM 3017 N N . ASP B 1 28 ? -6.246 11.031 11.719 1 84.12 28 ASP B N 1
ATOM 3018 C CA . ASP B 1 28 ? -7.277 10.617 12.664 1 84.12 28 ASP B CA 1
ATOM 3019 C C . ASP B 1 28 ? -6.699 10.484 14.078 1 84.12 28 ASP B C 1
ATOM 3021 O O . ASP B 1 28 ? -5.859 9.617 14.328 1 84.12 28 ASP B O 1
ATOM 3025 N N . ARG B 1 29 ? -7.168 11.336 14.977 1 87.69 29 ARG B N 1
ATOM 3026 C CA . ARG B 1 29 ? -6.621 11.484 16.328 1 87.69 29 ARG B CA 1
ATOM 3027 C C . ARG B 1 29 ? -7.738 11.664 17.344 1 87.69 29 ARG B C 1
ATOM 3029 O O . ARG B 1 29 ? -8.898 11.844 16.984 1 87.69 29 ARG B O 1
ATOM 3036 N N . PRO B 1 30 ? -7.277 11.5 18.656 1 85.06 30 PRO B N 1
ATOM 3037 C CA . PRO B 1 30 ? -8.273 11.898 19.656 1 85.06 30 PRO B CA 1
ATOM 3038 C C . PRO B 1 30 ? -8.898 13.258 19.344 1 85.06 30 PRO B C 1
ATOM 3040 O O . PRO B 1 30 ? -8.195 14.18 18.922 1 85.06 30 PRO B O 1
ATOM 3043 N N . ARG B 1 31 ? -10.117 13.352 19.578 1 87.88 31 ARG B N 1
ATOM 3044 C CA . ARG B 1 31 ? -10.953 14.445 19.078 1 87.88 31 ARG B CA 1
ATOM 3045 C C . ARG B 1 31 ? -10.406 15.797 19.531 1 87.88 31 ARG B C 1
ATOM 3047 O O . ARG B 1 31 ? -10.508 16.781 18.797 1 87.88 31 ARG B O 1
ATOM 3054 N N . ASP B 1 32 ? -9.812 15.875 20.641 1 89.12 32 ASP B N 1
ATOM 3055 C CA . ASP B 1 32 ? -9.406 17.172 21.188 1 89.12 32 ASP B CA 1
ATOM 3056 C C . ASP B 1 32 ? -7.938 17.453 20.906 1 89.12 32 ASP B C 1
ATOM 3058 O O . ASP B 1 32 ? -7.414 18.5 21.297 1 89.12 32 ASP B O 1
ATOM 3062 N N . GLU B 1 33 ? -7.324 16.547 20.266 1 92.56 33 GLU B N 1
ATOM 3063 C CA . GLU B 1 33 ? -5.918 16.797 19.969 1 92.56 33 GLU B CA 1
ATOM 3064 C C . GLU B 1 33 ? -5.758 17.844 18.859 1 92.56 33 GLU B C 1
ATOM 3066 O O . GLU B 1 33 ? -6.496 17.828 17.875 1 92.56 33 GLU B O 1
ATOM 3071 N N . VAL B 1 34 ? -4.852 18.766 19.094 1 95 34 VAL B N 1
ATOM 3072 C CA . VAL B 1 34 ? -4.633 19.859 18.156 1 95 34 VAL B CA 1
ATOM 3073 C C . VAL B 1 34 ? -3.482 19.531 17.219 1 95 34 VAL B C 1
ATOM 3075 O O . VAL B 1 34 ? -2.424 19.078 17.656 1 95 34 VAL B O 1
ATOM 3078 N N . GLN B 1 35 ? -3.764 19.734 15.969 1 94.75 35 GLN B N 1
ATOM 3079 C CA . GLN B 1 35 ? -2.721 19.625 14.953 1 94.75 35 GLN B CA 1
ATOM 3080 C C . GLN B 1 35 ? -2.197 21 14.547 1 94.75 35 GLN B C 1
ATOM 3082 O O . GLN B 1 35 ? -2.951 21.969 14.516 1 94.75 35 GLN B O 1
ATOM 3087 N N . GLU B 1 36 ? -0.966 21.078 14.32 1 97.12 36 GLU B N 1
ATOM 3088 C CA . GLU B 1 36 ? -0.362 22.297 13.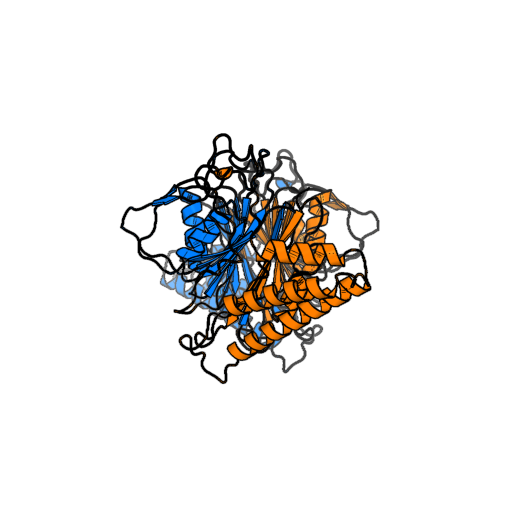781 1 97.12 36 GLU B CA 1
ATOM 3089 C C . GLU B 1 36 ? 0.378 22.016 12.477 1 97.12 36 GLU B C 1
ATOM 3091 O O . GLU B 1 36 ? 0.617 20.844 12.133 1 97.12 36 GLU B O 1
ATOM 3096 N N . VAL B 1 37 ? 0.583 23.016 11.695 1 96.75 37 VAL B N 1
ATOM 3097 C CA . VAL B 1 37 ? 1.388 22.953 10.477 1 96.75 37 VAL B CA 1
ATOM 3098 C C . VAL B 1 37 ? 2.686 23.734 10.672 1 96.75 37 VAL B C 1
ATOM 3100 O O . VAL B 1 37 ? 2.66 24.922 10.961 1 96.75 37 VAL B O 1
ATOM 3103 N N . VAL B 1 38 ? 3.809 23.062 10.5 1 97.31 38 VAL B N 1
ATOM 3104 C CA . VAL B 1 38 ? 5.113 23.656 10.789 1 97.31 38 VAL B CA 1
ATOM 3105 C C . VAL B 1 38 ? 6.008 23.578 9.555 1 97.31 38 VAL B C 1
ATOM 3107 O O . VAL B 1 38 ? 6.074 22.531 8.898 1 97.31 38 VAL B O 1
ATOM 3110 N N . TYR B 1 39 ? 6.617 24.656 9.242 1 97.25 39 TYR B N 1
ATOM 3111 C CA . TYR B 1 39 ? 7.613 24.734 8.18 1 97.25 39 TYR B CA 1
ATOM 3112 C C . TYR B 1 39 ? 9.023 24.812 8.758 1 97.25 39 TYR B C 1
ATOM 3114 O O . TYR B 1 39 ? 9.281 25.625 9.656 1 97.25 39 TYR B O 1
ATOM 3122 N N . TYR B 1 40 ? 9.891 23.953 8.32 1 97.25 40 TYR B N 1
ATOM 3123 C CA . TYR B 1 40 ? 11.312 24.031 8.633 1 97.25 40 TYR B CA 1
ATOM 3124 C C . TYR B 1 40 ? 12.141 24.234 7.371 1 97.25 40 TYR B C 1
ATOM 3126 O O . TYR B 1 40 ? 12.055 23.422 6.438 1 97.25 40 TYR B O 1
ATOM 3134 N N . PRO B 1 41 ? 12.961 25.266 7.324 1 96.5 41 PRO B N 1
ATOM 3135 C CA . PRO B 1 41 ? 13.844 25.453 6.168 1 96.5 41 PRO B CA 1
ATOM 3136 C C . PRO B 1 41 ? 14.969 24.422 6.121 1 96.5 41 PRO B C 1
ATOM 3138 O O . PRO B 1 41 ? 15.25 23.766 7.125 1 96.5 41 PRO B O 1
ATOM 3141 N N . ALA B 1 42 ? 15.531 24.281 4.887 1 96.81 42 ALA B N 1
ATOM 3142 C CA . ALA B 1 42 ? 16.75 23.484 4.781 1 96.81 42 ALA B CA 1
ATOM 3143 C C . ALA B 1 42 ? 17.844 24.016 5.711 1 96.81 42 ALA B C 1
ATOM 3145 O O . ALA B 1 42 ? 17.922 25.219 5.961 1 96.81 42 ALA B O 1
ATOM 3146 N N . ALA B 1 43 ? 18.625 23.031 6.223 1 97.69 43 ALA B N 1
ATOM 3147 C CA . ALA B 1 43 ? 19.641 23.453 7.191 1 97.69 43 ALA B CA 1
ATOM 3148 C C . ALA B 1 43 ? 20.859 22.547 7.129 1 97.69 43 ALA B C 1
ATOM 3150 O O . ALA B 1 43 ? 20.781 21.422 6.656 1 97.69 43 ALA B O 1
ATOM 3151 N N . SER B 1 44 ? 21.969 23.109 7.586 1 97.94 44 SER B N 1
ATOM 3152 C CA . SER B 1 44 ? 23.188 22.344 7.809 1 97.94 44 SER B CA 1
ATOM 3153 C C . SER B 1 44 ? 23.438 22.109 9.297 1 97.94 44 SER B C 1
ATOM 3155 O O . SER B 1 44 ? 23.109 22.969 10.125 1 97.94 44 SER B O 1
ATOM 3157 N N . HIS B 1 45 ? 23.969 20.953 9.586 1 97.88 45 HIS B N 1
ATOM 3158 C CA . HIS B 1 45 ? 24.234 20.562 10.969 1 97.88 45 HIS B CA 1
ATOM 3159 C C . HIS B 1 45 ? 25.656 20.047 11.133 1 97.88 45 HIS B C 1
ATOM 3161 O O . HIS B 1 45 ? 26.203 19.406 10.227 1 97.88 45 HIS B O 1
ATOM 3167 N N . PRO B 1 46 ? 26.281 20.297 12.305 1 97.12 46 PRO B N 1
ATOM 3168 C CA . PRO B 1 46 ? 27.625 19.781 12.539 1 97.12 46 PRO B CA 1
ATOM 3169 C C . PRO B 1 46 ? 27.688 18.25 12.523 1 97.12 46 PRO B C 1
ATOM 3171 O O . PRO B 1 46 ? 26.766 17.594 12.992 1 97.12 46 PRO B O 1
ATOM 3174 N N . ARG B 1 47 ? 28.875 17.766 12.062 1 94.94 47 ARG B N 1
ATOM 3175 C CA . ARG B 1 47 ? 29.078 16.312 12.078 1 94.94 47 ARG B CA 1
ATOM 3176 C C . ARG B 1 47 ? 29.047 15.773 13.5 1 94.94 47 ARG B C 1
ATOM 3178 O O . ARG B 1 47 ? 29.641 16.359 14.406 1 94.94 47 ARG B O 1
ATOM 3185 N N . GLY B 1 48 ? 28.328 14.703 13.68 1 93.81 48 GLY B N 1
ATOM 3186 C CA . GLY B 1 48 ? 28.281 14.062 14.984 1 93.81 48 GLY B CA 1
ATOM 3187 C C . GLY B 1 48 ? 27.188 14.625 15.883 1 93.81 48 GLY B C 1
ATOM 3188 O O . GLY B 1 48 ? 26.984 14.141 17 1 93.81 48 GLY B O 1
ATOM 3189 N N . SER B 1 49 ? 26.438 15.57 15.406 1 97 49 SER B N 1
ATOM 3190 C CA . SER B 1 49 ? 25.359 16.141 16.203 1 97 49 SER B CA 1
ATOM 3191 C C . SER B 1 49 ? 24.188 15.172 16.312 1 97 49 SER B C 1
ATOM 3193 O O . SER B 1 49 ? 24.125 14.18 15.586 1 97 49 SER B O 1
ATOM 3195 N N . LYS B 1 50 ? 23.328 15.5 17.312 1 97.69 50 LYS B N 1
ATOM 3196 C CA . LYS B 1 50 ? 22.141 14.68 17.531 1 97.69 50 LYS B CA 1
ATOM 3197 C C . LYS B 1 50 ? 20.875 15.516 17.422 1 97.69 50 LYS B C 1
ATOM 3199 O O . LYS B 1 50 ? 20.922 16.75 17.5 1 97.69 50 LYS B O 1
ATOM 3204 N N . VAL B 1 51 ? 19.797 14.891 17.156 1 97.88 51 VAL B N 1
ATOM 3205 C CA . VAL B 1 51 ? 18.484 15.539 17.156 1 97.88 51 VAL B CA 1
ATOM 3206 C C . VAL B 1 51 ? 17.578 14.82 18.141 1 97.88 51 VAL B C 1
ATOM 3208 O O . VAL B 1 51 ? 17.547 13.586 18.203 1 97.88 51 VAL B O 1
ATOM 3211 N N . THR B 1 52 ? 16.938 15.648 18.984 1 96.19 52 THR B N 1
ATOM 3212 C CA . THR B 1 52 ? 15.969 15.109 19.938 1 96.19 52 THR B CA 1
ATOM 3213 C C . THR B 1 52 ? 14.594 14.977 19.297 1 96.19 52 THR B C 1
ATOM 3215 O O . THR B 1 52 ? 13.977 15.984 18.938 1 96.19 52 THR B O 1
ATOM 3218 N N . CYS B 1 53 ? 14.125 13.781 19.109 1 97.06 53 CYS B N 1
ATOM 3219 C CA . CYS B 1 53 ? 12.797 13.531 18.562 1 97.06 53 CYS B CA 1
ATOM 3220 C C . CYS B 1 53 ? 11.734 13.594 19.656 1 97.06 53 CYS B C 1
ATOM 3222 O O . CYS B 1 53 ? 11.828 14.406 20.578 1 97.06 53 CYS B O 1
ATOM 3224 N N . THR B 1 54 ? 10.648 12.859 19.516 1 95.56 54 THR B N 1
ATOM 3225 C CA . THR B 1 54 ? 9.594 12.969 20.5 1 95.56 54 THR B CA 1
ATOM 3226 C C . THR B 1 54 ? 10.07 12.445 21.859 1 95.56 54 THR B C 1
ATOM 3228 O O . THR B 1 54 ? 9.883 13.102 22.891 1 95.56 54 THR B O 1
ATOM 3231 N N . PHE B 1 55 ? 10.781 11.227 21.859 1 93.38 55 PHE B N 1
ATOM 3232 C CA . PHE B 1 55 ? 11.133 10.609 23.125 1 93.38 55 PHE B CA 1
ATOM 3233 C C . PHE B 1 55 ? 12.633 10.352 23.219 1 93.38 55 PHE B C 1
ATOM 3235 O O . PHE B 1 55 ? 13.195 10.289 24.312 1 93.38 55 PHE B O 1
ATOM 3242 N N . ILE B 1 56 ? 13.266 10.18 22.094 1 95.19 56 ILE B N 1
ATOM 3243 C CA . ILE B 1 56 ? 14.664 9.789 22.141 1 95.19 56 ILE B CA 1
ATOM 3244 C C . ILE B 1 56 ? 15.484 10.703 21.234 1 95.19 56 ILE B C 1
ATOM 3246 O O . ILE B 1 56 ? 14.93 11.461 20.438 1 95.19 56 ILE B O 1
ATOM 3250 N N . GLU B 1 57 ? 16.797 10.523 21.391 1 96.31 57 GLU B N 1
ATOM 3251 C CA . GLU B 1 57 ? 17.734 11.203 20.516 1 96.31 57 GLU B CA 1
ATOM 3252 C C . GLU B 1 57 ? 18.312 10.25 19.484 1 96.31 57 GLU B C 1
ATOM 3254 O O . GLU B 1 57 ? 18.578 9.086 19.797 1 96.31 57 GLU B O 1
ATOM 3259 N N . VAL B 1 58 ? 18.484 10.766 18.312 1 97 58 VAL B N 1
ATOM 3260 C CA . VAL B 1 58 ? 19.141 9.977 17.266 1 97 58 VAL B CA 1
ATOM 3261 C C . VAL B 1 58 ? 20.219 10.812 16.594 1 97 58 VAL B C 1
ATOM 3263 O O . VAL B 1 58 ? 20.266 12.031 16.75 1 97 58 VAL B O 1
ATOM 3266 N N . GLU B 1 59 ? 21.156 10.141 15.883 1 96.19 59 GLU B N 1
ATOM 3267 C CA . GLU B 1 59 ? 22.203 10.852 15.148 1 96.19 59 GLU B CA 1
ATOM 3268 C C . GLU B 1 59 ? 21.594 11.758 14.078 1 96.19 59 GLU B C 1
ATOM 3270 O O . GLU B 1 59 ? 20.656 11.375 13.383 1 96.19 59 GLU B O 1
ATOM 3275 N N . GLN B 1 60 ? 22.125 12.922 14 1 97.62 60 GLN B N 1
ATOM 3276 C CA . GLN B 1 60 ? 21.688 13.883 12.992 1 97.62 60 GLN B CA 1
ATOM 3277 C C . GLN B 1 60 ? 22.547 13.797 11.742 1 97.62 60 GLN B C 1
ATOM 3279 O O . GLN B 1 60 ? 23.75 13.5 11.82 1 97.62 60 GLN B O 1
ATOM 3284 N N . VAL B 1 61 ? 21.938 14.008 10.625 1 96.88 61 VAL B N 1
ATOM 3285 C CA . VAL B 1 61 ? 22.672 14.086 9.367 1 96.88 61 VAL B CA 1
ATOM 3286 C C . VAL B 1 61 ? 23.25 15.492 9.195 1 96.88 61 VAL B C 1
ATOM 3288 O O . VAL B 1 61 ? 22.797 16.438 9.852 1 96.88 61 VAL B O 1
ATOM 3291 N N . THR B 1 62 ? 24.156 15.711 8.273 1 97.5 62 THR B N 1
ATOM 3292 C CA . THR B 1 62 ? 24.844 16.984 8.117 1 97.5 62 THR B CA 1
ATOM 3293 C C . THR B 1 62 ? 23.969 17.984 7.352 1 97.5 62 THR B C 1
ATOM 3295 O O . THR B 1 62 ? 24.188 19.188 7.426 1 97.5 62 THR B O 1
ATOM 3298 N N . GLU B 1 63 ? 23.062 17.469 6.539 1 97.94 63 GLU B N 1
ATOM 3299 C CA . GLU B 1 63 ? 22.156 18.312 5.777 1 97.94 63 GLU B CA 1
ATOM 3300 C C . GLU B 1 63 ? 20.719 17.812 5.871 1 97.94 63 GLU B C 1
ATOM 3302 O O . GLU B 1 63 ? 20.469 16.609 5.77 1 97.94 63 GLU B O 1
ATOM 3307 N N . THR B 1 64 ? 19.797 18.688 6.133 1 98.38 64 THR B N 1
ATOM 3308 C CA . THR B 1 64 ? 18.375 18.344 6.102 1 98.38 64 THR B CA 1
ATOM 3309 C C . THR B 1 64 ? 17.641 19.203 5.07 1 98.38 64 THR B C 1
ATOM 3311 O O . THR B 1 64 ? 18.016 20.359 4.84 1 98.38 64 THR B O 1
ATOM 3314 N N . LEU B 1 65 ? 16.656 18.688 4.457 1 98.06 65 LEU B N 1
ATOM 3315 C CA . LEU B 1 65 ? 15.812 19.375 3.482 1 98.06 65 LEU B CA 1
ATOM 3316 C C . LEU B 1 65 ? 14.742 20.203 4.18 1 98.06 65 LEU B C 1
ATOM 3318 O O . LEU B 1 65 ? 14.406 19.953 5.34 1 98.06 65 LEU B O 1
ATOM 3322 N N . ALA B 1 66 ? 14.25 21.25 3.451 1 97.75 66 ALA B N 1
ATOM 3323 C CA . ALA B 1 66 ? 13.07 21.953 3.936 1 97.75 66 ALA B CA 1
ATOM 3324 C C . ALA B 1 66 ? 11.852 21.031 3.984 1 97.75 66 ALA B C 1
ATOM 3326 O O . ALA B 1 66 ? 11.656 20.203 3.086 1 97.75 66 ALA B O 1
ATOM 3327 N N . VAL B 1 67 ? 11.039 21.172 5.055 1 98.31 67 VAL B N 1
ATOM 3328 C CA . VAL B 1 67 ? 9.891 20.281 5.195 1 98.31 67 VAL B CA 1
ATOM 3329 C C . VAL B 1 67 ? 8.68 21.078 5.668 1 98.31 67 VAL B C 1
ATOM 3331 O O . VAL B 1 67 ? 8.82 22.094 6.355 1 98.31 67 VAL B O 1
ATOM 3334 N N . LEU B 1 68 ? 7.508 20.734 5.211 1 97.75 68 LEU B N 1
ATOM 3335 C CA . LEU B 1 68 ? 6.188 21.125 5.703 1 97.75 68 LEU B CA 1
ATOM 3336 C C . LEU B 1 68 ? 5.512 19.969 6.418 1 97.75 68 LEU B C 1
ATOM 3338 O O . LEU B 1 68 ? 5.305 18.906 5.828 1 97.75 68 LEU B O 1
ATOM 3342 N N . LEU B 1 69 ? 5.152 20.203 7.684 1 97.69 69 LEU B N 1
ATOM 3343 C CA . LEU B 1 69 ? 4.672 19.094 8.508 1 97.69 69 LEU B CA 1
ATOM 3344 C C . LEU B 1 69 ? 3.287 19.406 9.07 1 97.69 69 LEU B C 1
ATOM 3346 O O . LEU B 1 69 ? 3.016 20.531 9.477 1 97.69 69 LEU B O 1
ATOM 3350 N N . SER B 1 70 ? 2.377 18.5 8.938 1 96.25 70 SER B N 1
ATOM 3351 C CA . SER B 1 70 ? 1.162 18.484 9.742 1 96.25 70 SER B CA 1
ATOM 3352 C C . SER B 1 70 ? 1.302 17.516 10.914 1 96.25 70 SER B C 1
ATOM 3354 O O . SER B 1 70 ? 1.432 16.312 10.727 1 96.25 70 SER B O 1
ATOM 3356 N N . CYS B 1 71 ? 1.325 18.031 12.133 1 95.44 71 CYS B N 1
ATOM 3357 C CA . CYS B 1 71 ? 1.706 17.203 13.273 1 95.44 71 CYS B CA 1
ATOM 3358 C C . CYS B 1 71 ? 0.855 17.531 14.492 1 95.44 71 CYS B C 1
ATOM 3360 O O . CYS B 1 71 ? 0.501 18.688 14.719 1 95.44 71 CYS B O 1
ATOM 3362 N N . PRO B 1 72 ? 0.5 16.422 15.242 1 93.19 72 PRO B N 1
ATOM 3363 C CA . PRO B 1 72 ? 0.012 16.734 16.594 1 93.19 72 PRO B CA 1
ATOM 3364 C C . PRO B 1 72 ? 0.953 17.656 17.359 1 93.19 72 PRO B C 1
ATOM 3366 O O . PRO B 1 72 ? 2.168 17.453 17.359 1 93.19 72 PRO B O 1
ATOM 3369 N N . SER B 1 73 ? 0.402 18.641 17.984 1 95.62 73 SER B N 1
ATOM 3370 C CA . SER B 1 73 ? 1.181 19.766 18.484 1 95.62 73 SER B CA 1
ATOM 3371 C C . SER B 1 73 ? 2.092 19.344 19.641 1 95.62 73 SER B C 1
ATOM 3373 O O . SER B 1 73 ? 3.031 20.047 19.984 1 95.62 73 SER B O 1
ATOM 3375 N N . TRP B 1 74 ? 1.824 18.219 20.266 1 94 74 TRP B N 1
ATOM 3376 C CA . TRP B 1 74 ? 2.629 17.812 21.406 1 94 74 TRP B CA 1
ATOM 3377 C C . TRP B 1 74 ? 3.846 17 20.969 1 94 74 TRP B C 1
ATOM 3379 O O . TRP B 1 74 ? 4.77 16.781 21.75 1 94 74 TRP B O 1
ATOM 3389 N N . LEU B 1 75 ? 3.881 16.547 19.766 1 94.06 75 LEU B N 1
ATOM 3390 C CA . LEU B 1 75 ? 4.961 15.648 19.359 1 94.06 75 LEU B CA 1
ATOM 3391 C C . LEU B 1 75 ? 5.938 16.359 18.438 1 94.06 75 LEU B C 1
ATOM 3393 O O . LEU B 1 75 ? 5.602 17.391 17.844 1 94.06 75 LEU B O 1
ATOM 3397 N N . TRP B 1 76 ? 7.113 15.781 18.297 1 96.38 76 TRP B N 1
ATOM 3398 C CA . TRP B 1 76 ? 8.172 16.312 17.438 1 96.38 76 TRP B CA 1
ATOM 3399 C C . TRP B 1 76 ? 7.934 15.922 15.984 1 96.38 76 TRP B C 1
ATOM 3401 O O . TRP B 1 76 ? 8.18 16.719 15.07 1 96.38 76 TRP B O 1
ATOM 3411 N N . GLY B 1 77 ? 7.473 14.68 15.781 1 97.38 77 GLY B N 1
ATOM 3412 C CA . GLY B 1 77 ? 7.285 14.109 14.453 1 97.38 77 GLY B CA 1
ATOM 3413 C C . GLY B 1 77 ? 6.078 14.672 13.727 1 97.38 77 GLY B C 1
ATOM 3414 O O . GLY B 1 77 ? 5.699 15.828 13.945 1 97.38 77 GLY B O 1
ATOM 3415 N N . ALA B 1 78 ? 5.582 13.969 12.773 1 97 78 ALA B N 1
ATOM 3416 C CA . ALA B 1 78 ? 4.449 14.43 11.977 1 97 78 ALA B CA 1
ATOM 3417 C C . ALA B 1 78 ? 3.6 13.25 11.5 1 97 78 ALA B C 1
ATOM 3419 O O . ALA B 1 78 ? 4.129 12.18 11.18 1 97 78 ALA B O 1
ATOM 3420 N N . GLU B 1 79 ? 2.293 13.477 11.43 1 93.25 79 GLU B N 1
ATOM 3421 C CA . GLU B 1 79 ? 1.393 12.484 10.852 1 93.25 79 GLU B CA 1
ATOM 3422 C C . GLU B 1 79 ? 1.552 12.414 9.336 1 93.25 79 GLU B C 1
ATOM 3424 O O . GLU B 1 79 ? 1.364 11.352 8.734 1 93.25 79 GLU B O 1
ATOM 3429 N N . MET B 1 80 ? 1.786 13.539 8.758 1 93.12 80 MET B N 1
ATOM 3430 C CA . MET B 1 80 ? 1.977 13.656 7.316 1 93.12 80 MET B CA 1
ATOM 3431 C C . MET B 1 80 ? 2.766 14.922 6.977 1 93.12 80 MET B C 1
ATOM 3433 O O . MET B 1 80 ? 2.842 15.844 7.789 1 93.12 80 MET B O 1
ATOM 3437 N N . GLY B 1 81 ? 3.365 14.922 5.824 1 97 81 GLY B N 1
ATOM 3438 C CA . GLY B 1 81 ? 4.133 16.078 5.395 1 97 81 GLY B CA 1
ATOM 3439 C C . GLY B 1 81 ? 4.746 15.906 4.016 1 97 81 GLY B C 1
ATOM 3440 O O . GLY B 1 81 ? 4.43 14.953 3.303 1 97 81 GLY B O 1
ATOM 3441 N N . ALA B 1 82 ? 5.512 16.969 3.688 1 97.38 82 ALA B N 1
ATOM 3442 C CA . ALA B 1 82 ? 6.203 17.016 2.4 1 97.38 82 ALA B CA 1
ATOM 3443 C C . ALA B 1 82 ? 7.551 17.719 2.525 1 97.38 82 ALA B C 1
ATOM 3445 O O . ALA B 1 82 ? 7.793 18.438 3.494 1 97.38 82 ALA B O 1
ATOM 3446 N N . ASN B 1 83 ? 8.43 17.375 1.589 1 97.75 83 ASN B N 1
ATOM 3447 C CA . ASN B 1 83 ? 9.688 18.125 1.556 1 97.75 83 ASN B CA 1
ATOM 3448 C C . ASN B 1 83 ? 9.867 18.844 0.224 1 97.75 83 ASN B C 1
ATOM 3450 O O . ASN B 1 83 ? 9.039 18.719 -0.676 1 97.75 83 ASN B O 1
ATOM 3454 N N . GLU B 1 84 ? 10.859 19.609 0.117 1 95.56 84 GLU B N 1
ATOM 3455 C CA . GLU B 1 84 ? 11.094 20.516 -1.004 1 95.56 84 GLU B CA 1
ATOM 3456 C C . GLU B 1 84 ? 11.453 19.734 -2.27 1 95.56 84 GLU B C 1
ATOM 3458 O O . GLU B 1 84 ? 11.516 20.312 -3.357 1 95.56 84 GLU B O 1
ATOM 3463 N N . LYS B 1 85 ? 11.688 18.453 -2.191 1 95.12 85 LYS B N 1
ATOM 3464 C CA . LYS B 1 85 ? 12.047 17.641 -3.348 1 95.12 85 LYS B CA 1
ATOM 3465 C C . LYS B 1 85 ? 10.836 16.891 -3.896 1 95.12 85 LYS B C 1
ATOM 3467 O O . LYS B 1 85 ? 10.969 16.078 -4.805 1 95.12 85 LYS B O 1
ATOM 3472 N N . GLY B 1 86 ? 9.703 17.188 -3.314 1 93.06 86 GLY B N 1
ATOM 3473 C CA . GLY B 1 86 ? 8.484 16.594 -3.846 1 93.06 86 GLY B CA 1
ATOM 3474 C C . GLY B 1 86 ? 8.148 15.258 -3.225 1 93.06 86 GLY B C 1
ATOM 3475 O O . GLY B 1 86 ? 7.375 14.484 -3.791 1 93.06 86 GLY B O 1
ATOM 3476 N N . VAL B 1 87 ? 8.727 14.93 -2.117 1 94.56 87 VAL B N 1
ATOM 3477 C CA . VAL B 1 87 ? 8.398 13.703 -1.397 1 94.56 87 VAL B CA 1
ATOM 3478 C C . VAL B 1 87 ? 7.285 13.977 -0.393 1 94.56 87 VAL B C 1
ATOM 3480 O O . VAL B 1 87 ? 7.312 14.984 0.315 1 94.56 87 VAL B O 1
ATOM 3483 N N . CYS B 1 88 ? 6.254 13.18 -0.354 1 94.56 88 CYS B N 1
ATOM 3484 C CA . CYS B 1 88 ? 5.191 13.203 0.648 1 94.56 88 CYS B CA 1
ATOM 3485 C C . CYS B 1 88 ? 5.152 11.891 1.425 1 94.56 88 CYS B C 1
ATOM 3487 O O . CYS B 1 88 ? 5.34 10.82 0.851 1 94.56 88 CYS B O 1
ATOM 3489 N N . ILE B 1 89 ? 4.957 11.969 2.691 1 94.25 89 ILE B N 1
ATOM 3490 C CA . ILE B 1 89 ? 4.84 10.781 3.527 1 94.25 89 ILE B CA 1
ATOM 3491 C C . ILE B 1 89 ? 3.656 10.93 4.48 1 94.25 89 ILE B C 1
ATOM 3493 O O . ILE B 1 89 ? 3.441 12.008 5.047 1 94.25 89 ILE B O 1
ATOM 3497 N N . GLY B 1 90 ? 2.859 9.945 4.613 1 91.56 90 GLY B N 1
ATOM 3498 C CA . GLY B 1 90 ? 1.821 9.828 5.625 1 91.56 90 GLY B CA 1
ATOM 3499 C C . GLY B 1 90 ? 1.955 8.586 6.48 1 91.56 90 GLY B C 1
ATOM 3500 O O . GLY B 1 90 ? 2.336 7.52 5.984 1 91.56 90 GLY B O 1
ATOM 3501 N N . ASN B 1 91 ? 1.646 8.719 7.711 1 89.69 91 ASN B N 1
ATOM 3502 C CA . ASN B 1 91 ? 1.694 7.629 8.68 1 89.69 91 ASN B CA 1
ATOM 3503 C C . ASN B 1 91 ? 0.299 7.102 8.992 1 89.69 91 ASN B C 1
ATOM 3505 O O . ASN B 1 91 ? -0.65 7.875 9.117 1 89.69 91 ASN B O 1
ATOM 3509 N N . GLU B 1 92 ? 0.201 5.832 9.094 1 79 92 GLU B N 1
ATOM 3510 C CA . GLU B 1 92 ? -1.024 5.188 9.555 1 79 92 GLU B CA 1
ATOM 3511 C C . GLU B 1 92 ? -0.733 4.172 10.656 1 79 92 GLU B C 1
ATOM 3513 O O . GLU B 1 92 ? 0.279 3.471 10.609 1 79 92 GLU B O 1
ATOM 3518 N N . ALA B 1 93 ? -1.64 4.172 11.656 1 73.06 93 ALA B N 1
ATOM 3519 C CA . ALA B 1 93 ? -1.531 3.205 12.75 1 73.06 93 ALA B CA 1
ATOM 3520 C C . ALA B 1 93 ? -2.023 1.828 12.312 1 73.06 93 ALA B C 1
ATOM 3522 O O . ALA B 1 93 ? -3.021 1.718 11.594 1 73.06 93 ALA B O 1
ATOM 3523 N N . VAL B 1 94 ? -1.19 0.875 12.641 1 61.94 94 VAL B N 1
ATOM 3524 C CA . VAL B 1 94 ? -1.636 -0.506 12.492 1 61.94 94 VAL B CA 1
ATOM 3525 C C . VAL B 1 94 ? -1.701 -1.178 13.859 1 61.94 94 VAL B C 1
ATOM 3527 O O . VAL B 1 94 ? -0.696 -1.252 14.57 1 61.94 94 VAL B O 1
ATOM 3530 N N . TRP B 1 95 ? -2.955 -1.389 14.398 1 51.34 95 TRP B N 1
ATOM 3531 C CA . TRP B 1 95 ? -3.139 -2.004 15.711 1 51.34 95 TRP B CA 1
ATOM 3532 C C . TRP B 1 95 ? -2.787 -3.488 15.672 1 51.34 95 TRP B C 1
ATOM 3534 O O . TRP B 1 95 ? -3.229 -4.211 14.773 1 51.34 95 TRP B O 1
ATOM 3544 N N . THR B 1 96 ? -1.57 -3.736 16.062 1 46.53 96 THR B N 1
ATOM 3545 C CA . THR B 1 96 ? -1.18 -5.141 16.094 1 46.53 96 THR B CA 1
ATOM 3546 C C . THR B 1 96 ? -1.212 -5.691 17.516 1 46.53 96 THR B C 1
ATOM 3548 O O . THR B 1 96 ? -1.073 -4.934 18.469 1 46.53 96 THR B O 1
ATOM 3551 N N . LYS B 1 97 ? -1.808 -6.754 17.797 1 41.94 97 LYS B N 1
ATOM 3552 C CA . LYS B 1 97 ? -1.718 -7.395 19.109 1 41.94 97 LYS B CA 1
ATOM 3553 C C . LYS B 1 97 ? -0.27 -7.473 19.578 1 41.94 97 LYS B C 1
ATOM 3555 O O . LYS B 1 97 ? -0.008 -7.824 20.734 1 41.94 97 LYS B O 1
ATOM 3560 N N . GLU B 1 98 ? 0.736 -7.465 18.672 1 46.94 98 GLU B N 1
ATOM 3561 C CA . GLU B 1 98 ? 2.105 -7.488 19.172 1 46.94 98 GLU B CA 1
ATOM 3562 C C . GLU B 1 98 ? 2.332 -6.379 20.203 1 46.94 98 GLU B C 1
ATOM 3564 O O . GLU B 1 98 ? 1.941 -5.23 19.984 1 46.94 98 GLU B O 1
ATOM 3569 N N . PRO B 1 99 ? 2.738 -6.969 21.281 1 53.53 99 PRO B N 1
ATOM 3570 C CA . PRO B 1 99 ? 3.068 -5.93 22.25 1 53.53 99 PRO B CA 1
ATOM 3571 C C . PRO B 1 99 ? 4.031 -4.883 21.703 1 53.53 99 PRO B C 1
ATOM 3573 O O . PRO B 1 99 ? 5.02 -5.23 21.047 1 53.53 99 PRO B O 1
ATOM 3576 N N . VAL B 1 100 ? 3.559 -3.76 21.359 1 59.34 100 VAL B N 1
ATOM 3577 C CA . VAL B 1 100 ? 4.441 -2.621 21.125 1 59.34 100 VAL B CA 1
ATOM 3578 C C . VAL B 1 100 ? 5.328 -2.398 22.344 1 59.34 100 VAL B C 1
ATOM 3580 O O . VAL B 1 100 ? 4.879 -2.545 23.484 1 59.34 100 VAL B O 1
ATOM 3583 N N . SER B 1 101 ? 6.637 -2.424 22 1 61.62 101 SER B N 1
ATOM 3584 C CA . SER B 1 101 ? 7.547 -2.203 23.109 1 61.62 101 SER B CA 1
ATOM 3585 C C . SER B 1 101 ? 7.074 -1.055 24 1 61.62 101 SER B C 1
ATOM 3587 O O . SER B 1 101 ? 6.621 -0.024 23.5 1 61.62 101 SER B O 1
ATOM 3589 N N . ASP B 1 102 ? 7.156 -1.373 25.141 1 68.19 102 ASP B N 1
ATOM 3590 C CA . ASP B 1 102 ? 6.816 -0.354 26.125 1 68.19 102 ASP B CA 1
ATOM 3591 C C . ASP B 1 102 ? 7.895 0.724 26.188 1 68.19 102 ASP B C 1
ATOM 3593 O O . ASP B 1 102 ? 7.629 1.846 26.625 1 68.19 102 ASP B O 1
ATOM 3597 N N . SER B 1 103 ? 8.969 0.306 25.672 1 82.31 103 SER B N 1
ATOM 3598 C CA . SER B 1 103 ? 10.07 1.25 25.797 1 82.31 103 SER B CA 1
ATOM 3599 C C . SER B 1 103 ? 9.969 2.367 24.766 1 82.31 103 SER B C 1
ATOM 3601 O O . SER B 1 103 ? 9.547 2.133 23.625 1 82.31 103 SER B O 1
ATOM 3603 N N . GLU B 1 104 ? 10.328 3.504 25.25 1 89.25 104 GLU B N 1
ATOM 3604 C CA . GLU B 1 104 ? 10.352 4.656 24.344 1 89.25 104 GLU B CA 1
ATOM 3605 C C . GLU B 1 104 ? 11.414 4.488 23.266 1 89.25 104 GLU B C 1
ATOM 3607 O O . GLU B 1 104 ? 12.547 4.086 23.562 1 89.25 104 GLU B O 1
ATOM 3612 N N . ALA B 1 105 ? 11.031 4.633 22.062 1 93.25 105 ALA B N 1
ATOM 3613 C CA . ALA B 1 105 ? 11.852 4.648 20.859 1 93.25 105 ALA B CA 1
ATOM 3614 C C . ALA B 1 105 ? 11.336 5.676 19.859 1 93.25 105 ALA B C 1
ATOM 3616 O O . ALA B 1 105 ? 10.812 6.723 20.25 1 93.25 105 ALA B O 1
ATOM 3617 N N . LEU B 1 106 ? 11.602 5.438 18.609 1 94.12 106 LEU B N 1
ATOM 3618 C CA . LEU B 1 106 ? 11.039 6.34 17.609 1 94.12 106 LEU B CA 1
ATOM 3619 C C . LEU B 1 106 ? 9.555 6.051 17.391 1 94.12 106 LEU B C 1
ATOM 3621 O O . LEU B 1 106 ? 9.164 4.891 17.234 1 94.12 106 LEU B O 1
ATOM 3625 N N . LEU B 1 107 ? 8.727 7.09 17.469 1 93.12 107 LEU B N 1
ATOM 3626 C CA . LEU B 1 107 ? 7.352 6.945 17 1 93.12 107 LEU B CA 1
ATOM 3627 C C . LEU B 1 107 ? 7.293 6.875 15.484 1 93.12 107 LEU B C 1
ATOM 3629 O O . LEU B 1 107 ? 8.195 7.363 14.797 1 93.12 107 LEU B O 1
ATOM 3633 N N . GLY B 1 108 ? 6.211 6.215 14.922 1 93.38 108 GLY B N 1
ATOM 3634 C CA . GLY B 1 108 ? 6.004 6.293 13.484 1 93.38 108 GLY B CA 1
ATOM 3635 C C . GLY B 1 108 ? 6.043 7.711 12.953 1 93.38 108 GLY B C 1
ATOM 3636 O O . GLY B 1 108 ? 6.582 7.961 11.867 1 93.38 108 GLY B O 1
ATOM 3637 N N . MET B 1 109 ? 5.531 8.641 13.75 1 95.25 109 MET B N 1
ATOM 3638 C CA . MET B 1 109 ? 5.484 10.039 13.352 1 95.25 109 MET B CA 1
ATOM 3639 C C . MET B 1 109 ? 6.879 10.656 13.344 1 95.25 109 MET B C 1
ATOM 3641 O O . MET B 1 109 ? 7.168 11.539 12.539 1 95.25 109 MET B O 1
ATOM 3645 N N . ASP B 1 110 ? 7.754 10.242 14.227 1 97.75 110 ASP B N 1
ATOM 3646 C CA . ASP B 1 110 ? 9.148 10.664 14.172 1 97.75 110 ASP B CA 1
ATOM 3647 C C . ASP B 1 110 ? 9.805 10.227 12.867 1 97.75 110 ASP B C 1
ATOM 3649 O O . ASP B 1 110 ? 10.555 10.992 12.25 1 97.75 110 ASP B O 1
ATOM 3653 N N . LEU B 1 111 ? 9.539 8.969 12.516 1 97.25 111 LEU B N 1
ATOM 3654 C CA . LEU B 1 111 ? 10.117 8.406 11.297 1 97.25 111 LEU B CA 1
ATOM 3655 C C . LEU B 1 111 ? 9.664 9.18 10.07 1 97.25 111 LEU B C 1
ATOM 3657 O O . LEU B 1 111 ? 10.43 9.352 9.117 1 97.25 111 LEU B O 1
ATOM 3661 N N . VAL B 1 112 ? 8.414 9.664 10.094 1 96.94 112 VAL B N 1
ATOM 3662 C CA . VAL B 1 112 ? 7.902 10.469 8.992 1 96.94 112 VAL B CA 1
ATOM 3663 C C . VAL B 1 112 ? 8.766 11.719 8.82 1 96.94 112 VAL B C 1
ATOM 3665 O O . VAL B 1 112 ? 9.258 12 7.727 1 96.94 112 VAL B O 1
ATOM 3668 N N . ARG B 1 113 ? 8.977 12.461 9.898 1 98.62 113 ARG B N 1
ATOM 3669 C CA . ARG B 1 113 ? 9.734 13.703 9.812 1 98.62 113 ARG B CA 1
ATOM 3670 C C . ARG B 1 113 ? 11.188 13.43 9.438 1 98.62 113 ARG B C 1
ATOM 3672 O O . ARG B 1 113 ? 11.75 14.109 8.57 1 98.62 113 ARG B O 1
ATOM 3679 N N . LEU B 1 114 ? 11.781 12.484 10.078 1 98.69 114 LEU B N 1
ATOM 3680 C CA . LEU B 1 114 ? 13.18 12.164 9.781 1 98.69 114 LEU B CA 1
ATOM 3681 C C . LEU B 1 114 ? 13.352 11.805 8.305 1 98.69 114 LEU B C 1
ATOM 3683 O O . LEU B 1 114 ? 14.297 12.25 7.66 1 98.69 114 LEU B O 1
ATOM 3687 N N . ALA B 1 115 ? 12.5 10.977 7.82 1 98.44 115 ALA B N 1
ATOM 3688 C CA . ALA B 1 115 ? 12.586 10.562 6.422 1 98.44 115 ALA B CA 1
ATOM 3689 C C . ALA B 1 115 ? 12.414 11.758 5.484 1 98.44 115 ALA B C 1
ATOM 3691 O O . ALA B 1 115 ? 13.125 11.883 4.488 1 98.44 115 ALA B O 1
ATOM 3692 N N . LEU B 1 116 ? 11.453 12.625 5.758 1 98.5 116 LEU B N 1
ATOM 3693 C CA . LEU B 1 116 ? 11.227 13.797 4.926 1 98.5 116 LEU B CA 1
ATOM 3694 C C . LEU B 1 116 ? 12.445 14.711 4.93 1 98.5 116 LEU B C 1
ATOM 3696 O O . LEU B 1 116 ? 12.828 15.25 3.887 1 98.5 116 LEU B O 1
ATOM 3700 N N . GLU B 1 117 ? 13.055 14.883 6.051 1 98.75 117 GLU B N 1
ATOM 3701 C CA . GLU B 1 117 ? 14.203 15.773 6.18 1 98.75 117 GLU B CA 1
ATOM 3702 C C . GLU B 1 117 ? 15.43 15.203 5.469 1 98.75 117 GLU B C 1
ATOM 3704 O O . GLU B 1 117 ? 16.312 15.953 5.035 1 98.75 117 GLU B O 1
ATOM 3709 N N . ARG B 1 118 ? 15.461 13.961 5.25 1 98.62 118 ARG B N 1
ATOM 3710 C CA . ARG B 1 118 ? 16.719 13.336 4.855 1 98.62 118 ARG B CA 1
ATOM 3711 C C . ARG B 1 118 ? 16.625 12.766 3.445 1 98.62 118 ARG B C 1
ATOM 3713 O O . ARG B 1 118 ? 17.641 12.32 2.885 1 98.62 118 A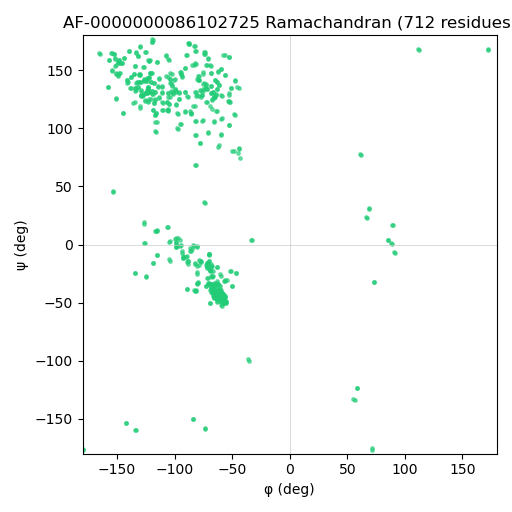RG B O 1
ATOM 3720 N N . SER B 1 119 ? 15.445 12.727 2.832 1 97.81 119 SER B N 1
ATOM 3721 C CA . SER B 1 119 ? 15.305 11.906 1.63 1 97.81 119 SER B CA 1
ATOM 3722 C C . SER B 1 119 ? 14.82 12.742 0.448 1 97.81 119 SER B C 1
ATOM 3724 O O . SER B 1 119 ? 13.719 13.297 0.48 1 97.81 119 SER B O 1
ATOM 3726 N N . PRO B 1 120 ? 15.547 12.758 -0.638 1 96 120 PRO B N 1
ATOM 3727 C CA . PRO B 1 120 ? 15.117 13.508 -1.823 1 96 120 PRO B CA 1
ATOM 3728 C C . PRO B 1 120 ? 14.188 12.695 -2.727 1 96 120 PRO B C 1
ATOM 3730 O O . PRO B 1 120 ? 13.703 13.211 -3.74 1 96 120 PRO B O 1
ATOM 3733 N N . SER B 1 121 ? 13.922 11.438 -2.408 1 92.25 121 SER B N 1
ATOM 3734 C CA . SER B 1 121 ? 13.008 10.602 -3.172 1 92.25 121 SER B CA 1
ATOM 3735 C C . SER B 1 121 ? 12.227 9.664 -2.258 1 92.25 121 SER B C 1
ATOM 3737 O O . SER B 1 121 ? 12.617 9.438 -1.111 1 92.25 121 SER B O 1
ATOM 3739 N N . ALA B 1 122 ? 11.109 9.172 -2.82 1 90.25 122 ALA B N 1
ATOM 3740 C CA . ALA B 1 122 ? 10.305 8.219 -2.059 1 90.25 122 ALA B CA 1
ATOM 3741 C C . ALA B 1 122 ? 11.109 6.957 -1.739 1 90.25 122 ALA B C 1
ATOM 3743 O O . ALA B 1 122 ? 11.023 6.422 -0.632 1 90.25 122 ALA B O 1
ATOM 3744 N N . GLN B 1 123 ? 11.852 6.457 -2.684 1 84.88 123 GLN B N 1
ATOM 3745 C CA . GLN B 1 123 ? 12.68 5.27 -2.488 1 84.88 123 GLN B CA 1
ATOM 3746 C C . GLN B 1 123 ? 13.688 5.484 -1.36 1 84.88 123 GLN B C 1
ATOM 3748 O O . GLN B 1 123 ? 13.867 4.609 -0.507 1 84.88 123 GLN B O 1
ATOM 3753 N N . GLN B 1 124 ? 14.367 6.613 -1.391 1 92.06 124 GLN B N 1
ATOM 3754 C CA . GLN B 1 124 ? 15.336 6.914 -0.339 1 92.06 124 GLN B CA 1
ATOM 3755 C C . GLN B 1 124 ? 14.648 7.074 1.013 1 92.06 124 GLN B C 1
ATOM 3757 O O . GLN B 1 124 ? 15.211 6.723 2.051 1 92.06 124 GLN B O 1
ATOM 3762 N N . ALA B 1 125 ? 13.43 7.609 0.988 1 95.31 125 ALA B N 1
ATOM 3763 C CA . ALA B 1 125 ? 12.672 7.719 2.232 1 95.31 125 ALA B CA 1
ATOM 3764 C C . ALA B 1 125 ? 12.414 6.344 2.84 1 95.31 125 ALA B C 1
ATOM 3766 O O . ALA B 1 125 ? 12.516 6.164 4.055 1 95.31 125 ALA B O 1
ATOM 3767 N N . VAL B 1 126 ? 12.031 5.344 1.983 1 89.38 126 VAL B N 1
ATOM 3768 C CA . VAL B 1 126 ? 11.859 3.971 2.447 1 89.38 126 VAL B CA 1
ATOM 3769 C C . VAL B 1 126 ? 13.148 3.479 3.098 1 89.38 126 VAL B C 1
ATOM 3771 O O . VAL B 1 126 ? 13.125 2.893 4.184 1 89.38 126 VAL B O 1
ATOM 3774 N N . GLN B 1 127 ? 14.273 3.73 2.494 1 87.75 127 GLN B N 1
ATOM 3775 C CA . GLN B 1 127 ? 15.57 3.293 3.004 1 87.75 127 GLN B CA 1
ATOM 3776 C C . GLN B 1 127 ? 15.883 3.943 4.348 1 87.75 127 GLN B C 1
ATOM 3778 O O . GLN B 1 127 ? 16.328 3.271 5.281 1 87.75 127 GLN B O 1
ATOM 3783 N N . VAL B 1 128 ? 15.633 5.207 4.465 1 94.81 128 VAL B N 1
ATOM 3784 C CA . VAL B 1 128 ? 15.914 5.938 5.699 1 94.81 128 VAL B CA 1
ATOM 3785 C C . VAL B 1 128 ? 15.07 5.371 6.836 1 94.81 128 VAL B C 1
ATOM 3787 O O . VAL B 1 128 ? 15.578 5.113 7.93 1 94.81 128 VAL B O 1
ATOM 3790 N N . ILE B 1 129 ? 13.773 5.18 6.574 1 94.75 129 ILE B N 1
ATOM 3791 C CA . ILE B 1 129 ? 12.891 4.684 7.621 1 94.75 129 ILE B CA 1
ATOM 3792 C C . ILE B 1 129 ? 13.344 3.293 8.062 1 94.75 129 ILE B C 1
ATOM 3794 O O . ILE B 1 129 ? 13.43 3.016 9.266 1 94.75 129 ILE B O 1
ATOM 3798 N N . THR B 1 130 ? 13.656 2.398 7.129 1 86.25 130 THR B N 1
ATOM 3799 C CA . THR B 1 130 ? 14 1.023 7.473 1 86.25 130 THR B CA 1
ATOM 3800 C C . THR B 1 130 ? 15.336 0.968 8.211 1 86.25 130 THR B C 1
ATOM 3802 O O . THR B 1 130 ? 15.516 0.167 9.125 1 86.25 130 THR B O 1
ATOM 3805 N N . GLU B 1 131 ? 16.297 1.808 7.848 1 87.44 131 GLU B N 1
ATOM 3806 C CA . GLU B 1 131 ? 17.562 1.877 8.555 1 87.44 131 GLU B CA 1
ATOM 3807 C C . GLU B 1 131 ? 17.375 2.375 9.984 1 87.44 131 GLU B C 1
ATOM 3809 O O . GLU B 1 131 ? 17.984 1.836 10.922 1 87.44 131 GLU B O 1
ATOM 3814 N N . LEU B 1 132 ? 16.609 3.395 10.141 1 94.06 132 LEU B N 1
ATOM 3815 C CA . LEU B 1 132 ? 16.344 3.943 11.469 1 94.06 132 LEU B CA 1
ATOM 3816 C C . LEU B 1 132 ? 15.617 2.928 12.344 1 94.06 132 LEU B C 1
ATOM 3818 O O . LEU B 1 132 ? 15.883 2.836 13.547 1 94.06 132 LEU B O 1
ATOM 3822 N N . LEU B 1 133 ? 14.688 2.238 11.742 1 87.38 133 LEU B N 1
ATOM 3823 C CA . LEU B 1 133 ? 13.953 1.198 12.453 1 87.38 133 LEU B CA 1
ATOM 3824 C C . LEU B 1 133 ? 14.898 0.123 12.969 1 87.38 133 LEU B C 1
ATOM 3826 O O . LEU B 1 133 ? 14.758 -0.346 14.102 1 87.38 133 LEU B O 1
ATOM 3830 N N . GLU B 1 134 ? 15.797 -0.322 12.133 1 81.5 134 GLU B N 1
ATOM 3831 C CA . GLU B 1 134 ? 16.766 -1.354 12.508 1 81.5 134 GLU B CA 1
ATOM 3832 C C . GLU B 1 134 ? 17.672 -0.882 13.641 1 81.5 134 GLU B C 1
ATOM 3834 O O . GLU B 1 134 ? 18.016 -1.661 14.531 1 81.5 134 GLU B O 1
ATOM 3839 N N . HIS B 1 135 ? 18 0.366 13.68 1 87.62 135 HIS B N 1
ATOM 3840 C CA . HIS B 1 135 ? 18.984 0.881 14.625 1 87.62 135 HIS B CA 1
ATOM 3841 C C . HIS B 1 135 ? 18.328 1.3 15.938 1 87.62 135 HIS B C 1
ATOM 3843 O O . HIS B 1 135 ? 18.922 1.137 17.016 1 87.62 135 HIS B O 1
ATOM 3849 N N . TYR B 1 136 ? 17.125 1.898 15.852 1 91.38 136 TYR B N 1
ATOM 3850 C CA . TYR B 1 136 ? 16.578 2.539 17.031 1 91.38 136 TYR B CA 1
ATOM 3851 C C . TYR B 1 136 ? 15.258 1.889 17.438 1 91.38 136 TYR B C 1
ATOM 3853 O O . TYR B 1 136 ? 14.766 2.109 18.547 1 91.38 136 TYR B O 1
ATOM 3861 N N . GLY B 1 137 ? 14.695 1.13 16.516 1 86.31 137 GLY B N 1
ATOM 3862 C CA . GLY B 1 137 ? 13.391 0.542 16.781 1 86.31 137 GLY B CA 1
ATOM 3863 C C . GLY B 1 137 ? 12.266 1.559 16.781 1 86.31 137 GLY B C 1
ATOM 3864 O O . GLY B 1 137 ? 12.469 2.719 16.422 1 86.31 137 GLY B O 1
ATOM 3865 N N . GLN B 1 138 ? 11.047 1.084 17.094 1 88 138 GLN B N 1
ATOM 3866 C CA . GLN B 1 138 ? 9.867 1.933 17.234 1 88 138 GLN B CA 1
ATOM 3867 C C . GLN B 1 138 ? 9.102 1.602 18.516 1 88 138 GLN B C 1
ATOM 3869 O O . GLN B 1 138 ? 9.031 0.439 18.922 1 88 138 GLN B O 1
ATOM 3874 N N . GLY B 1 139 ? 8.656 2.732 19.125 1 86.44 139 GLY B N 1
ATOM 3875 C CA . GLY B 1 139 ? 7.934 2.514 20.375 1 86.44 139 GLY B CA 1
ATOM 3876 C C . GLY B 1 139 ? 7.613 3.799 21.109 1 86.44 139 GLY B C 1
ATOM 3877 O O . GLY B 1 139 ? 8.156 4.859 20.781 1 86.44 139 GLY B O 1
ATOM 3878 N N . GLY B 1 140 ? 6.68 3.645 22.172 1 86.06 140 GLY B N 1
ATOM 3879 C CA . GLY B 1 140 ? 6.223 4.762 22.984 1 86.06 140 GLY B CA 1
ATOM 3880 C C . GLY B 1 140 ? 4.758 5.098 22.766 1 86.06 140 GLY B C 1
ATOM 3881 O O . GLY B 1 140 ? 4.148 4.641 21.797 1 86.06 140 GLY B O 1
ATOM 3882 N N . SER B 1 141 ? 4.297 5.922 23.688 1 84.62 141 SER B N 1
ATOM 3883 C CA . SER B 1 141 ? 2.893 6.305 23.609 1 84.62 141 SER B CA 1
ATOM 3884 C C . SER B 1 141 ? 2.646 7.266 22.453 1 84.62 141 SER B C 1
ATOM 3886 O O . SER B 1 141 ? 3.424 8.195 22.234 1 84.62 141 SER B O 1
ATOM 3888 N N . CYS B 1 142 ? 1.561 7 21.781 1 86.75 142 CYS B N 1
ATOM 3889 C CA . CYS B 1 142 ? 1.239 7.816 20.609 1 86.75 142 CYS B CA 1
ATOM 3890 C C . CYS B 1 142 ? 0.09 8.766 20.922 1 86.75 142 CYS B C 1
ATOM 3892 O O . CYS B 1 142 ? -0.49 9.359 20 1 86.75 142 CYS B O 1
ATOM 3894 N N . MET B 1 143 ? -0.224 8.953 22.156 1 84.81 143 MET B N 1
ATOM 3895 C CA . MET B 1 143 ? -1.291 9.859 22.562 1 84.81 143 MET B CA 1
ATOM 3896 C C . MET B 1 143 ? -0.848 10.719 23.75 1 84.81 143 MET B C 1
ATOM 3898 O O . MET B 1 143 ? -0.125 10.242 24.625 1 84.81 143 MET B O 1
ATOM 3902 N N . GLU B 1 144 ? -1.381 11.898 23.688 1 90.19 144 GLU B N 1
ATOM 3903 C CA . GLU B 1 144 ? -1.124 12.797 24.812 1 90.19 144 GLU B CA 1
ATOM 3904 C C . GLU B 1 144 ? -2.064 12.508 25.984 1 90.19 144 GLU B C 1
ATOM 3906 O O . GLU B 1 144 ? -2.918 13.328 26.312 1 90.19 144 GLU B O 1
ATOM 3911 N N . ASP B 1 145 ? -1.86 11.445 26.531 1 86 145 ASP B N 1
ATOM 3912 C CA . ASP B 1 145 ? -2.695 10.977 27.641 1 86 145 ASP B CA 1
ATOM 3913 C C . ASP B 1 145 ? -1.905 10.07 28.578 1 86 145 ASP B C 1
ATOM 3915 O O . ASP B 1 145 ? -0.938 9.43 28.156 1 86 145 ASP B O 1
ATOM 3919 N N . ALA B 1 146 ? -2.379 10.062 29.797 1 79.12 146 ALA B N 1
ATOM 3920 C CA . ALA B 1 146 ? -1.72 9.203 30.781 1 79.12 146 ALA B CA 1
ATOM 3921 C C . ALA B 1 146 ? -1.83 7.734 30.391 1 79.12 146 ALA B C 1
ATOM 3923 O O . ALA B 1 146 ? -0.917 6.945 30.641 1 79.12 146 ALA B O 1
ATOM 3924 N N . GLU B 1 147 ? -2.928 7.484 29.75 1 77.19 147 GLU B N 1
ATOM 3925 C CA . GLU B 1 147 ? -3.086 6.133 29.219 1 77.19 147 GLU B CA 1
ATOM 3926 C C . GLU B 1 147 ? -2.293 5.953 27.938 1 77.19 147 GLU B C 1
ATOM 3928 O O . GLU B 1 147 ? -2.314 6.816 27.062 1 77.19 147 GLU B O 1
ATOM 3933 N N . SER B 1 148 ? -1.521 4.941 27.922 1 76.75 148 SER B N 1
ATOM 3934 C CA . SER B 1 148 ? -0.63 4.719 26.797 1 76.75 148 SER B CA 1
ATOM 3935 C C . SER B 1 148 ? -1.358 4.027 25.641 1 76.75 148 SER B C 1
ATOM 3937 O O . SER B 1 148 ? -2.178 3.135 25.875 1 76.75 148 SER B O 1
ATOM 3939 N N . LEU B 1 149 ? -1.158 4.605 24.469 1 73.44 149 LEU B N 1
ATOM 3940 C CA . LEU B 1 149 ? -1.596 3.977 23.234 1 73.44 149 LEU B CA 1
ATOM 3941 C C . LEU B 1 149 ? -0.409 3.695 22.312 1 73.44 149 LEU B C 1
ATOM 3943 O O . LEU B 1 149 ? 0.31 4.617 21.922 1 73.44 149 LEU B O 1
ATOM 3947 N N . LYS B 1 150 ? -0.178 2.412 22.078 1 77.56 150 LYS B N 1
ATOM 3948 C CA . LYS B 1 150 ? 0.955 2.02 21.25 1 77.56 150 LYS B CA 1
ATOM 3949 C C . LYS B 1 150 ? 0.492 1.227 20.031 1 77.56 150 LYS B C 1
ATOM 3951 O O . LYS B 1 150 ? -0.453 0.44 20.109 1 77.56 150 LYS B O 1
ATOM 3956 N N . TYR B 1 151 ? 1.11 1.495 18.922 1 73.94 151 TYR B N 1
ATOM 3957 C CA . TYR B 1 151 ? 0.78 0.762 17.703 1 73.94 151 TYR B CA 1
ATOM 3958 C C . TYR B 1 151 ? 1.977 0.701 16.766 1 73.94 151 TYR B C 1
ATOM 3960 O O . TYR B 1 151 ? 2.916 1.49 16.891 1 73.94 151 TYR B O 1
ATOM 3968 N N . HIS B 1 152 ? 1.93 -0.294 15.836 1 76.75 152 HIS B N 1
ATOM 3969 C CA . HIS B 1 152 ? 2.865 -0.325 14.719 1 76.75 152 HIS B CA 1
ATOM 3970 C C . HIS B 1 152 ? 2.4 0.585 13.586 1 76.75 152 HIS B C 1
ATOM 3972 O O . HIS B 1 152 ? 1.274 1.086 13.609 1 76.75 152 HIS B O 1
ATOM 3978 N N . ASN B 1 153 ? 3.373 0.716 12.641 1 81.38 153 ASN B N 1
ATOM 3979 C CA . ASN B 1 153 ? 3.119 1.803 11.703 1 81.38 153 ASN B CA 1
ATOM 3980 C C . ASN B 1 153 ? 3.164 1.316 10.258 1 81.38 153 ASN B C 1
ATOM 3982 O O . ASN B 1 153 ? 3.982 0.463 9.906 1 81.38 153 ASN B O 1
ATOM 3986 N N . THR B 1 154 ? 2.291 1.834 9.484 1 82.56 154 THR B N 1
ATOM 3987 C CA . THR B 1 154 ? 2.365 1.791 8.031 1 82.56 154 THR B CA 1
ATOM 3988 C C . THR B 1 154 ? 2.566 3.191 7.453 1 82.56 154 THR B C 1
ATOM 3990 O O . THR B 1 154 ? 1.997 4.16 7.961 1 82.56 154 THR B O 1
ATOM 3993 N N . PHE B 1 155 ? 3.355 3.275 6.402 1 88.06 155 PHE B N 1
ATOM 3994 C CA . PHE B 1 155 ? 3.646 4.559 5.77 1 88.06 155 PHE B CA 1
ATOM 3995 C C . PHE B 1 155 ? 3.262 4.531 4.297 1 88.06 155 PHE B C 1
ATOM 3997 O O . PHE B 1 155 ? 3.482 3.533 3.607 1 88.06 155 PHE B O 1
ATOM 4004 N N . MET B 1 156 ? 2.645 5.531 3.895 1 86 156 MET B N 1
ATOM 4005 C CA . MET B 1 156 ? 2.547 5.828 2.467 1 86 156 MET B CA 1
ATOM 4006 C C . MET B 1 156 ? 3.574 6.879 2.059 1 86 156 MET B C 1
ATOM 4008 O O . MET B 1 156 ? 3.596 7.98 2.611 1 86 156 MET B O 1
ATOM 4012 N N . LEU B 1 157 ? 4.465 6.523 1.125 1 90.88 157 LEU B N 1
ATOM 4013 C CA . LEU B 1 157 ? 5.496 7.422 0.619 1 90.88 157 LEU B CA 1
ATOM 4014 C C . LEU B 1 157 ? 5.344 7.633 -0.883 1 90.88 157 LEU B C 1
ATOM 4016 O O . LEU B 1 157 ? 5.102 6.68 -1.628 1 90.88 157 LEU B O 1
ATOM 4020 N N . CYS B 1 158 ? 5.395 8.898 -1.296 1 87.62 158 CYS B N 1
ATOM 4021 C CA . CYS B 1 158 ? 5.332 9.094 -2.74 1 87.62 158 CYS B CA 1
ATOM 4022 C C . CYS B 1 158 ? 6.141 10.32 -3.162 1 87.62 158 CYS B C 1
ATOM 4024 O O . CYS B 1 158 ? 6.508 11.141 -2.324 1 87.62 158 CYS B O 1
ATOM 4026 N N . ASP B 1 159 ? 6.551 10.336 -4.375 1 89.88 159 ASP B N 1
ATOM 4027 C CA . ASP B 1 159 ? 7.137 11.484 -5.059 1 89.88 159 ASP B CA 1
ATOM 4028 C C . ASP B 1 159 ? 6.527 11.664 -6.449 1 89.88 159 ASP B C 1
ATOM 4030 O O . ASP B 1 159 ? 5.395 11.242 -6.695 1 89.88 159 ASP B O 1
ATOM 4034 N N . ARG B 1 160 ? 7.207 12.352 -7.312 1 83.38 160 ARG B N 1
ATOM 4035 C CA . ARG B 1 160 ? 6.648 12.742 -8.602 1 83.38 160 ARG B CA 1
ATOM 4036 C C . ARG B 1 160 ? 6.48 11.531 -9.516 1 83.38 160 ARG B C 1
ATOM 4038 O O . ARG B 1 160 ? 5.777 11.602 -10.523 1 83.38 160 ARG B O 1
ATOM 4045 N N . SER B 1 161 ? 7.016 10.352 -9.094 1 75.56 161 SER B N 1
ATOM 4046 C CA . SER B 1 161 ? 7.102 9.281 -10.086 1 75.56 161 SER B CA 1
ATOM 4047 C C . SER B 1 161 ? 6.609 7.961 -9.508 1 75.56 161 SER B C 1
ATOM 4049 O O . SER B 1 161 ? 6.191 7.074 -10.258 1 75.56 161 SER B O 1
ATOM 4051 N N . GLU B 1 162 ? 6.664 7.812 -8.227 1 78.69 162 GLU B N 1
ATOM 4052 C CA . GLU B 1 162 ? 6.348 6.504 -7.652 1 78.69 162 GLU B CA 1
ATOM 4053 C C . GLU B 1 162 ? 5.805 6.641 -6.234 1 78.69 162 GLU B C 1
ATOM 4055 O O . GLU B 1 162 ? 5.875 7.715 -5.637 1 78.69 162 GLU B O 1
ATOM 4060 N N . ALA B 1 163 ? 5.219 5.602 -5.805 1 82.69 163 ALA B N 1
ATOM 4061 C CA . ALA B 1 163 ? 4.711 5.516 -4.438 1 82.69 163 ALA B CA 1
ATOM 4062 C C . ALA B 1 163 ? 5.078 4.18 -3.797 1 82.69 163 ALA B C 1
ATOM 4064 O O . ALA B 1 163 ? 5.359 3.205 -4.496 1 82.69 163 ALA B O 1
ATOM 4065 N N . TYR B 1 164 ? 5.172 4.195 -2.504 1 81.62 164 TYR B N 1
ATOM 4066 C CA . TYR B 1 164 ? 5.43 3.006 -1.701 1 81.62 164 TYR B CA 1
ATOM 4067 C C . TYR B 1 164 ? 4.445 2.902 -0.543 1 81.62 164 TYR B C 1
ATOM 4069 O O . TYR B 1 164 ? 4.062 3.916 0.047 1 81.62 164 TYR B O 1
ATOM 4077 N N . VAL B 1 165 ? 4.008 1.729 -0.277 1 82.19 165 VAL B N 1
ATOM 4078 C CA . VAL B 1 165 ? 3.406 1.414 1.016 1 82.19 165 VAL B CA 1
ATOM 4079 C C . VAL B 1 165 ? 4.379 0.583 1.849 1 82.19 165 VAL B C 1
ATOM 4081 O O . VAL B 1 165 ? 4.777 -0.512 1.442 1 82.19 165 VAL B O 1
ATOM 4084 N N . LEU B 1 166 ? 4.836 1.14 2.99 1 82.06 166 LEU B N 1
ATOM 4085 C CA . LEU B 1 166 ? 5.789 0.491 3.883 1 82.06 166 LEU B CA 1
ATOM 4086 C C . LEU B 1 166 ? 5.121 0.079 5.188 1 82.06 166 LEU B C 1
ATOM 4088 O O . LEU B 1 166 ? 4.68 0.933 5.961 1 82.06 166 LEU B O 1
ATOM 4092 N N . GLU B 1 167 ? 5.066 -1.192 5.41 1 77.94 167 GLU B N 1
ATOM 4093 C CA . GLU B 1 167 ? 4.516 -1.731 6.648 1 77.94 167 GLU B CA 1
ATOM 4094 C C . GLU B 1 167 ? 5.625 -2.162 7.602 1 77.94 167 GLU B C 1
ATOM 4096 O O . GLU B 1 167 ? 6.613 -2.766 7.18 1 77.94 167 GLU B O 1
ATOM 4101 N N . THR B 1 168 ? 5.379 -1.78 8.867 1 76.12 168 THR B N 1
ATOM 4102 C CA . THR B 1 168 ? 6.426 -2.098 9.836 1 76.12 168 THR B CA 1
ATOM 4103 C C . THR B 1 168 ? 5.836 -2.785 11.062 1 76.12 168 THR B C 1
ATOM 4105 O O . THR B 1 168 ? 4.695 -2.516 11.445 1 76.12 168 THR B O 1
ATOM 4108 N N . ALA B 1 169 ? 6.555 -3.664 11.648 1 71 169 ALA B N 1
ATOM 4109 C CA . ALA B 1 169 ? 6.293 -4.32 12.922 1 71 169 ALA B CA 1
ATOM 4110 C C . ALA B 1 169 ? 7.594 -4.586 13.68 1 71 169 ALA B C 1
ATOM 4112 O O . ALA B 1 169 ? 8.391 -5.43 13.281 1 71 169 ALA B O 1
ATOM 4113 N N . GLY B 1 170 ? 7.711 -3.896 14.758 1 71.44 170 GLY B N 1
ATOM 4114 C CA . GLY B 1 170 ? 9.031 -3.932 15.359 1 71.44 170 GLY B CA 1
ATOM 4115 C C . GLY B 1 170 ? 10.125 -3.434 14.43 1 71.44 170 GLY B C 1
ATOM 4116 O O . GLY B 1 170 ? 10.047 -2.324 13.898 1 71.44 170 GLY B O 1
ATOM 4117 N N . CYS B 1 171 ? 11.109 -4.293 14.227 1 67.94 171 CYS B N 1
ATOM 4118 C CA . CYS B 1 171 ? 12.188 -3.904 13.32 1 67.94 171 CYS B CA 1
ATOM 4119 C C . CYS B 1 171 ? 11.977 -4.5 11.93 1 67.94 171 CYS B C 1
ATOM 4121 O O . CYS B 1 171 ? 12.773 -4.27 11.023 1 67.94 171 CYS B O 1
ATOM 4123 N N . TYR B 1 172 ? 10.953 -5.184 11.742 1 65.5 172 TYR B N 1
ATOM 4124 C CA . TYR B 1 172 ? 10.656 -5.816 10.461 1 65.5 172 TYR B CA 1
ATOM 4125 C C . TYR B 1 172 ? 9.828 -4.895 9.578 1 65.5 172 TYR B C 1
ATOM 4127 O O . TYR B 1 172 ? 9.125 -4.016 10.07 1 65.5 172 TYR B O 1
ATOM 4135 N N . TRP B 1 173 ? 10.047 -5.148 8.25 1 65.75 173 TRP B N 1
ATOM 4136 C CA . TRP B 1 173 ? 9.289 -4.285 7.348 1 65.75 173 TRP B CA 1
ATOM 4137 C C . TRP B 1 173 ? 9.07 -4.965 6.004 1 65.75 173 TRP B C 1
ATOM 4139 O O . TRP B 1 173 ? 9.812 -5.875 5.633 1 65.75 173 TRP B O 1
ATOM 4149 N N . VAL B 1 174 ? 7.902 -4.594 5.359 1 66.12 174 VAL B N 1
ATOM 4150 C CA . VAL B 1 174 ? 7.582 -4.965 3.984 1 66.12 174 VAL B CA 1
ATOM 4151 C C . VAL B 1 174 ? 7.168 -3.725 3.197 1 66.12 174 VAL B C 1
ATOM 4153 O O . VAL B 1 174 ? 6.418 -2.883 3.703 1 66.12 174 VAL B O 1
ATOM 4156 N N . ALA B 1 175 ? 7.766 -3.607 2.004 1 67.94 175 ALA B N 1
ATOM 4157 C CA . ALA B 1 175 ? 7.418 -2.467 1.162 1 67.94 175 ALA B CA 1
ATOM 4158 C C . ALA B 1 175 ? 6.777 -2.924 -0.144 1 67.94 175 ALA B C 1
ATOM 4160 O O . ALA B 1 175 ? 7.207 -3.912 -0.742 1 67.94 175 ALA B O 1
ATOM 4161 N N . GLU B 1 176 ? 5.652 -2.264 -0.429 1 69.75 176 GLU B N 1
ATOM 4162 C CA . GLU B 1 176 ? 5.02 -2.422 -1.735 1 69.75 176 GLU B CA 1
ATOM 4163 C C . GLU B 1 176 ? 5.238 -1.189 -2.607 1 69.75 176 GLU B C 1
ATOM 4165 O O . GLU B 1 176 ? 5.023 -0.06 -2.162 1 69.75 176 GLU B O 1
ATOM 4170 N N . ARG B 1 177 ? 5.688 -1.455 -3.824 1 70.88 177 ARG B N 1
ATOM 4171 C CA . ARG B 1 177 ? 5.973 -0.355 -4.738 1 70.88 177 ARG B CA 1
ATOM 4172 C C . ARG B 1 177 ? 4.828 -0.16 -5.73 1 70.88 177 ARG B C 1
ATOM 4174 O O . ARG B 1 177 ? 4.273 -1.133 -6.242 1 70.88 177 ARG B O 1
ATOM 4181 N N . ILE B 1 178 ? 4.469 1.062 -5.871 1 70.81 178 ILE B N 1
ATOM 4182 C CA . ILE B 1 178 ? 3.438 1.467 -6.82 1 70.81 178 ILE B CA 1
ATOM 4183 C C . ILE B 1 178 ? 4.035 2.414 -7.859 1 70.81 178 ILE B C 1
ATOM 4185 O O . ILE B 1 178 ? 4.641 3.43 -7.504 1 70.81 178 ILE B O 1
ATOM 4189 N N . VAL B 1 179 ? 3.941 2.037 -9.109 1 65.06 179 VAL B N 1
ATOM 4190 C CA . VAL B 1 179 ? 4.57 2.85 -10.148 1 65.06 179 VAL B CA 1
ATOM 4191 C C . VAL B 1 179 ? 3.523 3.285 -11.164 1 65.06 179 VAL B C 1
ATOM 4193 O O . VAL B 1 179 ? 2.516 2.602 -11.359 1 65.06 179 VAL B O 1
ATOM 4196 N N . GLY B 1 180 ? 3.676 4.477 -11.656 1 61.81 180 GLY B N 1
ATOM 4197 C CA . GLY B 1 180 ? 2.773 4.973 -12.68 1 61.81 180 GLY B CA 1
ATOM 4198 C C . GLY B 1 180 ? 2.943 4.277 -14.016 1 61.81 180 GLY B C 1
ATOM 4199 O O . GLY B 1 180 ? 1.96 3.963 -14.688 1 61.81 180 GLY B O 1
ATOM 4200 N N . LYS B 1 181 ? 4.312 4.195 -14.523 1 61.69 181 LYS B N 1
ATOM 4201 C CA . LYS B 1 181 ? 4.551 3.66 -15.859 1 61.69 181 LYS B CA 1
ATOM 4202 C C . LYS B 1 181 ? 5.387 2.385 -15.805 1 61.69 181 LYS B C 1
ATOM 4204 O O . LYS B 1 181 ? 6.516 2.398 -15.305 1 61.69 181 LYS B O 1
ATOM 4209 N N . MET B 1 182 ? 4.645 1.26 -16.172 1 67.38 182 MET B N 1
ATOM 4210 C CA . MET B 1 182 ? 5.414 0.022 -16.281 1 67.38 182 MET B CA 1
ATOM 4211 C C . MET B 1 182 ? 4.785 -0.916 -17.312 1 67.38 182 MET B C 1
ATOM 4213 O O . MET B 1 182 ? 3.57 -1.107 -17.328 1 67.38 182 MET B O 1
ATOM 4217 N N . ASP B 1 183 ? 5.574 -1.295 -18.234 1 74.44 183 ASP B N 1
ATOM 4218 C CA . ASP B 1 183 ? 5.062 -2.316 -19.141 1 74.44 183 ASP B CA 1
ATOM 4219 C C . ASP B 1 183 ? 5.324 -3.717 -18.594 1 74.44 183 ASP B C 1
ATOM 4221 O O . ASP B 1 183 ? 5.977 -3.875 -17.562 1 74.44 183 ASP B O 1
ATOM 4225 N N . VAL B 1 184 ? 4.793 -4.621 -19.266 1 82.81 184 VAL B N 1
ATOM 4226 C CA . VAL B 1 184 ?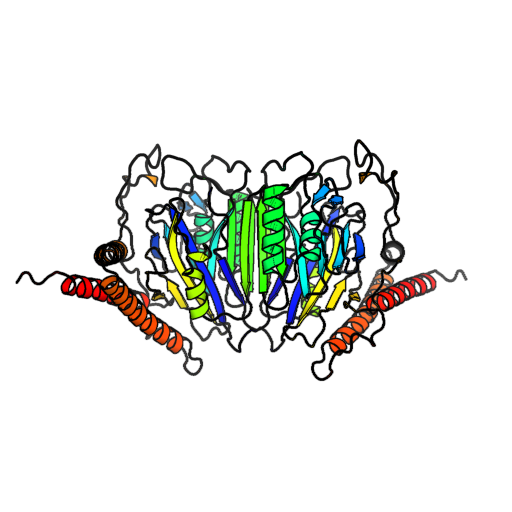 4.816 -6.016 -18.828 1 82.81 184 VAL B CA 1
ATOM 4227 C C . VAL B 1 184 ? 6.262 -6.5 -18.734 1 82.81 184 VAL B C 1
ATOM 4229 O O . VAL B 1 184 ? 6.648 -7.137 -17.75 1 82.81 184 VAL B O 1
ATOM 4232 N N . GLN B 1 185 ? 7.016 -6.141 -19.719 1 83.19 185 GLN B N 1
ATOM 4233 C CA . GLN B 1 185 ? 8.398 -6.605 -19.75 1 83.19 185 GLN B CA 1
ATOM 4234 C C . GLN B 1 185 ? 9.211 -6.004 -18.609 1 83.19 185 GLN B C 1
ATOM 4236 O O . GLN B 1 185 ? 10.039 -6.688 -18.016 1 83.19 185 GLN B O 1
ATOM 4241 N N . SER B 1 186 ? 8.961 -4.785 -18.375 1 79.12 186 SER B N 1
ATOM 4242 C CA . SER B 1 186 ? 9.648 -4.133 -17.266 1 79.12 186 SER B CA 1
ATOM 4243 C C . SER B 1 186 ? 9.297 -4.781 -15.93 1 79.12 186 SER B C 1
ATOM 4245 O O . SER B 1 186 ? 10.164 -4.957 -15.078 1 79.12 186 SER B O 1
ATOM 4247 N N . MET B 1 187 ? 8.062 -5.07 -15.719 1 82.12 187 MET B N 1
ATOM 4248 C CA . MET B 1 187 ? 7.637 -5.754 -14.5 1 82.12 187 MET B CA 1
ATOM 4249 C C . MET B 1 187 ? 8.32 -7.113 -14.375 1 82.12 187 MET B C 1
ATOM 4251 O O . MET B 1 187 ? 8.828 -7.457 -13.305 1 82.12 187 MET B O 1
ATOM 4255 N N . MET B 1 188 ? 8.391 -7.844 -15.477 1 88.44 188 MET B N 1
ATOM 4256 C CA . MET B 1 188 ? 9.047 -9.148 -15.461 1 88.44 188 MET B CA 1
ATOM 4257 C C . MET B 1 188 ? 10.523 -9.016 -15.086 1 88.44 188 MET B C 1
ATOM 4259 O O . MET B 1 188 ? 11.039 -9.812 -14.305 1 88.44 188 MET B O 1
ATOM 4263 N N . ASN B 1 189 ? 11.109 -7.988 -15.602 1 85.62 189 ASN B N 1
ATOM 4264 C CA . ASN B 1 189 ? 12.523 -7.762 -15.297 1 85.62 189 ASN B CA 1
ATOM 4265 C C . ASN B 1 189 ? 12.734 -7.457 -13.82 1 85.62 189 ASN B C 1
ATOM 4267 O O . ASN B 1 189 ? 13.711 -7.914 -13.219 1 85.62 189 ASN B O 1
ATOM 4271 N N . ILE B 1 190 ? 11.844 -6.691 -13.297 1 77.75 190 ILE B N 1
ATOM 4272 C CA . ILE B 1 190 ? 11.922 -6.359 -11.875 1 77.75 190 ILE B CA 1
ATOM 4273 C C . ILE B 1 190 ? 11.797 -7.633 -11.039 1 77.75 190 ILE B C 1
ATOM 4275 O O . ILE B 1 190 ? 12.578 -7.852 -10.109 1 77.75 190 ILE B O 1
ATOM 4279 N N . LEU B 1 191 ? 10.906 -8.523 -11.344 1 85.12 191 LEU B N 1
ATOM 4280 C CA . LEU B 1 191 ? 10.625 -9.734 -10.586 1 85.12 191 LEU B CA 1
ATOM 4281 C C . LEU B 1 191 ? 11.742 -10.75 -10.742 1 85.12 191 LEU B C 1
ATOM 4283 O O . LEU B 1 191 ? 11.875 -11.672 -9.93 1 85.12 191 LEU B O 1
ATOM 4287 N N . ARG B 1 192 ? 12.578 -10.547 -11.75 1 91.06 192 ARG B N 1
ATOM 4288 C CA . ARG B 1 192 ? 13.688 -11.453 -12.039 1 91.06 192 ARG B CA 1
ATOM 4289 C C . ARG B 1 192 ? 14.969 -10.984 -11.359 1 91.06 192 ARG B C 1
ATOM 4291 O O . ARG B 1 192 ? 15.984 -11.68 -11.391 1 91.06 192 ARG B O 1
ATOM 4298 N N . ASP B 1 193 ? 14.938 -9.867 -10.789 1 81.06 193 ASP B N 1
ATOM 4299 C CA . ASP B 1 193 ? 16.156 -9.234 -10.281 1 81.06 193 ASP B CA 1
ATOM 4300 C C . ASP B 1 193 ? 16.625 -9.898 -8.992 1 81.06 193 ASP B C 1
ATOM 4302 O O . ASP B 1 193 ? 16.125 -9.594 -7.91 1 81.06 193 ASP B O 1
ATOM 4306 N N . LYS B 1 194 ? 17.672 -10.656 -9.023 1 82.62 194 LYS B N 1
ATOM 4307 C CA . LYS B 1 194 ? 18.203 -11.336 -7.852 1 82.62 194 LYS B CA 1
ATOM 4308 C C . LYS B 1 194 ? 19.031 -10.375 -6.996 1 82.62 194 LYS B C 1
ATOM 4310 O O . LYS B 1 194 ? 19.047 -10.484 -5.77 1 82.62 194 LYS B O 1
ATOM 4315 N N . ASN B 1 195 ? 19.641 -9.5 -7.637 1 73.38 195 ASN B N 1
ATOM 4316 C CA . ASN B 1 195 ? 20.531 -8.586 -6.938 1 73.38 195 ASN B CA 1
ATOM 4317 C C . ASN B 1 195 ? 19.781 -7.715 -5.934 1 73.38 195 ASN B C 1
ATOM 4319 O O . ASN B 1 195 ? 20.281 -7.434 -4.844 1 73.38 195 ASN B O 1
ATOM 4323 N N . SER B 1 196 ? 18.656 -7.34 -6.344 1 64.38 196 SER B N 1
ATOM 4324 C CA . SER B 1 196 ? 17.859 -6.492 -5.457 1 64.38 196 SER B CA 1
ATOM 4325 C C . SER B 1 196 ? 17.188 -7.316 -4.363 1 64.38 196 SER B C 1
ATOM 4327 O O . SER B 1 196 ? 16.656 -6.766 -3.398 1 64.38 196 SER B O 1
ATOM 4329 N N . GLY B 1 197 ? 17.172 -8.664 -4.535 1 71.81 197 GLY B N 1
ATOM 4330 C CA . GLY B 1 197 ? 16.5 -9.531 -3.578 1 71.81 197 GLY B CA 1
ATOM 4331 C C . GLY B 1 197 ? 15.047 -9.805 -3.932 1 71.81 197 GLY B C 1
ATOM 4332 O O . GLY B 1 197 ? 14.375 -10.594 -3.264 1 71.81 197 GLY B O 1
ATOM 4333 N N . ILE B 1 198 ? 14.531 -9.094 -4.988 1 73.69 198 ILE B N 1
ATOM 4334 C CA . ILE B 1 198 ? 13.141 -9.305 -5.395 1 73.69 198 ILE B CA 1
ATOM 4335 C C . ILE B 1 198 ? 12.953 -10.742 -5.863 1 73.69 198 ILE B C 1
ATOM 4337 O O . ILE B 1 198 ? 11.984 -11.406 -5.48 1 73.69 198 ILE B O 1
ATOM 4341 N N . CYS B 1 199 ? 13.883 -11.141 -6.738 1 86.38 199 CYS B N 1
ATOM 4342 C CA . CYS B 1 199 ? 13.945 -12.57 -7.012 1 86.38 199 CYS B CA 1
ATOM 4343 C C . CYS B 1 199 ? 14.742 -13.297 -5.93 1 86.38 199 CYS B C 1
ATOM 4345 O O . CYS B 1 199 ? 15.969 -13.398 -6.012 1 86.38 199 CYS B O 1
ATOM 4347 N N . MET B 1 200 ? 14.047 -13.805 -4.957 1 80.69 200 MET B N 1
ATOM 4348 C CA . MET B 1 200 ? 14.656 -14.344 -3.744 1 80.69 200 MET B CA 1
ATOM 4349 C C . MET B 1 200 ? 15.43 -15.625 -4.043 1 80.69 200 MET B C 1
ATOM 4351 O O . MET B 1 200 ? 14.922 -16.516 -4.738 1 80.69 200 MET B O 1
ATOM 4355 N N . ASP B 1 201 ? 16.672 -15.695 -3.57 1 85.44 201 ASP B N 1
ATOM 4356 C CA . ASP B 1 201 ? 17.516 -16.875 -3.707 1 85.44 201 ASP B CA 1
ATOM 4357 C C . ASP B 1 201 ? 18.547 -16.953 -2.582 1 85.44 201 ASP B C 1
ATOM 4359 O O . ASP B 1 201 ? 19.734 -17.125 -2.836 1 85.44 201 ASP B O 1
ATOM 4363 N N . SER B 1 202 ? 18.062 -16.719 -1.43 1 75.5 202 SER B N 1
ATOM 4364 C CA . SER B 1 202 ? 18.953 -16.703 -0.279 1 75.5 202 SER B CA 1
ATOM 4365 C C . SER B 1 202 ? 18.25 -17.188 0.981 1 75.5 202 SER B C 1
ATOM 4367 O O . SER B 1 202 ? 17.016 -17.25 1.015 1 75.5 202 SER B O 1
ATOM 4369 N N . GLY B 1 203 ? 19.031 -17.625 1.951 1 71.06 203 GLY B N 1
ATOM 4370 C CA . GLY B 1 203 ? 18.5 -17.953 3.264 1 71.06 203 GLY B CA 1
ATOM 4371 C C . GLY B 1 203 ? 17.578 -19.172 3.242 1 71.06 203 GLY B C 1
ATOM 4372 O O . GLY B 1 203 ? 16.625 -19.25 4.027 1 71.06 203 GLY B O 1
ATOM 4373 N N . GLY B 1 204 ? 17.719 -20 2.275 1 80.69 204 GLY B N 1
ATOM 4374 C CA . GLY B 1 204 ? 16.859 -21.172 2.191 1 80.69 204 GLY B CA 1
ATOM 4375 C C . GLY B 1 204 ? 15.547 -20.906 1.496 1 80.69 204 GLY B C 1
ATOM 4376 O O . GLY B 1 204 ? 14.703 -21.797 1.391 1 80.69 204 GLY B O 1
ATOM 4377 N N . PHE B 1 205 ? 15.438 -19.672 1.008 1 82.38 205 PHE B N 1
ATOM 4378 C CA . PHE B 1 205 ? 14.203 -19.281 0.334 1 82.38 205 PHE B CA 1
ATOM 4379 C C . PHE B 1 205 ? 14.461 -18.984 -1.136 1 82.38 205 PHE B C 1
ATOM 4381 O O . PHE B 1 205 ? 15.594 -18.688 -1.524 1 82.38 205 PHE B O 1
ATOM 4388 N N . ARG B 1 206 ? 13.43 -19.094 -1.865 1 88.06 206 ARG B N 1
ATOM 4389 C CA . ARG B 1 206 ? 13.469 -18.812 -3.297 1 88.06 206 ARG B CA 1
ATOM 4390 C C . ARG B 1 206 ? 12.117 -18.312 -3.797 1 88.06 206 ARG B C 1
ATOM 4392 O O . ARG B 1 206 ? 11.078 -18.625 -3.213 1 88.06 206 ARG B O 1
ATOM 4399 N N . SER B 1 207 ? 12.18 -17.438 -4.789 1 89.44 207 SER B N 1
ATOM 4400 C CA . SER B 1 207 ? 10.938 -17.203 -5.512 1 89.44 207 SER B CA 1
ATOM 4401 C C . SER B 1 207 ? 10.477 -18.438 -6.266 1 89.44 207 SER B C 1
ATOM 4403 O O . SER B 1 207 ? 11.047 -18.797 -7.301 1 89.44 207 SER B O 1
ATOM 4405 N N . THR B 1 208 ? 9.477 -19.062 -5.754 1 93.69 208 THR B N 1
ATOM 4406 C CA . THR B 1 208 ? 9.102 -20.375 -6.25 1 93.69 208 THR B CA 1
ATOM 4407 C C . THR B 1 208 ? 8.102 -20.266 -7.398 1 93.69 208 THR B C 1
ATOM 4409 O O . THR B 1 208 ? 7.832 -21.234 -8.094 1 93.69 208 THR B O 1
ATOM 4412 N N . SER B 1 209 ? 7.609 -19.188 -7.629 1 93.69 209 SER B N 1
ATOM 4413 C CA . SER B 1 209 ? 6.73 -18.844 -8.742 1 93.69 209 SER B CA 1
ATOM 4414 C C . SER B 1 209 ? 6.598 -17.328 -8.891 1 93.69 209 SER B C 1
ATOM 4416 O O . SER B 1 209 ? 6.992 -16.578 -8 1 93.69 209 SER B O 1
ATOM 4418 N N . SER B 1 210 ? 6.109 -16.938 -10.008 1 92.62 210 SER B N 1
ATOM 4419 C CA . SER B 1 210 ? 5.938 -15.516 -10.289 1 92.62 210 SER B CA 1
ATOM 4420 C C . SER B 1 210 ? 4.73 -15.273 -11.188 1 92.62 210 SER B C 1
ATOM 4422 O O . SER B 1 210 ? 4.387 -16.125 -12.016 1 92.62 210 SER B O 1
ATOM 4424 N N . MET B 1 211 ? 4.094 -14.156 -11 1 92.88 211 MET B N 1
ATOM 4425 C CA . MET B 1 211 ? 2.91 -13.797 -11.781 1 92.88 211 MET B CA 1
ATOM 4426 C C . MET B 1 211 ? 2.943 -12.328 -12.172 1 92.88 211 MET B C 1
ATOM 4428 O O . MET B 1 211 ? 3.332 -11.477 -11.375 1 92.88 211 MET B O 1
ATOM 4432 N N . VAL B 1 212 ? 2.643 -12.031 -13.406 1 89.81 212 VAL B N 1
ATOM 4433 C CA . VAL B 1 212 ? 2.402 -10.688 -13.922 1 89.81 212 VAL B CA 1
ATOM 4434 C C . VAL B 1 212 ? 1.047 -10.633 -14.617 1 89.81 212 VAL B C 1
ATOM 4436 O O . VAL B 1 212 ? 0.76 -11.453 -15.5 1 89.81 212 VAL B O 1
ATOM 4439 N N . SER B 1 213 ? 0.171 -9.734 -14.203 1 92.31 213 SER B N 1
ATOM 4440 C CA . SER B 1 213 ? -1.14 -9.594 -14.828 1 92.31 213 SER B CA 1
ATOM 4441 C C . SER B 1 213 ? -1.281 -8.242 -15.516 1 92.31 213 SER B C 1
ATOM 4443 O O . SER B 1 213 ? -0.834 -7.219 -14.992 1 92.31 213 SER B O 1
ATOM 4445 N N . VAL B 1 214 ? -1.813 -8.281 -16.672 1 86.62 214 VAL B N 1
ATOM 4446 C CA . VAL B 1 214 ? -2.18 -7.094 -17.438 1 86.62 214 VAL B CA 1
ATOM 4447 C C . VAL B 1 214 ? -3.697 -6.926 -17.438 1 86.62 214 VAL B C 1
ATOM 4449 O O . VAL B 1 214 ? -4.422 -7.77 -17.969 1 86.62 214 VAL B O 1
ATOM 4452 N N . LEU B 1 215 ? -4.176 -5.84 -16.828 1 87.56 215 LEU B N 1
ATOM 4453 C CA . LEU B 1 215 ? -5.605 -5.594 -16.688 1 87.56 215 LEU B CA 1
ATOM 4454 C C . LEU B 1 215 ? -6.02 -4.332 -17.438 1 87.56 215 LEU B C 1
ATOM 4456 O O . LEU B 1 215 ? -5.918 -3.225 -16.906 1 87.56 215 LEU B O 1
ATOM 4460 N N . PRO B 1 216 ? -6.539 -4.547 -18.672 1 83.31 216 PRO B N 1
ATOM 4461 C CA . PRO B 1 216 ? -6.98 -3.383 -19.453 1 83.31 216 PRO B CA 1
ATOM 4462 C C . PRO B 1 216 ? -8.164 -2.664 -18.797 1 83.31 216 PRO B C 1
ATOM 4464 O O . PRO B 1 216 ? -9.078 -3.312 -18.281 1 83.31 216 PRO B O 1
ATOM 4467 N N . CYS B 1 217 ? -8.156 -1.363 -18.875 1 76.81 217 CYS B N 1
ATOM 4468 C CA . CYS B 1 217 ? -9.289 -0.589 -18.359 1 76.81 217 CYS B CA 1
ATOM 4469 C C . CYS B 1 217 ? -10.547 -0.878 -19.172 1 76.81 217 CYS B C 1
ATOM 4471 O O . CYS B 1 217 ? -11.648 -0.904 -18.609 1 76.81 217 CYS B O 1
ATOM 4473 N N . SER B 1 218 ? -10.289 -1.077 -20.438 1 77.19 218 SER B N 1
ATOM 4474 C CA . SER B 1 218 ? -11.414 -1.396 -21.312 1 77.19 218 SER B CA 1
ATOM 4475 C C . SER B 1 218 ? -11.898 -2.824 -21.094 1 77.19 218 SER B C 1
ATOM 4477 O O . SER B 1 218 ? -11.102 -3.764 -21.094 1 77.19 218 SER B O 1
ATOM 4479 N N . HIS B 1 219 ? -13.164 -3.025 -21.078 1 81.44 219 HIS B N 1
ATOM 4480 C CA . HIS B 1 219 ? -13.75 -4.344 -20.859 1 81.44 219 HIS B CA 1
ATOM 4481 C C . HIS B 1 219 ? -13.812 -5.133 -22.172 1 81.44 219 HIS B C 1
ATOM 4483 O O . HIS B 1 219 ? -14.125 -6.324 -22.172 1 81.44 219 HIS B O 1
ATOM 4489 N N . HIS B 1 220 ? -13.359 -4.516 -23.203 1 81.56 220 HIS B N 1
ATOM 4490 C CA . HIS B 1 220 ? -13.367 -5.191 -24.5 1 81.56 220 HIS B CA 1
ATOM 4491 C C . HIS B 1 220 ? -12.078 -5.977 -24.734 1 81.56 220 HIS B C 1
ATOM 4493 O O . HIS B 1 220 ? -12.008 -6.812 -25.625 1 81.56 220 HIS B O 1
ATOM 4499 N N . LEU B 1 221 ? -11.117 -5.668 -23.938 1 84.19 221 LEU B N 1
ATOM 4500 C CA . LEU B 1 221 ? -9.859 -6.402 -24 1 84.19 221 LEU B CA 1
ATOM 4501 C C . LEU B 1 221 ? -9.75 -7.387 -22.844 1 84.19 221 LEU B C 1
ATOM 4503 O O . LEU B 1 221 ? -10.227 -7.113 -21.734 1 84.19 221 LEU B O 1
ATOM 4507 N N . PRO B 1 222 ? -9.133 -8.453 -23.047 1 89.12 222 PRO B N 1
ATOM 4508 C CA . PRO B 1 222 ? -9.039 -9.461 -21.984 1 89.12 222 PRO B CA 1
ATOM 4509 C C . PRO B 1 222 ? -7.969 -9.133 -20.953 1 89.12 222 PRO B C 1
ATOM 4511 O O . PRO B 1 222 ? -6.938 -8.547 -21.281 1 89.12 222 PRO B O 1
ATOM 4514 N N . CYS B 1 223 ? -8.32 -9.508 -19.734 1 91.5 223 CYS B N 1
ATOM 4515 C CA . CYS B 1 223 ? -7.242 -9.57 -18.75 1 91.5 223 CYS B CA 1
ATOM 4516 C C . CYS B 1 223 ? -6.316 -10.75 -19.031 1 91.5 223 CYS B C 1
ATOM 4518 O O . CYS B 1 223 ? -6.781 -11.836 -19.375 1 91.5 223 CYS B O 1
ATOM 4520 N N . ILE B 1 224 ? -5.023 -10.523 -19 1 92.81 224 ILE B N 1
ATOM 4521 C CA . ILE B 1 224 ? -4.043 -11.57 -19.266 1 92.81 224 ILE B CA 1
ATOM 4522 C C . ILE B 1 224 ? -3.156 -11.781 -18.047 1 92.81 224 ILE B C 1
ATOM 4524 O O . ILE B 1 224 ? -2.639 -10.82 -17.469 1 92.81 224 ILE B O 1
ATOM 4528 N N . HIS B 1 225 ? -2.998 -12.992 -17.609 1 95.31 225 HIS B N 1
ATOM 4529 C CA . HIS B 1 225 ? -2.188 -13.352 -16.453 1 95.31 225 HIS B CA 1
ATOM 4530 C C . HIS B 1 225 ? -1.017 -14.242 -16.859 1 95.31 225 HIS B C 1
ATOM 4532 O O . HIS B 1 225 ? -1.217 -15.359 -17.328 1 95.31 225 HIS B O 1
ATOM 4538 N N . LEU B 1 226 ? 0.188 -13.742 -16.734 1 95.88 226 LEU B N 1
ATOM 4539 C CA . LEU B 1 226 ? 1.4 -14.477 -17.094 1 95.88 226 LEU B CA 1
ATOM 4540 C C . LEU B 1 226 ? 2.01 -15.141 -15.859 1 95.88 226 LEU B C 1
ATOM 4542 O O . LEU B 1 226 ? 2.291 -14.477 -14.859 1 95.88 226 LEU B O 1
ATOM 4546 N N . LEU B 1 227 ? 2.236 -16.469 -15.914 1 97.25 227 LEU B N 1
ATOM 4547 C CA . LEU B 1 227 ? 2.746 -17.219 -14.773 1 97.25 227 LEU B CA 1
ATOM 4548 C C . LEU B 1 227 ? 3.98 -18.016 -15.164 1 97.25 227 LEU B C 1
ATOM 4550 O O . LEU B 1 227 ? 4.031 -18.609 -16.25 1 97.25 227 LEU B O 1
ATOM 4554 N N . THR B 1 228 ? 4.902 -18.062 -14.242 1 96.81 228 THR B N 1
ATOM 4555 C CA . THR B 1 228 ? 6.07 -18.906 -14.508 1 96.81 228 THR B CA 1
ATOM 4556 C C . THR B 1 228 ? 5.781 -20.359 -14.156 1 96.81 228 THR B C 1
ATOM 4558 O O . THR B 1 228 ? 6.297 -21.266 -14.805 1 96.81 228 THR B O 1
ATOM 4561 N N . VAL B 1 229 ? 5.066 -20.594 -13.062 1 95.38 229 VAL B N 1
ATOM 4562 C CA . VAL B 1 229 ? 4.73 -21.906 -12.523 1 95.38 229 VAL B CA 1
ATOM 4563 C C . VAL B 1 229 ? 5.969 -22.547 -11.891 1 95.38 229 VAL B C 1
ATOM 4565 O O . VAL B 1 229 ? 5.859 -23.328 -10.945 1 95.38 229 VAL B O 1
ATOM 4568 N N . THR B 1 230 ? 7.129 -22.297 -12.398 1 97.19 230 THR B N 1
ATOM 4569 C CA . THR B 1 230 ? 8.391 -22.859 -11.938 1 97.19 230 THR B CA 1
ATOM 4570 C C . THR B 1 230 ? 9.195 -21.828 -11.148 1 97.19 230 THR B C 1
ATOM 4572 O O . THR B 1 230 ? 8.984 -20.625 -11.297 1 97.19 230 THR B O 1
ATOM 4575 N N . PRO B 1 231 ? 10.156 -22.312 -10.289 1 94.88 231 PRO B N 1
ATOM 4576 C CA . PRO B 1 231 ? 10.906 -21.406 -9.422 1 94.88 231 PRO B CA 1
ATOM 4577 C C . PRO B 1 231 ? 11.945 -20.594 -10.18 1 94.88 231 PRO B C 1
ATOM 4579 O O . PRO B 1 231 ? 12.258 -20.906 -11.328 1 94.88 231 PRO B O 1
ATOM 4582 N N . ASP B 1 232 ? 12.43 -19.578 -9.531 1 93.5 232 ASP B N 1
ATOM 4583 C CA . ASP B 1 232 ? 13.492 -18.703 -10.031 1 93.5 232 ASP B CA 1
ATOM 4584 C C . ASP B 1 232 ? 13.062 -18.016 -11.32 1 93.5 232 ASP B C 1
ATOM 4586 O O . ASP B 1 232 ? 13.547 -18.344 -12.406 1 93.5 232 ASP B O 1
ATOM 4590 N N . PRO B 1 233 ? 12.258 -17.016 -11.188 1 92.81 233 PRO B N 1
ATOM 4591 C CA . PRO B 1 233 ? 11.758 -16.297 -12.367 1 92.81 233 PRO B CA 1
ATOM 4592 C C . PRO B 1 233 ? 12.875 -15.859 -13.312 1 92.81 233 PRO B C 1
ATOM 4594 O O . PRO B 1 233 ? 12.648 -15.711 -14.516 1 92.81 233 PRO B O 1
ATOM 4597 N N . SER B 1 234 ? 14.07 -15.734 -12.852 1 93.06 234 SER B N 1
ATOM 4598 C CA . SER B 1 234 ? 15.188 -15.336 -13.703 1 93.06 234 SER B CA 1
ATOM 4599 C C . SER B 1 234 ? 15.586 -16.453 -14.656 1 93.06 234 SER B C 1
ATOM 4601 O O . SER B 1 234 ? 16.297 -16.219 -15.641 1 93.06 234 SER B O 1
ATOM 4603 N N . ARG B 1 235 ? 15.133 -17.656 -14.359 1 95.81 235 ARG B N 1
ATOM 4604 C CA . ARG B 1 235 ? 15.438 -18.812 -15.188 1 95.81 235 ARG B CA 1
ATOM 4605 C C . ARG B 1 235 ? 14.164 -19.547 -15.609 1 95.81 235 ARG B C 1
ATOM 4607 O O . ARG B 1 235 ? 14.195 -20.734 -15.906 1 95.81 235 ARG B O 1
ATOM 4614 N N . SER B 1 236 ? 13.094 -18.922 -15.547 1 97.06 236 SER B N 1
ATOM 4615 C CA . SER B 1 236 ? 11.797 -19.484 -15.914 1 97.06 236 SER B CA 1
ATOM 4616 C C . SER B 1 236 ? 11.156 -18.703 -17.062 1 97.06 236 SER B C 1
ATOM 4618 O O . SER B 1 236 ? 11.742 -17.75 -17.562 1 97.06 236 SER B O 1
ATOM 4620 N N . ILE B 1 237 ? 10.031 -19.156 -17.516 1 97.25 237 ILE B N 1
ATOM 4621 C CA . ILE B 1 237 ? 9.32 -18.578 -18.641 1 97.25 237 ILE B CA 1
ATOM 4622 C C . ILE B 1 237 ? 7.918 -18.156 -18.219 1 97.25 237 ILE B C 1
ATOM 4624 O O . ILE B 1 237 ? 7.176 -18.953 -17.641 1 97.25 237 ILE B O 1
ATOM 4628 N N . TYR B 1 238 ? 7.598 -16.891 -18.453 1 96.69 238 TYR B N 1
ATOM 4629 C CA . TYR B 1 238 ? 6.223 -16.453 -18.219 1 96.69 238 TYR B CA 1
ATOM 4630 C C . TYR B 1 238 ? 5.309 -16.953 -19.344 1 96.69 238 TYR B C 1
ATOM 4632 O O . TYR B 1 238 ? 5.617 -16.797 -20.516 1 96.69 238 TYR B O 1
ATOM 4640 N N . LYS B 1 239 ? 4.176 -17.5 -18.984 1 97.5 239 LYS B N 1
ATOM 4641 C CA . LYS B 1 239 ? 3.17 -18.016 -19.922 1 97.5 239 LYS B CA 1
ATOM 4642 C C . LYS B 1 239 ? 1.816 -17.359 -19.688 1 97.5 239 LYS B C 1
ATOM 4644 O O . LYS B 1 239 ? 1.322 -17.312 -18.547 1 97.5 239 LYS B O 1
ATOM 4649 N N . PRO B 1 240 ? 1.202 -16.875 -20.75 1 95.62 240 PRO B N 1
ATOM 4650 C CA . PRO B 1 240 ? -0.054 -16.141 -20.578 1 95.62 240 PRO B CA 1
ATOM 4651 C C . PRO B 1 240 ? -1.256 -17.062 -20.391 1 95.62 240 PRO B C 1
ATOM 4653 O O . PRO B 1 240 ? -1.323 -18.125 -21.016 1 95.62 240 PRO B O 1
ATOM 4656 N N . PHE B 1 241 ? -2.141 -16.688 -19.562 1 96.25 241 PHE B N 1
ATOM 4657 C CA . PHE B 1 241 ? -3.451 -17.281 -19.328 1 96.25 241 PHE B CA 1
ATOM 4658 C C . PHE B 1 241 ? -4.555 -16.25 -19.516 1 96.25 241 PHE B C 1
ATOM 4660 O O . PHE B 1 241 ? -4.422 -15.102 -19.094 1 96.25 241 PHE B O 1
ATOM 4667 N N . VAL B 1 242 ? -5.613 -16.609 -20.188 1 93.56 242 VAL B N 1
ATOM 4668 C CA . VAL B 1 242 ? -6.812 -15.797 -20.359 1 93.56 242 VAL B CA 1
ATOM 4669 C C . VAL B 1 242 ? -8.047 -16.625 -19.984 1 93.56 242 VAL B C 1
ATOM 4671 O O . VAL B 1 242 ? -8.203 -17.75 -20.453 1 93.56 242 VAL B O 1
ATOM 4674 N N . PHE B 1 243 ? -8.859 -16.016 -19.094 1 93.38 243 PHE B N 1
ATOM 4675 C CA . PHE B 1 243 ? -10.125 -16.688 -18.812 1 93.38 243 PHE B CA 1
ATOM 4676 C C . PHE B 1 243 ? -11 -16.75 -20.062 1 93.38 243 PHE B C 1
ATOM 4678 O O . PHE B 1 243 ? -11.188 -15.742 -20.75 1 93.38 243 PHE B O 1
ATOM 4685 N N . SER B 1 244 ? -11.484 -17.891 -20.375 1 88.94 244 SER B N 1
ATOM 4686 C CA . SER B 1 244 ? -12.383 -18.141 -21.5 1 88.94 244 SER B CA 1
ATOM 4687 C C . SER B 1 244 ? -13.227 -19.375 -21.266 1 88.94 244 SER B C 1
ATOM 4689 O O . SER B 1 244 ? -12.938 -20.188 -20.375 1 88.94 244 SER B O 1
ATOM 4691 N N . PRO B 1 245 ? -14.266 -19.531 -22.047 1 85.5 245 PRO B N 1
ATOM 4692 C CA . PRO B 1 245 ? -15.156 -20.672 -21.844 1 85.5 245 PRO B CA 1
ATOM 4693 C C . PRO B 1 245 ? -14.461 -22.016 -22.062 1 85.5 245 PRO B C 1
ATOM 4695 O O . PRO B 1 245 ? -14.914 -23.047 -21.547 1 85.5 245 PRO B O 1
ATOM 4698 N N . HIS B 1 246 ? -13.352 -22.062 -22.734 1 85.25 246 HIS B N 1
ATOM 4699 C CA . HIS B 1 246 ? -12.734 -23.328 -23.109 1 85.25 246 HIS B CA 1
ATOM 4700 C C . HIS B 1 246 ? -11.523 -23.625 -22.234 1 85.25 246 HIS B C 1
ATOM 4702 O O . HIS B 1 246 ? -10.852 -24.656 -22.422 1 85.25 246 HIS B O 1
ATOM 4708 N N . VAL B 1 247 ? -11.289 -22.797 -21.344 1 90.81 247 VAL B N 1
ATOM 4709 C CA . VAL B 1 247 ? -10.109 -22.984 -20.5 1 90.81 247 VAL B CA 1
ATOM 4710 C C . VAL B 1 247 ? -10.305 -24.203 -19.609 1 90.81 247 VAL B C 1
ATOM 4712 O O . VAL B 1 247 ? -11.398 -24.438 -19.094 1 90.81 247 VAL B O 1
ATOM 4715 N N . ALA B 1 248 ? -9.23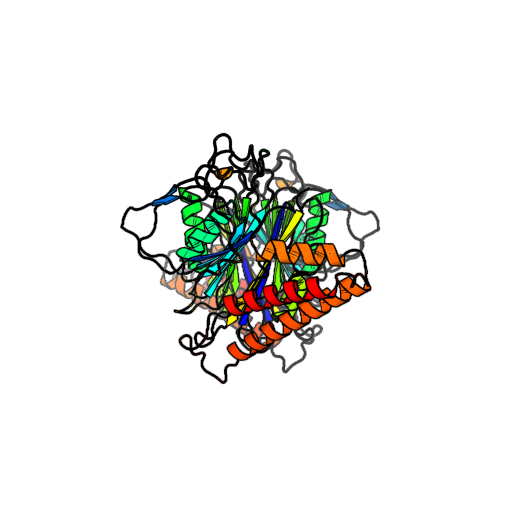4 -25.016 -19.516 1 90.88 248 ALA B N 1
ATOM 4716 C CA . ALA B 1 248 ? -9.234 -26.188 -18.641 1 90.88 248 ALA B CA 1
ATOM 4717 C C . ALA B 1 248 ? -7.945 -26.266 -17.828 1 90.88 248 ALA B C 1
ATOM 4719 O O . ALA B 1 248 ? -6.965 -25.578 -18.141 1 90.88 248 ALA B O 1
ATOM 4720 N N . GLN B 1 249 ? -8.055 -27.109 -16.844 1 94.88 249 GLN B N 1
ATOM 4721 C CA . GLN B 1 249 ? -6.883 -27.344 -16 1 94.88 249 GLN B CA 1
ATOM 4722 C C . GLN B 1 249 ? -5.766 -28 -16.812 1 94.88 249 GLN B C 1
ATOM 4724 O O . GLN B 1 249 ? -5.988 -29.016 -17.469 1 94.88 249 GLN B O 1
ATOM 4729 N N . VAL B 1 250 ? -4.633 -27.391 -16.75 1 95.31 250 VAL B N 1
ATOM 4730 C CA . VAL B 1 250 ? -3.463 -27.984 -17.406 1 95.31 250 VAL B CA 1
ATOM 4731 C C . VAL B 1 250 ? -2.834 -29.016 -16.484 1 95.31 250 VAL B C 1
ATOM 4733 O O . VAL B 1 250 ? -2.336 -28.688 -15.398 1 95.31 250 VAL B O 1
ATOM 4736 N N . PRO B 1 251 ? -2.754 -30.203 -16.844 1 96 251 PRO B N 1
ATOM 4737 C CA . PRO B 1 251 ? -2.346 -31.266 -15.906 1 96 251 PRO B CA 1
ATOM 4738 C C . PRO B 1 251 ? -0.86 -31.203 -15.562 1 96 251 PRO B C 1
ATOM 4740 O O . PRO B 1 251 ? -0.466 -31.578 -14.453 1 96 251 PRO B O 1
ATOM 4743 N N . TRP B 1 252 ? -0.018 -30.719 -16.406 1 97.56 252 TRP B N 1
ATOM 4744 C CA . TRP B 1 252 ? 1.431 -30.812 -16.25 1 97.56 252 TRP B CA 1
ATOM 4745 C C . TRP B 1 252 ? 1.947 -29.75 -15.289 1 97.56 252 TRP B C 1
ATOM 4747 O O . TRP B 1 252 ? 3.141 -29.703 -14.984 1 97.56 252 TRP B O 1
ATOM 4757 N N . VAL B 1 253 ? 1.05 -28.922 -14.797 1 97.62 253 VAL B N 1
ATOM 4758 C CA . VAL B 1 253 ? 1.449 -27.906 -13.828 1 97.62 253 VAL B CA 1
ATOM 4759 C C . VAL B 1 253 ? 0.779 -28.172 -12.484 1 97.62 253 VAL B C 1
ATOM 4761 O O . VAL B 1 253 ? 0.747 -27.297 -11.609 1 97.62 253 VAL B O 1
ATOM 4764 N N . LEU B 1 254 ? 0.187 -29.375 -12.359 1 97 254 LEU B N 1
ATOM 4765 C CA . LEU B 1 254 ? -0.48 -29.781 -11.125 1 97 254 LEU B CA 1
ATOM 4766 C C . LEU B 1 254 ? 0.394 -30.75 -10.336 1 97 254 LEU B C 1
ATOM 4768 O O . LEU B 1 254 ? 0.961 -31.688 -10.898 1 97 254 LEU B O 1
ATOM 4772 N N . SER B 1 255 ? 0.493 -30.438 -9.086 1 96.69 255 SER B N 1
ATOM 4773 C CA . SER B 1 255 ? 1.156 -31.359 -8.18 1 96.69 255 SER B CA 1
ATOM 4774 C C . SER B 1 255 ? 0.334 -32.625 -7.992 1 96.69 255 SER B C 1
ATOM 4776 O O . SER B 1 255 ? -0.897 -32.594 -8.047 1 96.69 255 SER B O 1
ATOM 4778 N N . PRO B 1 256 ? 1.029 -33.781 -7.777 1 95.94 256 PRO B N 1
ATOM 4779 C CA . PRO B 1 256 ? 0.291 -35.031 -7.449 1 95.94 256 PRO B CA 1
ATOM 4780 C C . PRO B 1 256 ? -0.529 -34.875 -6.168 1 95.94 256 PRO B C 1
ATOM 4782 O O . PRO B 1 256 ? -0.181 -34.094 -5.285 1 95.94 256 PRO B O 1
ATOM 4785 N N . THR B 1 257 ? -1.604 -35.625 -6.152 1 93.62 257 THR B N 1
ATOM 4786 C CA . THR B 1 257 ? -2.424 -35.688 -4.949 1 93.62 257 THR B CA 1
ATOM 4787 C C . THR B 1 257 ? -2.039 -36.875 -4.082 1 93.62 257 THR B C 1
ATOM 4789 O O . THR B 1 257 ? -1.711 -37.938 -4.605 1 93.62 257 THR B O 1
ATOM 4792 N N . PHE B 1 258 ? -2.174 -36.781 -2.771 1 94.75 258 PHE B N 1
ATOM 4793 C CA . PHE B 1 258 ? -1.719 -37.812 -1.869 1 94.75 258 PHE B CA 1
ATOM 4794 C C . PHE B 1 258 ? -2.846 -38.25 -0.947 1 94.75 258 PHE B C 1
ATOM 4796 O O . PHE B 1 258 ? -2.633 -39.062 -0.045 1 94.75 258 PHE B O 1
ATOM 4803 N N . GLY B 1 259 ? -3.98 -37.688 -1.122 1 91.56 259 GLY B N 1
ATOM 4804 C CA . GLY B 1 259 ? -5.148 -38.062 -0.346 1 91.56 259 GLY B CA 1
ATOM 4805 C C . GLY B 1 259 ? -4.93 -37.969 1.152 1 91.56 259 GLY B C 1
ATOM 4806 O O . GLY B 1 259 ? -4.426 -36.969 1.65 1 91.56 259 GLY B O 1
ATOM 4807 N N . GLY B 1 260 ? -5.34 -39 1.827 1 90 260 GLY B N 1
ATOM 4808 C CA . GLY B 1 260 ? -5.215 -39.031 3.275 1 90 260 GLY B CA 1
ATOM 4809 C C . GLY B 1 260 ? -3.777 -39.125 3.75 1 90 260 GLY B C 1
ATOM 4810 O O . GLY B 1 260 ? -3.48 -38.812 4.906 1 90 260 GLY B O 1
ATOM 4811 N N . SER B 1 261 ? -2.869 -39.5 2.869 1 91.62 261 SER B N 1
ATOM 4812 C CA . SER B 1 261 ? -1.466 -39.656 3.24 1 91.62 261 SER B CA 1
ATOM 4813 C C . SER B 1 261 ? -0.718 -38.312 3.113 1 91.62 261 SER B C 1
ATOM 4815 O O . SER B 1 261 ? 0.473 -38.25 3.42 1 91.62 261 SER B O 1
ATOM 4817 N N . ASP B 1 262 ? -1.396 -37.344 2.613 1 93.38 262 ASP B N 1
ATOM 4818 C CA . ASP B 1 262 ? -0.774 -36 2.541 1 93.38 262 ASP B CA 1
ATOM 4819 C C . ASP B 1 262 ? -0.374 -35.531 3.928 1 93.38 262 ASP B C 1
ATOM 4821 O O . ASP B 1 262 ? -1.209 -35.438 4.832 1 93.38 262 ASP B O 1
ATOM 4825 N N . PRO B 1 263 ? 0.837 -35.125 4.113 1 91.38 263 PRO B N 1
ATOM 4826 C CA . PRO B 1 263 ? 1.308 -34.688 5.43 1 91.38 263 PRO B CA 1
ATOM 4827 C C . PRO B 1 263 ? 0.444 -33.594 6.031 1 91.38 263 PRO B C 1
ATOM 4829 O O . PRO B 1 263 ? 0.327 -33.5 7.258 1 91.38 263 PRO B O 1
ATOM 4832 N N . VAL B 1 264 ? -0.138 -32.781 5.227 1 90.88 264 VAL B N 1
ATOM 4833 C CA . VAL B 1 264 ? -0.953 -31.656 5.723 1 90.88 264 VAL B CA 1
ATOM 4834 C C . VAL B 1 264 ? -2.215 -32.219 6.387 1 90.88 264 VAL B C 1
ATOM 4836 O O . VAL B 1 264 ? -2.791 -31.562 7.266 1 90.88 264 VAL B O 1
ATOM 4839 N N . LYS B 1 265 ? -2.615 -33.406 6.039 1 90.56 265 LYS B N 1
ATOM 4840 C CA . LYS B 1 265 ? -3.852 -34 6.543 1 90.56 265 LYS B CA 1
ATOM 4841 C C . LYS B 1 265 ? -3.572 -34.969 7.703 1 90.56 265 LYS B C 1
ATOM 4843 O O . LYS B 1 265 ? -4.5 -35.5 8.312 1 90.56 265 LYS B O 1
ATOM 4848 N N . GLN B 1 266 ? -2.355 -35.156 8.031 1 90.12 266 GLN B N 1
ATOM 4849 C CA . GLN B 1 266 ? -1.973 -36.062 9.109 1 90.12 266 GLN B CA 1
ATOM 4850 C C . GLN B 1 266 ? -1.922 -35.344 10.453 1 90.12 266 GLN B C 1
ATOM 4852 O O . GLN B 1 266 ? -1.861 -34.094 10.492 1 90.12 266 GLN B O 1
ATOM 4857 N N . THR B 1 267 ? -1.932 -36.094 11.539 1 87.75 267 THR B N 1
ATOM 4858 C C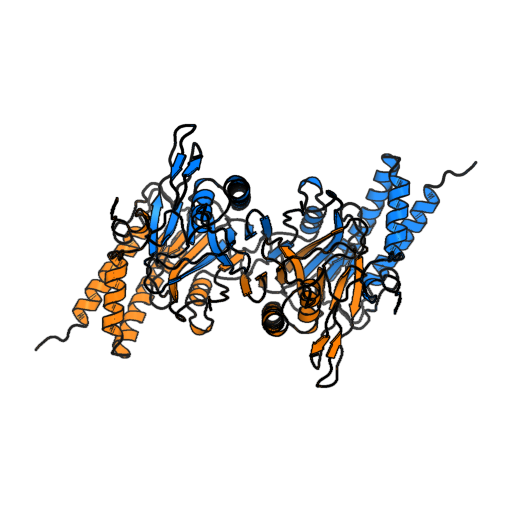A . THR B 1 267 ? -1.78 -35.594 12.891 1 87.75 267 THR B CA 1
ATOM 4859 C C . THR B 1 267 ? -0.714 -36.375 13.656 1 87.75 267 THR B C 1
ATOM 4861 O O . THR B 1 267 ? -0.852 -37.562 13.859 1 87.75 267 THR B O 1
ATOM 4864 N N . PRO B 1 268 ? 0.291 -35.781 14.055 1 88.5 268 PRO B N 1
ATOM 4865 C CA . PRO B 1 268 ? 0.679 -34.375 13.828 1 88.5 268 PRO B CA 1
ATOM 4866 C C . PRO B 1 268 ? 1.065 -34.125 12.375 1 88.5 268 PRO B C 1
ATOM 4868 O O . PRO B 1 268 ? 1.507 -35.031 11.672 1 88.5 268 PRO B O 1
ATOM 4871 N N . ARG B 1 269 ? 0.894 -32.875 12.008 1 87.94 269 ARG B N 1
ATOM 4872 C CA . ARG B 1 269 ? 1.123 -32.5 10.617 1 87.94 269 ARG B CA 1
ATOM 4873 C C . ARG B 1 269 ? 2.613 -32.438 10.305 1 87.94 269 ARG B C 1
ATOM 4875 O O . ARG B 1 269 ? 3.424 -32.125 11.18 1 87.94 269 ARG B O 1
ATOM 4882 N N . PHE B 1 270 ? 2.957 -32.812 8.992 1 89.44 270 PHE B N 1
ATOM 4883 C CA . PHE B 1 270 ? 4.215 -32.5 8.328 1 89.44 270 PHE B CA 1
ATOM 4884 C C . PHE B 1 270 ? 5.371 -33.25 8.953 1 89.44 270 PHE B C 1
ATOM 4886 O O . PHE B 1 270 ? 6.484 -32.719 9.062 1 89.44 270 PHE B O 1
ATOM 4893 N N . GLN B 1 271 ? 5.062 -34.469 9.477 1 88.62 271 GLN B N 1
ATOM 4894 C CA . GLN B 1 271 ? 6.121 -35.344 10 1 88.62 271 GLN B CA 1
ATOM 4895 C C . GLN B 1 271 ? 6.797 -36.125 8.883 1 88.62 271 GLN B C 1
ATOM 4897 O O . GLN B 1 271 ? 7.883 -36.656 9.07 1 88.62 271 GLN B O 1
ATOM 4902 N N . THR B 1 272 ? 6.152 -36.156 7.742 1 90.94 272 THR B N 1
ATOM 4903 C CA . THR B 1 272 ? 6.699 -36.812 6.562 1 90.94 272 THR B CA 1
ATOM 4904 C C . THR B 1 272 ? 6.727 -35.844 5.375 1 90.94 272 THR B C 1
ATOM 4906 O O . THR B 1 272 ? 6.156 -34.75 5.438 1 90.94 272 THR B O 1
ATOM 4909 N N . LYS B 1 273 ? 7.473 -36.281 4.371 1 90.69 273 LYS B N 1
ATOM 4910 C CA . LYS B 1 273 ? 7.562 -35.5 3.154 1 90.69 273 LYS B CA 1
ATOM 4911 C C . LYS B 1 273 ? 7.098 -36.281 1.938 1 90.69 273 LYS B C 1
ATOM 4913 O O . LYS B 1 273 ? 7.242 -37.531 1.897 1 90.69 273 LYS B O 1
ATOM 4918 N N . VAL B 1 274 ? 6.551 -35.625 1.045 1 94.75 274 VAL B N 1
ATOM 4919 C CA . VAL B 1 274 ? 6.133 -36.219 -0.218 1 94.75 274 VAL B CA 1
ATOM 4920 C C . VAL B 1 274 ? 6.715 -35.438 -1.385 1 94.75 274 VAL B C 1
ATOM 4922 O O . VAL B 1 274 ? 7.094 -34.25 -1.225 1 94.75 274 VAL B O 1
ATOM 4925 N N . ASP B 1 275 ? 6.918 -36.094 -2.502 1 96 275 ASP B N 1
ATOM 4926 C CA . ASP B 1 275 ? 7.391 -35.406 -3.701 1 96 275 ASP B CA 1
ATOM 4927 C C . ASP B 1 275 ? 6.234 -34.719 -4.441 1 96 275 ASP B C 1
ATOM 4929 O O . ASP B 1 275 ? 5.508 -35.375 -5.195 1 96 275 ASP B O 1
ATOM 4933 N N . ARG B 1 276 ? 6.16 -33.375 -4.363 1 96 276 ARG B N 1
ATOM 4934 C CA . ARG B 1 276 ? 5.035 -32.656 -4.914 1 96 276 ARG B CA 1
ATOM 4935 C C . ARG B 1 276 ? 5.344 -32.125 -6.32 1 96 276 ARG B C 1
ATOM 4937 O O . ARG B 1 276 ? 4.523 -31.453 -6.934 1 96 276 ARG B O 1
ATOM 4944 N N . ARG B 1 277 ? 6.543 -32.5 -6.855 1 97.81 277 ARG B N 1
ATOM 4945 C CA . ARG B 1 277 ? 6.992 -31.953 -8.125 1 97.81 277 ARG B CA 1
ATOM 4946 C C . ARG B 1 277 ? 6.105 -32.438 -9.273 1 97.81 277 ARG B C 1
ATOM 4948 O O . ARG B 1 277 ? 5.891 -33.625 -9.445 1 97.81 277 ARG B O 1
ATOM 4955 N N . HIS B 1 278 ? 5.566 -31.406 -9.992 1 97.94 278 HIS B N 1
ATOM 4956 C CA . HIS B 1 278 ? 4.797 -31.703 -11.195 1 97.94 278 HIS B CA 1
ATOM 4957 C C . HIS B 1 278 ? 5.703 -31.797 -12.422 1 97.94 278 HIS B C 1
ATOM 4959 O O . HIS B 1 278 ? 6.902 -31.516 -12.336 1 97.94 278 HIS B O 1
ATOM 4965 N N . GLU B 1 279 ? 5.117 -32.219 -13.523 1 97.88 279 GLU B N 1
ATOM 4966 C CA . GLU B 1 279 ? 5.902 -32.531 -14.703 1 97.88 279 GLU B CA 1
ATOM 4967 C C . GLU B 1 279 ? 6.73 -31.359 -15.18 1 97.88 279 GLU B C 1
ATOM 4969 O O . GLU B 1 279 ? 7.922 -31.5 -15.469 1 97.88 279 GLU B O 1
ATOM 4974 N N . LEU B 1 280 ? 6.117 -30.188 -15.297 1 98.12 280 LEU B N 1
ATOM 4975 C CA . LEU B 1 280 ? 6.859 -29.016 -15.766 1 98.12 280 LEU B CA 1
ATOM 4976 C C . LEU B 1 280 ? 7.992 -28.672 -14.805 1 98.12 280 LEU B C 1
ATOM 4978 O O . LEU B 1 280 ? 9.086 -28.297 -15.234 1 98.12 280 LEU B O 1
ATOM 4982 N N . TYR B 1 281 ? 7.711 -28.734 -13.523 1 97.94 281 TYR B N 1
ATOM 4983 C CA . TYR B 1 281 ? 8.742 -28.5 -12.516 1 97.94 281 TYR B CA 1
ATOM 4984 C C . TYR B 1 281 ? 9.93 -29.422 -12.719 1 97.94 281 TYR B C 1
ATOM 4986 O O . TYR B 1 281 ? 11.078 -28.984 -12.719 1 97.94 281 TYR B O 1
ATOM 4994 N N . LYS B 1 282 ? 9.695 -30.703 -12.875 1 97.75 282 LYS B N 1
ATOM 4995 C CA . LYS B 1 282 ? 10.75 -31.703 -13.023 1 97.75 282 LYS B CA 1
ATOM 4996 C C . LYS B 1 282 ? 11.609 -31.422 -14.25 1 97.75 282 LYS B C 1
ATOM 4998 O O . LYS B 1 282 ? 12.836 -31.469 -14.18 1 97.75 282 LYS B O 1
ATOM 5003 N N . GLN B 1 283 ? 10.953 -31.188 -15.352 1 97.75 283 GLN B N 1
ATOM 5004 C CA . GLN B 1 283 ? 11.703 -30.938 -16.578 1 97.75 283 GLN B CA 1
ATOM 5005 C C . GLN B 1 283 ? 12.508 -29.641 -16.484 1 97.75 283 GLN B C 1
ATOM 5007 O O . GLN B 1 283 ? 13.641 -29.562 -16.953 1 97.75 283 GLN B O 1
ATOM 5012 N N . HIS B 1 284 ? 11.93 -28.594 -15.93 1 97.56 284 HIS B N 1
ATOM 5013 C CA . HIS B 1 284 ? 12.609 -27.312 -15.727 1 97.56 284 HIS B CA 1
ATOM 5014 C C . HIS B 1 284 ? 13.859 -27.484 -14.867 1 97.56 284 HIS B C 1
ATOM 5016 O O . HIS B 1 284 ? 14.93 -27 -15.227 1 97.56 284 HIS B O 1
ATOM 5022 N N . GLN B 1 285 ? 13.695 -28.203 -13.75 1 96.38 285 GLN B N 1
ATOM 5023 C CA . GLN B 1 285 ? 14.828 -28.406 -12.852 1 96.38 285 GLN B CA 1
ATOM 5024 C C . GLN B 1 285 ? 15.898 -29.266 -13.508 1 96.38 285 GLN B C 1
ATOM 5026 O O . GLN B 1 285 ? 17.094 -29.047 -13.312 1 96.38 285 GLN B O 1
ATOM 5031 N N . LYS B 1 286 ? 15.508 -30.234 -14.188 1 96.12 286 LYS B N 1
ATOM 5032 C CA . LYS B 1 286 ? 16.453 -31.125 -14.867 1 96.12 286 LYS B CA 1
ATOM 5033 C C . LYS B 1 286 ? 17.344 -30.344 -15.82 1 96.12 286 LYS B C 1
ATOM 5035 O O . LYS B 1 286 ? 18.578 -30.484 -15.781 1 96.12 286 LYS B O 1
ATOM 5040 N N . VAL B 1 287 ? 16.75 -29.516 -16.672 1 96.31 287 VAL B N 1
ATOM 5041 C CA . VAL B 1 287 ? 17.547 -28.812 -17.672 1 96.31 287 VAL B CA 1
ATOM 5042 C C . VAL B 1 287 ? 18.438 -27.781 -16.984 1 96.31 287 VAL B C 1
ATOM 5044 O O . VAL B 1 287 ? 19.547 -27.516 -17.453 1 96.31 287 VAL B O 1
ATOM 5047 N N . LEU B 1 288 ? 17.969 -27.188 -15.93 1 94.94 288 LEU B N 1
ATOM 5048 C CA . LEU B 1 288 ? 18.812 -26.266 -15.188 1 94.94 288 LEU B CA 1
ATOM 5049 C C . LEU B 1 288 ? 20.031 -26.969 -14.617 1 94.94 288 LEU B C 1
ATOM 5051 O O . LEU B 1 288 ? 21.141 -26.438 -14.688 1 94.94 288 LEU B O 1
ATOM 5055 N N . GLU B 1 289 ? 19.828 -28.109 -14.07 1 93.62 289 GLU B N 1
ATOM 5056 C CA . GLU B 1 289 ? 20.922 -28.891 -13.508 1 93.62 289 GLU B CA 1
ATOM 5057 C C . GLU B 1 289 ? 21.922 -29.297 -14.586 1 93.62 289 GLU B C 1
ATOM 5059 O O . GLU B 1 289 ? 23.141 -29.25 -14.375 1 93.62 289 GLU B O 1
ATOM 5064 N N . GLU B 1 290 ? 21.406 -29.672 -15.672 1 93.12 290 GLU B N 1
ATOM 5065 C CA . GLU B 1 290 ? 22.25 -30.109 -16.781 1 93.12 290 GLU B CA 1
ATOM 5066 C C . GLU B 1 290 ? 23.062 -28.969 -17.344 1 93.12 290 GLU B C 1
ATOM 5068 O O . GLU B 1 290 ? 24.141 -29.188 -17.906 1 93.12 290 GLU B O 1
ATOM 5073 N N . SER B 1 291 ? 22.562 -27.781 -17.203 1 92.56 291 SER B N 1
ATOM 5074 C CA . SER B 1 291 ? 23.234 -26.641 -17.812 1 92.56 291 SER B CA 1
ATOM 5075 C C . SER B 1 291 ? 24.203 -25.984 -16.828 1 92.56 291 SER B C 1
ATOM 5077 O O . SER B 1 291 ? 25.062 -25.188 -17.234 1 92.56 291 SER B O 1
ATOM 5079 N N . GLU B 1 292 ? 24.156 -26.312 -15.586 1 88.56 292 GLU B N 1
ATOM 5080 C CA . GLU B 1 292 ? 24.812 -25.562 -14.516 1 88.56 292 GLU B CA 1
ATOM 5081 C C . GLU B 1 292 ? 26.344 -25.688 -14.617 1 88.56 292 GLU B C 1
ATOM 5083 O O . GLU B 1 292 ? 27.062 -24.766 -14.211 1 88.56 292 GLU B O 1
ATOM 5088 N N . HIS B 1 293 ? 26.891 -26.672 -15.25 1 86.88 293 HIS B N 1
ATOM 5089 C CA . HIS B 1 293 ? 28.312 -26.969 -15.203 1 86.88 293 HIS B CA 1
ATOM 5090 C C . HIS B 1 293 ? 29.062 -26.297 -16.344 1 86.88 293 HIS B C 1
ATOM 5092 O O . HIS B 1 293 ? 30.297 -26.281 -16.375 1 86.88 293 HIS B O 1
ATOM 5098 N N . ASN B 1 294 ? 28.375 -25.734 -17.297 1 88.75 294 ASN B N 1
ATOM 5099 C CA . ASN B 1 294 ? 28.969 -25.094 -18.469 1 88.75 294 ASN B CA 1
ATOM 5100 C C . ASN B 1 294 ? 28.297 -23.75 -18.781 1 88.75 294 ASN B C 1
ATOM 5102 O O . ASN B 1 294 ? 27.125 -23.703 -19.109 1 88.75 294 ASN B O 1
ATOM 5106 N N . LYS B 1 295 ? 29.094 -22.766 -18.781 1 88.69 295 LYS B N 1
ATOM 5107 C CA . LYS B 1 295 ? 28.594 -21.406 -18.953 1 88.69 295 LYS B CA 1
ATOM 5108 C C . LYS B 1 295 ? 27.938 -21.219 -20.328 1 88.69 295 LYS B C 1
ATOM 5110 O O . LYS B 1 295 ? 26.938 -20.516 -20.453 1 88.69 295 LYS B O 1
ATOM 5115 N N . ASP B 1 296 ? 28.594 -21.812 -21.297 1 91.56 296 ASP B N 1
ATOM 5116 C CA . ASP B 1 296 ? 28.062 -21.688 -22.641 1 91.56 296 ASP B CA 1
ATOM 5117 C C . ASP B 1 296 ? 26.719 -22.422 -22.766 1 91.56 296 ASP B C 1
ATOM 5119 O O . ASP B 1 296 ? 25.812 -21.938 -23.438 1 91.56 296 ASP B O 1
ATOM 5123 N N . VAL B 1 297 ? 26.609 -23.594 -22.172 1 91.56 297 VAL B N 1
ATOM 5124 C CA . VAL B 1 297 ? 25.375 -24.375 -22.188 1 91.56 297 VAL B CA 1
ATOM 5125 C C . VAL B 1 297 ? 24.281 -23.656 -21.406 1 91.56 297 VAL B C 1
ATOM 5127 O O . VAL B 1 297 ? 23.125 -23.641 -21.828 1 91.56 297 VAL B O 1
ATOM 5130 N N . LYS B 1 298 ? 24.703 -23.062 -20.344 1 93.38 298 LYS B N 1
ATOM 5131 C CA . LYS B 1 298 ? 23.766 -22.281 -19.531 1 93.38 298 LYS B CA 1
ATOM 5132 C C . LYS B 1 298 ? 23.203 -21.109 -20.328 1 93.38 298 LYS B C 1
ATOM 5134 O O . LYS B 1 298 ? 22 -20.828 -20.281 1 93.38 298 LYS B O 1
ATOM 5139 N N . LYS B 1 299 ? 24.047 -20.453 -21 1 93.62 299 LYS B N 1
ATOM 5140 C CA . LYS B 1 299 ? 23.625 -19.312 -21.828 1 93.62 299 LYS B CA 1
ATOM 5141 C C . LYS B 1 299 ? 22.688 -19.766 -22.938 1 93.62 299 LYS B C 1
ATOM 5143 O O . LYS B 1 299 ? 21.719 -19.078 -23.266 1 93.62 299 LYS B O 1
ATOM 5148 N N . ASP B 1 300 ? 23.031 -20.875 -23.516 1 94.38 300 ASP B N 1
ATOM 5149 C CA . ASP B 1 300 ? 22.188 -21.422 -24.578 1 94.38 300 ASP B CA 1
ATOM 5150 C C . ASP B 1 300 ? 20.766 -21.672 -24.078 1 94.38 300 ASP B C 1
ATOM 5152 O O . ASP B 1 300 ? 19.797 -21.312 -24.734 1 94.38 300 ASP B O 1
ATOM 5156 N N . LEU B 1 301 ? 20.625 -22.375 -22.938 1 95.62 301 LEU B N 1
ATOM 5157 C CA . LEU B 1 301 ? 19.328 -22.641 -22.344 1 95.62 301 LEU B CA 1
ATOM 5158 C C . LEU B 1 301 ? 18.578 -21.344 -22.078 1 95.62 301 LEU B C 1
ATOM 5160 O O . LEU B 1 301 ? 17.391 -21.219 -22.391 1 95.62 301 LEU B O 1
ATOM 5164 N N . ASN B 1 302 ? 19.266 -20.359 -21.516 1 94.5 302 ASN B N 1
ATOM 5165 C CA . ASN B 1 302 ? 18.672 -19.062 -21.219 1 94.5 302 ASN B CA 1
ATOM 5166 C C . ASN B 1 302 ? 18.141 -18.391 -22.484 1 94.5 302 ASN B C 1
ATOM 5168 O O . ASN B 1 302 ? 17.047 -17.812 -22.469 1 94.5 302 ASN B O 1
ATOM 5172 N N . ASP B 1 303 ? 18.922 -18.469 -23.516 1 94.38 303 ASP B N 1
ATOM 5173 C CA . ASP B 1 303 ? 18.516 -17.859 -24.781 1 94.38 303 ASP B CA 1
ATOM 5174 C C . ASP B 1 303 ? 17.25 -18.516 -25.328 1 94.38 303 ASP B C 1
ATOM 5176 O O . ASP B 1 303 ? 16.359 -17.828 -25.844 1 94.38 303 ASP B O 1
ATOM 5180 N N . LYS B 1 304 ? 17.219 -19.828 -25.25 1 95.81 304 LYS B N 1
ATOM 5181 C CA . LYS B 1 304 ? 16.047 -20.562 -25.734 1 95.81 304 LYS B CA 1
ATOM 5182 C C . LYS B 1 304 ? 14.812 -20.219 -24.922 1 95.81 304 LYS B C 1
ATOM 5184 O O . LYS B 1 304 ? 13.719 -20.062 -25.469 1 95.81 304 LYS B O 1
ATOM 5189 N N . GLN B 1 305 ? 14.953 -20.203 -23.641 1 96.5 305 GLN B N 1
ATOM 5190 C CA . GLN B 1 305 ? 13.852 -19.828 -22.766 1 96.5 305 GLN B CA 1
ATOM 5191 C C . GLN B 1 305 ? 13.344 -18.422 -23.094 1 96.5 305 GLN B C 1
ATOM 5193 O O . GLN B 1 305 ? 12.133 -18.203 -23.188 1 96.5 305 GLN B O 1
ATOM 5198 N N . GLN B 1 306 ? 14.242 -17.516 -23.312 1 93.69 306 GLN B N 1
ATOM 5199 C CA . GLN B 1 306 ? 13.883 -16.125 -23.609 1 93.69 306 GLN B CA 1
ATOM 5200 C C . GLN B 1 306 ? 13.188 -16.016 -24.953 1 93.69 306 GLN B C 1
ATOM 5202 O O . GLN B 1 306 ? 12.266 -15.219 -25.125 1 93.69 306 GLN B O 1
ATOM 5207 N N . THR B 1 307 ? 13.711 -16.734 -25.859 1 94.94 307 THR B N 1
ATOM 5208 C CA . THR B 1 307 ? 13.078 -16.75 -27.172 1 94.94 307 THR B CA 1
ATOM 5209 C C . THR B 1 307 ? 11.633 -17.203 -27.078 1 94.94 307 THR B C 1
ATOM 5211 O O . THR B 1 307 ? 10.734 -16.594 -27.672 1 94.94 307 THR B O 1
ATOM 5214 N N . LEU B 1 308 ? 11.422 -18.297 -26.406 1 96.88 308 LEU B N 1
ATOM 5215 C CA . LEU B 1 308 ? 10.062 -18.797 -26.219 1 96.88 308 LEU B CA 1
ATOM 5216 C C . LEU B 1 308 ? 9.195 -17.781 -25.5 1 96.88 308 LEU B C 1
ATOM 5218 O O . LEU B 1 308 ? 8.031 -17.594 -25.844 1 96.88 308 LEU B O 1
ATOM 5222 N N . GLU B 1 309 ? 9.695 -17.141 -24.453 1 97 309 GLU B N 1
ATOM 5223 C CA . GLU B 1 309 ? 8.953 -16.125 -23.719 1 97 309 GLU B CA 1
ATOM 5224 C C . GLU B 1 309 ? 8.586 -14.945 -24.625 1 97 309 GLU B C 1
ATOM 5226 O O . GLU B 1 309 ? 7.496 -14.383 -24.516 1 97 309 GLU B O 1
ATOM 5231 N N . GLU B 1 310 ? 9.516 -14.555 -25.469 1 92.94 310 GLU B N 1
ATOM 5232 C CA . GLU B 1 310 ? 9.234 -13.469 -26.406 1 92.94 310 GLU B CA 1
ATOM 5233 C C . GLU B 1 310 ? 8.078 -13.82 -27.328 1 92.94 310 GLU B C 1
ATOM 5235 O O . GLU B 1 310 ? 7.27 -12.961 -27.688 1 92.94 310 GLU B O 1
ATOM 5240 N N . GLU B 1 311 ? 8.023 -15.031 -27.734 1 93.38 311 GLU B N 1
ATOM 5241 C CA . GLU B 1 311 ? 6.883 -15.492 -28.516 1 93.38 311 GLU B CA 1
ATOM 5242 C C . GLU B 1 311 ? 5.582 -15.336 -27.734 1 93.38 311 GLU B C 1
ATOM 5244 O O . GLU B 1 311 ? 4.566 -14.898 -28.281 1 93.38 311 GLU B O 1
ATOM 5249 N N . ASN B 1 312 ? 5.605 -15.758 -26.5 1 95.25 312 ASN B N 1
ATOM 5250 C CA . ASN B 1 312 ? 4.438 -15.609 -25.641 1 95.25 312 ASN B CA 1
ATOM 5251 C C . ASN B 1 312 ? 4.031 -14.141 -25.5 1 95.25 312 ASN B C 1
ATOM 5253 O O . ASN B 1 312 ? 2.844 -13.82 -25.5 1 95.25 312 ASN B O 1
ATOM 5257 N N . LEU B 1 313 ? 5.027 -13.258 -25.344 1 92.44 313 LEU B N 1
ATOM 5258 C CA . LEU B 1 313 ? 4.762 -11.828 -25.188 1 92.44 313 LEU B CA 1
ATOM 5259 C C . LEU B 1 313 ? 4.18 -11.242 -26.469 1 92.44 313 LEU B C 1
ATOM 5261 O O . LEU B 1 313 ? 3.355 -10.328 -26.422 1 92.44 313 LEU B O 1
ATOM 5265 N N . HIS B 1 314 ? 4.629 -11.742 -27.609 1 89.56 314 HIS B N 1
ATOM 5266 C CA . HIS B 1 314 ? 4.027 -11.328 -28.875 1 89.56 314 HIS B CA 1
ATOM 5267 C C . HIS B 1 314 ? 2.547 -11.688 -28.922 1 89.56 314 HIS B C 1
ATOM 5269 O O . HIS B 1 314 ? 1.732 -10.898 -29.422 1 89.56 314 HIS B O 1
ATOM 5275 N N . LEU B 1 315 ? 2.258 -12.898 -28.484 1 89.62 315 LEU B N 1
ATOM 5276 C CA . LEU B 1 315 ? 0.86 -13.305 -28.391 1 89.62 315 LEU B CA 1
ATOM 5277 C C . LEU B 1 315 ? 0.078 -12.359 -27.484 1 89.62 315 LEU B C 1
ATOM 5279 O O . LEU B 1 315 ? -1.047 -11.969 -27.812 1 89.62 315 LEU B O 1
ATOM 5283 N N . VAL B 1 316 ? 0.612 -11.938 -26.344 1 90.19 316 VAL B N 1
ATOM 5284 C CA . VAL B 1 316 ? -0.011 -11.023 -25.391 1 90.19 316 VAL B CA 1
ATOM 5285 C C . VAL B 1 316 ? -0.289 -9.68 -26.078 1 90.19 316 VAL B C 1
ATOM 5287 O O . VAL B 1 316 ? -1.381 -9.125 -25.938 1 90.19 316 VAL B O 1
ATOM 5290 N N . ARG B 1 317 ? 0.696 -9.203 -26.797 1 84.75 317 ARG B N 1
ATOM 5291 C CA . ARG B 1 317 ? 0.54 -7.938 -27.516 1 84.75 317 ARG B CA 1
ATOM 5292 C C . ARG B 1 317 ? -0.577 -8.023 -28.547 1 84.75 317 ARG B C 1
ATOM 5294 O O . ARG B 1 317 ? -1.341 -7.07 -28.719 1 84.75 317 ARG B O 1
ATOM 5301 N N . ARG B 1 318 ? -0.627 -9.094 -29.172 1 85.12 318 ARG B N 1
ATOM 5302 C CA . ARG B 1 318 ? -1.675 -9.297 -30.156 1 85.12 318 ARG B CA 1
ATOM 5303 C C . ARG B 1 318 ? -3.055 -9.305 -29.516 1 85.12 318 ARG B C 1
ATOM 5305 O O . ARG B 1 318 ? -4.008 -8.742 -30.062 1 85.12 318 ARG B O 1
ATOM 5312 N N . LEU B 1 319 ? -3.158 -9.945 -28.391 1 87.19 319 LEU B N 1
ATOM 5313 C CA . LEU B 1 319 ? -4.434 -10.047 -27.688 1 87.19 319 LEU B CA 1
ATOM 5314 C C . LEU B 1 319 ? -4.875 -8.68 -27.172 1 87.19 319 LEU B C 1
ATOM 5316 O O . LEU B 1 319 ? -6.074 -8.43 -27.031 1 87.19 319 LEU B O 1
ATOM 5320 N N . LEU B 1 320 ? -3.922 -7.82 -26.906 1 85.19 320 LEU B N 1
ATOM 5321 C CA . LEU B 1 320 ? -4.223 -6.516 -26.328 1 85.19 320 LEU B CA 1
ATOM 5322 C C . LEU B 1 320 ? -4.363 -5.453 -27.406 1 85.19 320 LEU B C 1
ATOM 5324 O O . LEU B 1 320 ? -4.578 -4.277 -27.109 1 85.19 320 LEU B O 1
ATOM 5328 N N . ASP B 1 321 ? -4.188 -5.859 -28.594 1 79.25 321 ASP B N 1
ATOM 5329 C CA . ASP B 1 321 ? -4.355 -4.93 -29.703 1 79.25 321 ASP B CA 1
ATOM 5330 C C . ASP B 1 321 ? -5.797 -4.438 -29.797 1 79.25 321 ASP B C 1
ATOM 5332 O O . ASP B 1 321 ? -6.715 -5.223 -30.047 1 79.25 321 ASP B O 1
ATOM 5336 N N . THR B 1 322 ? -6.043 -3.203 -29.594 1 70 322 THR B N 1
ATOM 5337 C CA . THR B 1 322 ? -7.352 -2.566 -29.469 1 70 322 THR B CA 1
ATOM 5338 C C . THR B 1 322 ? -8.055 -2.51 -30.828 1 70 322 THR B C 1
ATOM 5340 O O . THR B 1 322 ? -9.266 -2.293 -30.891 1 70 322 THR B O 1
ATOM 5343 N N . SER B 1 323 ? -7.301 -2.629 -31.812 1 69.12 323 SER B N 1
ATOM 5344 C CA . SER B 1 323 ? -7.887 -2.533 -33.125 1 69.12 323 SER B CA 1
ATOM 5345 C C . SER B 1 323 ? -8.758 -3.746 -33.438 1 69.12 323 SER B C 1
ATOM 5347 O O . SER B 1 323 ? -9.562 -3.715 -34.375 1 69.12 323 SER B O 1
ATOM 5349 N N . LYS B 1 324 ? -8.633 -4.781 -32.656 1 67.62 324 LYS B N 1
ATOM 5350 C CA . LYS B 1 324 ? -9.398 -6.008 -32.875 1 67.62 324 LYS B CA 1
ATOM 5351 C C . LYS B 1 324 ? -10.148 -6.434 -31.609 1 67.62 324 LYS B C 1
ATOM 5353 O O . LYS B 1 324 ? -9.664 -6.227 -30.5 1 67.62 324 LYS B O 1
ATOM 5358 N N . SER B 1 325 ? -11.367 -6.664 -31.734 1 68.19 325 SER B N 1
ATOM 5359 C CA . SER B 1 325 ? -12.102 -7.207 -30.594 1 68.19 325 SER B CA 1
ATOM 5360 C C . SER B 1 325 ? -11.641 -8.625 -30.266 1 68.19 325 SER B C 1
ATOM 5362 O O . SER B 1 325 ? -11.383 -9.422 -31.172 1 68.19 325 SER B O 1
ATOM 5364 N N . PHE B 1 326 ? -11.391 -8.828 -29.078 1 70.69 326 PHE B N 1
ATOM 5365 C CA . PHE B 1 326 ? -11.016 -10.172 -28.625 1 70.69 326 PHE B CA 1
ATOM 5366 C C . PHE B 1 326 ? -12.219 -11.102 -28.641 1 70.69 326 PHE B C 1
ATOM 5368 O O . PHE B 1 326 ? -13.281 -10.758 -28.125 1 70.69 326 PHE B O 1
ATOM 5375 N N . ASP B 1 327 ? -12.031 -12.156 -29.391 1 74.81 327 ASP B N 1
ATOM 5376 C CA . ASP B 1 327 ? -13.078 -13.172 -29.438 1 74.81 327 ASP B CA 1
ATOM 5377 C C . ASP B 1 327 ? -12.758 -14.328 -28.5 1 74.81 327 ASP B C 1
ATOM 5379 O O . ASP B 1 327 ? -11.977 -15.219 -28.844 1 74.81 327 ASP B O 1
ATOM 5383 N N . TYR B 1 328 ? -13.367 -14.352 -27.328 1 73.56 328 TYR B N 1
ATOM 5384 C CA . TYR B 1 328 ? -13.133 -15.328 -26.281 1 73.56 328 TYR B CA 1
ATOM 5385 C C . TYR B 1 328 ? -13.461 -16.734 -26.766 1 73.56 328 TYR B C 1
ATOM 5387 O O . TYR B 1 328 ? -12.93 -17.719 -26.234 1 73.56 328 TYR B O 1
ATOM 5395 N N . GLY B 1 329 ? -14.297 -16.859 -27.703 1 70.25 329 GLY B N 1
ATOM 5396 C CA . GLY B 1 329 ? -14.75 -18.156 -28.172 1 70.25 329 GLY B CA 1
ATOM 5397 C C . GLY B 1 329 ? -13.773 -18.812 -29.125 1 70.25 329 GLY B C 1
ATOM 5398 O O . GLY B 1 329 ? -13.805 -20.031 -29.312 1 70.25 329 GLY B O 1
ATOM 5399 N N . LYS B 1 330 ? -12.922 -18.109 -29.672 1 66.31 330 LYS B N 1
ATOM 5400 C CA . LYS B 1 330 ? -12.109 -18.656 -30.75 1 66.31 330 LYS B CA 1
ATOM 5401 C C . LYS B 1 330 ? -10.695 -18.984 -30.281 1 66.31 330 LYS B C 1
ATOM 5403 O O . LYS B 1 330 ? -9.953 -19.703 -30.953 1 66.31 330 LYS B O 1
ATOM 5408 N N . GLU B 1 331 ? -10.453 -18.484 -29.203 1 65.12 331 GLU B N 1
ATOM 5409 C CA . GLU B 1 331 ? -9.062 -18.703 -28.828 1 65.12 331 GLU B CA 1
ATOM 5410 C C . GLU B 1 331 ? -8.891 -20.016 -28.078 1 65.12 331 GLU B C 1
ATOM 5412 O O . GLU B 1 331 ? -9.719 -20.375 -27.234 1 65.12 331 GLU B O 1
ATOM 5417 N N . ASP B 1 332 ? -7.969 -20.844 -28.562 1 78.19 332 ASP B N 1
ATOM 5418 C CA . ASP B 1 332 ? -7.535 -22.047 -27.859 1 78.19 332 ASP B CA 1
ATOM 5419 C C . ASP B 1 332 ? -7.027 -21.734 -26.469 1 78.19 332 ASP B C 1
ATOM 5421 O O . ASP B 1 332 ? -6.91 -20.562 -26.094 1 78.19 332 ASP B O 1
ATOM 5425 N N . ASP B 1 333 ? -6.977 -22.844 -25.688 1 89.69 333 ASP B N 1
ATOM 5426 C CA . ASP B 1 333 ? -6.383 -22.688 -24.359 1 89.69 333 ASP B CA 1
ATOM 5427 C C . ASP B 1 333 ? -4.938 -22.219 -24.453 1 89.69 333 ASP B C 1
ATOM 5429 O O . ASP B 1 333 ? -4.02 -23.016 -24.625 1 89.69 333 ASP B O 1
ATOM 5433 N N . ILE B 1 334 ? -4.781 -20.938 -24.344 1 91.06 334 ILE B N 1
ATOM 5434 C CA . ILE B 1 334 ? -3.504 -20.266 -24.547 1 91.06 334 ILE B CA 1
ATOM 5435 C C . ILE B 1 334 ? -2.473 -20.797 -23.562 1 91.06 334 ILE B C 1
ATOM 5437 O O . ILE B 1 334 ? -1.348 -21.125 -23.938 1 91.06 334 ILE B O 1
ATOM 5441 N N . PHE B 1 335 ? -2.85 -20.906 -22.359 1 95.81 335 PHE B N 1
ATOM 5442 C CA . PHE B 1 335 ? -1.927 -21.328 -21.312 1 95.81 335 PHE B CA 1
ATOM 5443 C C . PHE B 1 335 ? -1.479 -22.766 -21.531 1 95.81 335 PHE B C 1
ATOM 5445 O O . PHE B 1 335 ? -0.291 -23.078 -21.422 1 95.81 335 PHE B O 1
ATOM 5452 N N . MET B 1 336 ? -2.371 -23.609 -21.828 1 95.44 336 MET B N 1
ATOM 5453 C CA . MET B 1 336 ? -2.047 -25 -22.094 1 95.44 336 MET B CA 1
ATOM 5454 C C . MET B 1 336 ? -1.05 -25.125 -23.25 1 95.44 336 MET B C 1
ATOM 5456 O O . MET B 1 336 ? -0.07 -25.859 -23.141 1 95.44 336 MET B O 1
ATOM 5460 N N . ASN B 1 337 ? -1.317 -24.406 -24.297 1 94.38 337 ASN B N 1
ATOM 5461 C CA . ASN B 1 337 ? -0.423 -24.438 -25.453 1 94.38 337 ASN B CA 1
ATOM 5462 C C . ASN B 1 337 ? 0.981 -23.969 -25.078 1 94.38 337 ASN B C 1
ATOM 5464 O O . ASN B 1 337 ? 1.973 -24.531 -25.547 1 94.38 337 ASN B O 1
ATOM 5468 N N . CYS B 1 338 ? 1.034 -22.969 -24.297 1 96.56 338 CYS B N 1
ATOM 5469 C CA . CYS B 1 338 ? 2.33 -22.422 -23.906 1 96.56 338 CYS B CA 1
ATOM 5470 C C . CYS B 1 338 ? 3.084 -23.391 -23 1 96.56 338 CYS B C 1
ATOM 5472 O O . CYS B 1 338 ? 4.309 -23.5 -23.094 1 96.56 338 CYS B O 1
ATOM 5474 N N . VAL B 1 339 ? 2.391 -24.062 -22.109 1 97.44 339 VAL B N 1
ATOM 5475 C CA . VAL B 1 339 ? 3.014 -25.062 -21.25 1 97.44 339 VAL B CA 1
ATOM 5476 C C . VAL B 1 339 ? 3.551 -26.219 -22.078 1 97.44 339 VAL B C 1
ATOM 5478 O O . VAL B 1 339 ? 4.668 -26.688 -21.859 1 97.44 339 VAL B O 1
ATOM 5481 N N . GLU B 1 340 ? 2.789 -26.625 -23.062 1 96.94 340 GLU B N 1
ATOM 5482 C CA . GLU B 1 340 ? 3.215 -27.719 -23.938 1 96.94 340 GLU B CA 1
ATOM 5483 C C . GLU B 1 340 ? 4.473 -27.328 -24.719 1 96.94 340 GLU B C 1
ATOM 5485 O O . GLU B 1 340 ? 5.391 -28.141 -24.859 1 96.94 340 GLU B O 1
ATOM 5490 N N . LYS B 1 341 ? 4.469 -26.172 -25.219 1 97.19 341 LYS B N 1
ATOM 5491 C CA . LYS B 1 341 ? 5.637 -25.703 -25.953 1 97.19 341 LYS B CA 1
ATOM 5492 C C . LYS B 1 341 ? 6.875 -25.672 -25.062 1 97.19 341 LYS B C 1
ATOM 5494 O O . LYS B 1 341 ? 7.977 -25.984 -25.516 1 97.19 341 LYS B O 1
ATOM 5499 N N . GLU B 1 342 ? 6.691 -25.234 -23.844 1 98.12 342 GLU B N 1
ATOM 5500 C CA . GLU B 1 342 ? 7.809 -25.188 -22.922 1 98.12 342 GLU B CA 1
ATOM 5501 C C . GLU B 1 342 ? 8.32 -26.594 -22.609 1 98.12 342 GLU B C 1
ATOM 5503 O O . GLU B 1 342 ? 9.531 -26.812 -22.547 1 98.12 342 GLU B O 1
ATOM 5508 N N . LEU B 1 343 ? 7.426 -27.516 -22.375 1 97.75 343 LEU B N 1
ATOM 5509 C CA . LEU B 1 343 ? 7.812 -28.891 -22.125 1 97.75 343 LEU B CA 1
ATOM 5510 C C . LEU B 1 343 ? 8.57 -29.469 -23.312 1 97.75 343 LEU B C 1
ATOM 5512 O O . LEU B 1 343 ? 9.57 -30.172 -23.125 1 97.75 343 LEU B O 1
ATOM 5516 N N . LEU B 1 344 ? 8.094 -29.203 -24.469 1 97.12 344 LEU B N 1
ATOM 5517 C CA . LEU B 1 344 ? 8.766 -29.656 -25.672 1 97.12 344 LEU B CA 1
ATOM 5518 C C . LEU B 1 344 ? 10.164 -29.062 -25.781 1 97.12 344 LEU B C 1
ATOM 5520 O O . LEU B 1 344 ? 11.109 -29.766 -26.172 1 97.12 344 LEU B O 1
ATOM 5524 N N . LEU B 1 345 ? 10.305 -27.812 -25.469 1 97.06 345 LEU B N 1
ATOM 5525 C CA . LEU B 1 345 ? 11.609 -27.156 -25.469 1 97.06 345 LEU B CA 1
ATOM 5526 C C . LEU B 1 345 ? 12.594 -27.891 -24.578 1 97.06 345 LEU B C 1
ATOM 5528 O O . LEU B 1 345 ? 13.727 -28.156 -24.969 1 97.06 345 LEU B O 1
ATOM 5532 N N . TYR B 1 346 ? 12.18 -28.188 -23.391 1 96.75 346 TYR B N 1
ATOM 5533 C CA . TYR B 1 346 ? 13.078 -28.828 -22.422 1 96.75 346 TYR B CA 1
ATOM 5534 C C . TYR B 1 346 ? 13.43 -30.234 -22.859 1 96.75 346 TYR B C 1
ATOM 5536 O O . TYR B 1 346 ? 14.57 -30.672 -22.688 1 96.75 346 TYR B O 1
ATOM 5544 N N . ARG B 1 347 ? 12.508 -30.938 -23.406 1 94.69 347 ARG B N 1
ATOM 5545 C CA . ARG B 1 347 ? 12.758 -32.281 -23.891 1 94.69 347 ARG B CA 1
ATOM 5546 C C . ARG B 1 347 ? 13.773 -32.281 -25.031 1 94.69 347 ARG B C 1
ATOM 5548 O O . ARG B 1 347 ? 14.703 -33.094 -25.047 1 94.69 347 ARG B O 1
ATOM 5555 N N . GLU B 1 348 ? 13.562 -31.391 -25.938 1 94.06 348 GLU B N 1
ATOM 5556 C CA . GLU B 1 348 ? 14.445 -31.281 -27.094 1 94.06 348 GLU B CA 1
ATOM 5557 C C . GLU B 1 348 ? 15.836 -30.812 -26.688 1 94.06 348 GLU B C 1
ATOM 5559 O O . GLU B 1 348 ? 16.844 -31.281 -27.203 1 94.06 348 GLU B O 1
ATOM 5564 N N . TRP B 1 349 ? 15.891 -29.875 -25.812 1 93.06 349 TRP B N 1
ATOM 5565 C CA . TRP B 1 349 ? 17.156 -29.344 -25.344 1 93.06 349 TRP B CA 1
ATOM 5566 C C . TRP B 1 349 ? 17.984 -30.406 -24.641 1 93.06 349 TRP B C 1
ATOM 5568 O O . TRP B 1 349 ? 19.203 -30.5 -24.828 1 93.06 349 TRP B O 1
ATOM 5578 N N . SER B 1 350 ? 17.391 -31.188 -23.781 1 89.31 350 SER B N 1
ATOM 5579 C CA . SER B 1 350 ? 18.062 -32.25 -23.031 1 89.31 350 SER B CA 1
ATOM 5580 C C . SER B 1 350 ? 18.609 -33.312 -23.953 1 89.31 350 SER B C 1
ATOM 5582 O O . SER B 1 350 ? 19.625 -33.969 -23.656 1 89.31 350 SER B O 1
ATOM 5584 N N . LEU B 1 351 ? 17.953 -33.594 -25.016 1 84.88 351 LEU B N 1
ATOM 5585 C CA . LEU B 1 351 ? 18.391 -34.594 -25.984 1 84.88 351 LEU B CA 1
ATOM 5586 C C . LEU B 1 351 ? 19.625 -34.125 -26.734 1 84.88 351 LEU B C 1
ATOM 5588 O O . LEU B 1 351 ? 20.5 -34.938 -27.062 1 84.88 351 LEU B O 1
ATOM 5592 N N . LEU B 1 352 ? 19.75 -32.844 -26.984 1 79.69 352 LEU B N 1
ATOM 5593 C CA . LEU B 1 352 ? 20.859 -32.281 -27.75 1 79.69 352 LEU B CA 1
ATOM 5594 C C . LEU B 1 352 ? 22.094 -32.125 -26.875 1 79.69 352 LEU B C 1
ATOM 5596 O O . LEU B 1 352 ? 23.219 -32.125 -27.375 1 79.69 352 LEU B O 1
ATOM 5600 N N . SER B 1 353 ? 22.031 -31.828 -25.609 1 67.62 353 SER B N 1
ATOM 5601 C CA . SER B 1 353 ? 23.156 -31.578 -24.703 1 67.62 353 SER B CA 1
ATOM 5602 C C . SER B 1 353 ? 23.812 -32.875 -24.281 1 67.62 353 SER B C 1
ATOM 5604 O O . SER B 1 353 ? 24.875 -32.875 -23.641 1 67.62 353 SER B O 1
ATOM 5606 N N . LEU B 1 354 ? 23.281 -34.125 -24.453 1 58.34 354 LEU B N 1
ATOM 5607 C CA . LEU B 1 354 ? 23.922 -35.375 -24.172 1 58.34 354 LEU B CA 1
ATOM 5608 C C . LEU B 1 354 ? 25.062 -35.656 -25.156 1 58.34 354 LEU B C 1
ATOM 5610 O O . LEU B 1 354 ? 24.906 -35.438 -26.359 1 58.34 354 LEU B O 1
ATOM 5614 N N . PRO B 1 355 ? 26.312 -35.781 -24.578 1 50 355 PRO B N 1
ATOM 5615 C CA . PRO B 1 355 ? 27.453 -36.125 -25.438 1 50 355 PRO B CA 1
ATOM 5616 C C . PRO B 1 355 ? 27.156 -37.312 -26.344 1 50 355 PRO B C 1
ATOM 5618 O O . PRO B 1 355 ? 26.484 -38.281 -25.906 1 50 355 PRO B O 1
ATOM 5621 N N . VAL B 1 356 ? 27.047 -37.188 -27.656 1 42.66 356 VAL B N 1
ATOM 5622 C CA . VAL B 1 356 ? 27.125 -38.312 -28.609 1 42.66 356 VAL B CA 1
ATOM 5623 C C . VAL B 1 356 ? 28.281 -39.219 -28.234 1 42.66 356 VAL B C 1
ATOM 5625 O O . VAL B 1 356 ? 29.438 -38.812 -28.203 1 42.66 356 VAL B O 1
ATOM 5628 N N . CYS B 1 357 ? 28 -40.062 -27.328 1 35.03 357 CYS B N 1
ATOM 5629 C CA . CYS B 1 357 ? 29 -41.125 -27.281 1 35.03 357 CYS B CA 1
ATOM 5630 C C . CYS B 1 357 ? 29.344 -41.625 -28.688 1 35.03 357 CYS B C 1
ATOM 5632 O O . CYS B 1 357 ? 28.5 -42.25 -29.359 1 35.03 357 CYS B O 1
ATOM 5634 N N . VAL B 1 358 ? 30.156 -40.844 -29.328 1 31 358 VAL B N 1
ATOM 5635 C CA . VAL B 1 358 ? 30.938 -41.594 -30.312 1 31 358 VAL B CA 1
ATOM 5636 C C . VAL B 1 358 ? 31.984 -42.438 -29.609 1 31 358 VAL B C 1
ATOM 5638 O O . VAL B 1 358 ? 32.656 -41.969 -28.688 1 31 358 VAL B O 1
#

Sequence (716 aa):
MPPSSCDCFVSLPPASISPFVIFGKNSDRPRDEVQEVVYYPAASHPRGSKVTCTFIEVEQVTETLAVLLSCPSWLWGAEMGANEKGVCIGNEAVWTKEPVSDSEALLGMDLVRLALERSPSAQQAVQVITELLEHYGQGGSCMEDAESLKYHNTFMLCDRSEAYVLETAGCYWVAERIVGKMDVQSMMNILRDKNSGICMDSGGFRSTSSMVSVLPCSHHLPCIHLLTVTPDPSRSIYKPFVFSPHVAQVPWVLSPTFGGSDPVKQTPRFQTKVDRRHELYKQHQKVLEESEHNKDVKKDLNDKQQTLEEENLHLVRRLLDTSKSFDYGKEDDIFMNCVEKELLLYREWSLLSLPVCVMPPSSCDCFVSLPPASISPFVIFGKNSDRPRDEVQEVVYYPAASHPRGSKVTCTFIEVEQVTETLAVLLSCPSWLWGAEMGANEKGVCIGNEAVWTKEPVSDSEALLGMDLVRLALERSPSAQQAVQVITELLEHYGQGGSCMEDAESLKYHNTFMLCDRSEAYVLETAGCYWVAERIVGKMDVQSMMNILRDKNSGICMDSGGFRSTSSMVSVLPCSHHLPCIHLLTVTPDPSRSIYKPFVFSPHVAQVPWVLSPTFGGSDPVKQTPRFQTKVDRRHELYKQHQKVLEESEHNKDVKKDLNDKQQTLEEENLHLVRRLLDTSKSFDYGKEDDIFMNCVEKELLLYREWSLLSLPVCV

InterPro domains:
  IPR005322 Peptidase C69 [PF03577] (89-178)
  IPR005322 Peptidase C69 [PTHR12994] (1-179)